Protein 3GWA (pdb70)

Foldseek 3Di:
DAKAWQDKFKFAADDKDFQCNLCVVPVVRHSVNLCVQFVAGIAGADDPPQWQLNQLLVQVVVGCVVPRDALAQAQEEEEEEDTAPDPDDFSQVVSNVSRVHDPNHHYHYDYDWQAPQLVLLVVLRVCCVVVVGFKYKYKYWYRLVNFADPQQSVPVSFEHTIMMIIIIGHDDDDDHFKDDKDKDFDQVCQVQWDLQEPDDNHDDDPQQQDWDADPVRGIHGSNHIHHPPVVQLVVCLVPVLVRVVVRCVVVVHDPVLAQAEEEQQRGPVSQVSNCVSNVHDPLRRDRPCRHHGRNIHCRRSVSQVVCVVVVSDDQQGWYKYWGADHSRIIMIGIGRD/DAKAWQDKFKFFADDKDFLCNVCVVPVVQHSVNLCVVFVAGIAGAADPPQWQLNQLLVQVVVGCVVPSDALAQAQEEEEEEPTAPDPDDFSQVVSNVSRVHDPNHHYHYDYDWQAPQLVLLVVLRVCCVVVVGFKYKYKYWYRLVVFADSQASVPVSFEHTIMMIIIIGHDDDDDHQKDDKDKDFDQVCQVQWDLQEPDDVHDDDPQQQDWDADPVRGIHGSNHIHHNVVVQLVVCLVPQLVRVVVRCVVVVHDPVLAQAEQEQQRGDVSQVSNCVSNVHDPLRRDNPCRHHGRNIHCRRSVSVVVCVVVVSDDQQGKYKYWGADHRRIIMITIGRD

B-factor: mean 18.72, std 8.19, range [7.78, 58.0]

CATH classification: 3.40.47.10 (+1 more: 3.40.47.10)

Structure (mmCIF, N/CA/C/O backbone):
data_3GWA
#
_entry.id   3GWA
#
_cell.length_a   80.260
_cell.length_b   80.260
_cell.length_c   193.250
_cell.angle_alpha   90.00
_cell.angle_beta   90.00
_cell.angle_gamma   120.00
#
_symmetry.space_group_name_H-M   'P 32 2 1'
#
loop_
_entity.id
_entity.type
_entity.pdbx_description
1 polymer '3-oxoacyl-(Acyl-carrier-protein) synthase III'
2 water water
#
loop_
_atom_site.group_PDB
_atom_site.id
_atom_site.type_symbol
_atom_site.label_atom_id
_atom_site.label_alt_id
_atom_site.label_comp_id
_atom_site.label_asym_id
_atom_site.label_entity_id
_atom_site.label_seq_id
_atom_site.pdbx_PDB_ins_code
_atom_site.Cartn_x
_atom_site.Cartn_y
_atom_site.Cartn_z
_atom_site.occupancy
_atom_site.B_iso_or_equiv
_atom_site.auth_seq_id
_atom_site.auth_comp_id
_atom_site.auth_asym_id
_atom_site.auth_atom_id
_atom_site.pdbx_PDB_model_num
ATOM 1 N N . PRO A 1 29 ? -23.498 43.104 22.787 1.00 24.83 8 PRO A N 1
ATOM 2 C CA . PRO A 1 29 ? -22.259 42.888 23.529 1.00 24.60 8 PRO A CA 1
ATOM 3 C C . PRO A 1 29 ? -21.034 42.863 22.619 1.00 24.34 8 PRO A C 1
ATOM 4 O O . PRO A 1 29 ? -21.129 42.445 21.459 1.00 24.55 8 PRO A O 1
ATOM 8 N N . ARG A 1 30 ? -19.901 43.318 23.148 1.00 23.75 9 ARG A N 1
ATOM 9 C CA . ARG A 1 30 ? -18.631 43.283 22.431 1.00 23.11 9 ARG A CA 1
ATOM 10 C C . ARG A 1 30 ? -17.661 42.311 23.093 1.00 22.00 9 ARG A C 1
ATOM 11 O O . ARG A 1 30 ? -17.582 42.240 24.320 1.00 22.14 9 ARG A O 1
ATOM 19 N N . ALA A 1 31 ? -16.925 41.567 22.272 1.00 20.44 10 ALA A N 1
ATOM 20 C CA . ALA A 1 31 ? -15.981 40.576 22.777 1.00 19.10 10 ALA A CA 1
ATOM 21 C C . ALA A 1 31 ? 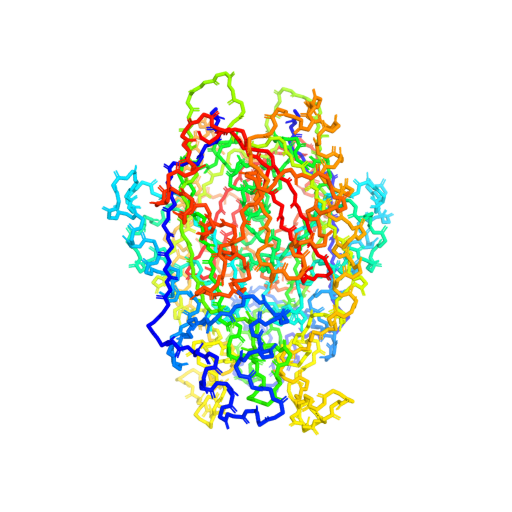-14.628 41.209 23.072 1.00 18.19 10 ALA A C 1
ATOM 22 O O . ALA A 1 31 ? -14.084 41.942 22.246 1.00 17.85 10 ALA A O 1
ATOM 24 N N . ALA A 1 32 ? -14.092 40.916 24.252 1.00 17.30 11 ALA A N 1
ATOM 25 C CA . ALA A 1 32 ? -12.802 41.452 24.670 1.00 16.73 11 ALA A CA 1
ATOM 26 C C . ALA A 1 32 ? -11.973 40.399 25.398 1.00 16.48 11 ALA A C 1
ATOM 27 O O . ALA A 1 32 ? -12.522 39.497 26.035 1.00 16.26 11 ALA A O 1
ATOM 29 N N . ILE A 1 33 ? -10.651 40.518 25.297 1.00 16.03 12 ILE A N 1
ATOM 30 C CA . ILE A 1 33 ? -9.739 39.661 26.052 1.00 15.99 12 ILE A CA 1
ATOM 31 C C . ILE A 1 33 ? -9.659 40.143 27.501 1.00 15.98 12 ILE A C 1
ATOM 32 O O . ILE A 1 33 ? -9.101 41.210 27.783 1.00 16.49 12 ILE A O 1
ATOM 37 N N . ALA A 1 34 ? -10.229 39.355 28.411 1.00 15.64 13 ALA A N 1
ATOM 38 C CA . ALA A 1 34 ? -10.258 39.692 29.835 1.00 15.60 13 ALA A CA 1
ATOM 39 C C . ALA A 1 34 ? -8.924 39.399 30.518 1.00 15.48 13 ALA A C 1
ATOM 40 O O . ALA A 1 34 ? -8.408 40.224 31.278 1.00 15.94 13 ALA A O 1
ATOM 42 N N . ASP A 1 35 ? -8.368 38.220 30.251 1.00 14.92 14 ASP A N 1
ATOM 43 C CA . ASP A 1 35 ? -7.098 37.813 30.851 1.00 14.50 14 ASP A CA 1
ATOM 44 C C . ASP A 1 35 ? -6.498 36.639 30.086 1.00 14.14 14 ASP A C 1
ATOM 45 O O . ASP A 1 35 ? -7.201 35.954 29.336 1.00 13.98 14 ASP A O 1
ATOM 50 N N . ILE A 1 36 ? -5.193 36.440 30.260 1.00 13.44 15 ILE A N 1
ATOM 51 C CA . ILE A 1 36 ? -4.451 35.341 29.639 1.00 13.33 15 ILE A CA 1
ATOM 52 C C . ILE A 1 36 ? -3.529 34.704 30.682 1.00 13.34 15 ILE A C 1
ATOM 53 O O . ILE A 1 36 ? -2.958 35.402 31.523 1.00 13.06 15 ILE A O 1
ATOM 58 N N . ALA A 1 37 ? -3.400 33.380 30.638 1.00 13.05 16 ALA A N 1
ATOM 59 C CA . ALA A 1 37 ? -2.417 32.673 31.457 1.00 13.31 16 ALA A CA 1
ATOM 60 C C . ALA A 1 37 ? -1.766 31.546 30.668 1.00 13.57 16 ALA A C 1
ATOM 61 O O . ALA A 1 37 ? -2.445 30.780 29.983 1.00 13.71 16 ALA A O 1
ATOM 63 N N . GLY A 1 38 ? -0.445 31.448 30.766 1.00 13.68 17 GLY A N 1
ATOM 64 C CA . GLY A 1 38 ? 0.289 30.388 30.089 1.00 13.90 17 GLY A CA 1
ATOM 65 C C . GLY A 1 38 ? 0.738 29.295 31.037 1.00 14.22 17 GLY A C 1
ATOM 66 O O . GLY A 1 38 ? 0.794 29.492 32.251 1.00 14.68 17 GLY A O 1
ATOM 67 N N . HIS A 1 39 ? 1.047 28.131 30.480 1.00 14.32 18 HIS A N 1
ATOM 68 C CA . HIS A 1 39 ? 1.644 27.045 31.251 1.00 14.43 18 HIS A CA 1
ATOM 69 C C . HIS A 1 39 ? 2.644 26.281 30.404 1.00 14.76 18 HIS A C 1
ATOM 70 O O . HIS A 1 39 ? 2.328 25.843 29.293 1.00 14.52 18 HIS A O 1
ATOM 77 N N . LEU A 1 40 ? 3.851 26.129 30.944 1.00 14.91 19 LEU A N 1
ATOM 78 C CA . LEU A 1 40 ? 4.872 25.289 30.336 1.00 15.29 19 LEU A CA 1
ATOM 79 C C . LEU A 1 40 ? 5.198 24.123 31.263 1.00 15.56 19 LEU A C 1
ATOM 80 O O . LEU A 1 40 ? 5.251 24.298 32.487 1.00 15.66 19 LEU A O 1
ATOM 85 N N . PRO A 1 41 ? 5.410 22.926 30.686 1.00 15.86 20 PRO A N 1
ATOM 86 C CA . PRO A 1 41 ? 5.786 21.748 31.472 1.00 16.37 20 PRO A CA 1
ATOM 87 C C . PRO A 1 41 ? 7.188 21.879 32.082 1.00 17.01 20 PRO A C 1
ATOM 88 O O . PRO A 1 41 ? 7.943 22.782 31.715 1.00 16.97 20 PRO A O 1
ATOM 92 N N . GLU A 1 42 ? 7.515 20.970 32.996 1.00 18.16 21 GLU A N 1
ATOM 93 C CA . GLU A 1 42 ? 8.701 21.095 33.845 1.00 19.35 21 GLU A CA 1
ATOM 94 C C . GLU A 1 42 ? 10.026 20.803 33.136 1.00 19.52 21 GLU A C 1
ATOM 95 O O . GLU A 1 42 ? 10.995 21.549 33.308 1.00 19.79 21 GLU A O 1
ATOM 101 N N . GLN A 1 43 ? 10.065 19.731 32.348 1.00 19.73 22 GLN A N 1
ATOM 102 C CA . GLN A 1 43 ? 11.305 19.285 31.709 1.00 20.13 22 GLN A CA 1
ATOM 103 C C . GLN A 1 43 ? 11.862 20.315 30.729 1.00 19.95 22 GLN A C 1
ATOM 104 O O . GLN A 1 43 ? 11.129 20.874 29.911 1.00 19.80 22 GLN A O 1
ATOM 110 N N . VAL A 1 44 ? 13.166 20.561 30.826 1.00 19.79 23 VAL A N 1
ATOM 111 C CA . VAL A 1 44 ? 13.834 21.531 29.967 1.00 19.98 23 VAL A CA 1
ATOM 112 C C . VAL A 1 44 ? 14.728 20.810 28.963 1.00 20.10 23 VAL A C 1
ATOM 113 O O . VAL A 1 44 ? 15.515 19.937 29.337 1.00 20.20 23 VAL A O 1
ATOM 117 N N . LEU A 1 45 ? 14.580 21.172 27.690 1.00 20.10 24 LEU A N 1
ATOM 118 C CA . LEU A 1 45 ? 15.474 20.714 26.634 1.00 20.35 24 LEU A CA 1
ATOM 119 C C . LEU A 1 45 ? 16.374 21.874 26.222 1.00 20.68 24 LEU A C 1
ATOM 120 O O . LEU A 1 45 ? 15.945 22.793 25.521 1.00 20.43 24 LEU A O 1
ATOM 125 N N . THR A 1 46 ? 17.622 21.829 26.683 1.00 21.21 25 THR A N 1
ATOM 126 C CA . THR A 1 46 ? 18.576 22.910 26.461 1.00 21.88 25 THR A CA 1
ATOM 127 C C . THR A 1 46 ? 19.372 22.695 25.180 1.00 22.05 25 THR A C 1
ATOM 128 O O . THR A 1 46 ? 19.476 21.569 24.690 1.00 21.86 25 THR A O 1
ATOM 132 N N . ASN A 1 47 ? 19.938 23.781 24.657 1.00 22.76 26 ASN A N 1
ATOM 133 C CA . ASN A 1 47 ? 20.858 23.720 23.523 1.00 23.50 26 ASN A CA 1
ATOM 134 C C . ASN A 1 47 ? 22.086 22.862 23.802 1.00 24.29 26 ASN A C 1
ATOM 135 O O . ASN A 1 47 ? 22.616 22.227 22.893 1.00 24.53 26 ASN A O 1
ATOM 140 N N . ASP A 1 48 ? 22.528 22.843 25.060 1.00 25.24 27 ASP A N 1
ATOM 141 C CA . ASP A 1 48 ? 23.698 22.055 25.458 1.00 26.14 27 ASP A CA 1
ATOM 142 C C . ASP A 1 48 ? 23.450 20.552 25.336 1.00 26.34 27 ASP A C 1
ATOM 143 O O . ASP A 1 48 ? 24.335 19.808 24.907 1.00 26.53 27 ASP A O 1
ATOM 148 N N . VAL A 1 49 ? 22.245 20.116 25.703 1.00 26.61 28 VAL A N 1
ATOM 149 C CA . VAL A 1 49 ? 21.840 18.715 25.559 1.00 27.03 28 VAL A CA 1
ATOM 150 C C . VAL A 1 49 ? 21.670 18.337 24.080 1.00 27.29 28 VAL A C 1
ATOM 151 O O . VAL A 1 49 ? 22.124 17.274 23.651 1.00 27.46 28 VAL A O 1
ATOM 155 N N . LEU A 1 50 ? 21.033 19.213 23.305 1.00 27.65 29 LEU A N 1
ATOM 156 C CA . LEU A 1 50 ? 20.895 18.997 21.864 1.00 27.92 29 LEU A CA 1
ATOM 157 C C . LEU A 1 50 ? 22.254 18.951 21.157 1.00 28.35 29 LEU A C 1
ATOM 158 O O . LEU A 1 50 ? 22.455 18.140 20.249 1.00 28.38 29 LEU A O 1
ATOM 163 N N . ALA A 1 51 ? 23.175 19.818 21.582 1.00 28.82 30 ALA A N 1
ATOM 164 C CA . ALA A 1 51 ? 24.527 19.871 21.018 1.00 29.36 30 ALA A CA 1
ATOM 165 C C . ALA A 1 51 ? 25.337 18.611 21.320 1.00 29.73 30 ALA A C 1
ATOM 166 O O . ALA A 1 51 ? 26.169 18.198 20.511 1.00 29.88 30 ALA A O 1
ATOM 168 N N . GLN A 1 52 ? 25.087 18.009 22.482 1.00 30.29 31 GLN A N 1
ATOM 169 C CA . GLN A 1 52 ? 25.721 16.745 22.860 1.00 30.77 31 GLN A CA 1
ATOM 170 C C . GLN A 1 52 ? 25.165 15.586 22.036 1.00 31.13 31 GLN A C 1
ATOM 171 O O . GLN A 1 52 ? 25.884 14.633 21.723 1.00 31.38 31 GLN A O 1
ATOM 173 N N . LEU A 1 53 ? 23.884 15.682 21.687 1.00 31.35 32 LEU A N 1
ATOM 174 C CA . LEU A 1 53 ? 23.210 14.676 20.872 1.00 31.60 32 LEU A CA 1
ATOM 175 C C . LEU A 1 53 ? 23.536 14.832 19.385 1.00 31.66 32 LEU A C 1
ATOM 176 O O . LEU A 1 53 ? 23.650 13.838 18.663 1.00 31.75 32 LEU A O 1
ATOM 181 N N . TYR A 1 54 ? 23.674 16.079 18.935 1.00 31.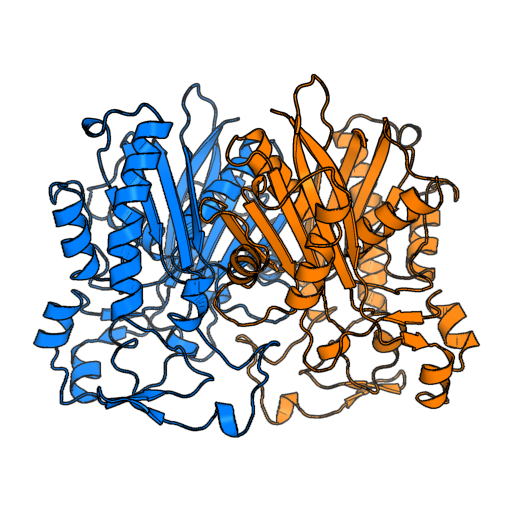93 33 TYR A N 1
ATOM 182 C CA . TYR A 1 54 ? 23.989 16.375 17.538 1.00 32.18 33 TYR A CA 1
ATOM 183 C C . TYR A 1 54 ? 25.347 17.067 17.410 1.00 32.73 33 TYR A C 1
ATOM 184 O O . TYR A 1 54 ? 25.449 18.275 17.647 1.00 32.73 33 TYR A O 1
ATOM 193 N N . PRO A 1 55 ? 26.394 16.304 17.035 1.00 33.37 34 PRO A N 1
ATOM 194 C CA . PRO A 1 55 ? 27.742 16.847 16.825 1.00 33.84 34 PRO A CA 1
ATOM 195 C C . PRO A 1 55 ? 27.801 18.027 15.845 1.00 34.32 34 PRO A C 1
ATOM 196 O O . PRO A 1 55 ? 28.588 18.956 16.053 1.00 34.52 34 PRO A O 1
ATOM 200 N N . ASP A 1 56 ? 26.969 17.996 14.804 1.00 34.82 35 ASP A N 1
ATOM 201 C CA . ASP A 1 56 ? 26.961 19.048 13.781 1.00 35.28 35 ASP A CA 1
ATOM 202 C C . ASP A 1 56 ? 26.122 20.286 14.145 1.00 35.42 35 ASP A C 1
ATOM 203 O O . ASP A 1 56 ? 26.052 21.246 13.369 1.00 35.45 35 ASP A O 1
ATOM 208 N N . TRP A 1 57 ? 25.499 20.266 15.323 1.00 35.47 36 TRP A N 1
ATOM 209 C CA . TRP A 1 57 ? 24.707 21.404 15.797 1.00 35.50 36 TRP A CA 1
ATOM 210 C C . TRP A 1 57 ? 25.134 21.883 17.191 1.00 35.19 36 TRP A C 1
ATOM 211 O O . TRP A 1 57 ? 24.468 21.572 18.183 1.00 35.17 36 TRP A O 1
ATOM 222 N N . PRO A 1 58 ? 26.246 22.644 17.273 1.00 34.92 37 PRO A N 1
ATOM 223 C CA . PRO A 1 58 ? 26.653 23.197 18.567 1.00 34.61 37 PRO A CA 1
ATOM 224 C C . PRO A 1 58 ? 25.671 24.261 19.055 1.00 34.26 37 PRO A C 1
ATOM 225 O O . PRO A 1 58 ? 24.962 24.865 18.242 1.00 34.18 37 PRO A O 1
ATOM 229 N N . ALA A 1 59 ? 25.640 24.478 20.368 1.00 33.80 38 ALA A N 1
ATOM 230 C CA . ALA A 1 59 ? 24.717 25.430 20.997 1.00 33.41 38 ALA A CA 1
ATOM 231 C C . ALA A 1 59 ? 24.723 26.810 20.336 1.00 33.15 38 ALA A C 1
ATOM 232 O O . ALA A 1 59 ? 23.663 27.410 20.136 1.00 33.04 38 ALA A O 1
ATOM 234 N N . GLU A 1 60 ? 25.916 27.299 19.992 1.00 32.71 39 GLU A N 1
ATOM 235 C CA . GLU A 1 60 ? 26.076 28.600 19.339 1.00 32.38 39 GLU A CA 1
ATOM 236 C C . GLU A 1 60 ? 25.395 28.656 17.970 1.00 32.12 39 GLU A C 1
ATOM 237 O O . GLU A 1 60 ? 24.835 29.690 17.594 1.00 32.04 39 GLU A O 1
ATOM 239 N N . LYS A 1 61 ? 25.446 27.544 17.236 1.00 31.68 40 LYS A N 1
ATOM 240 C CA . LYS A 1 61 ? 24.808 27.440 15.925 1.00 31.41 40 LYS A CA 1
ATOM 241 C C . LYS A 1 61 ? 23.282 27.410 16.051 1.00 30.96 40 LYS A C 1
ATOM 242 O O . LYS A 1 61 ? 22.579 28.095 15.302 1.00 30.90 40 LYS A O 1
ATOM 248 N N . ILE A 1 62 ? 22.784 26.617 17.001 1.00 30.46 41 ILE A N 1
ATOM 249 C CA . ILE A 1 62 ? 21.343 26.506 17.260 1.00 29.85 41 ILE A CA 1
ATOM 250 C C . ILE A 1 62 ? 20.747 27.874 17.596 1.00 29.70 41 ILE A C 1
ATOM 251 O O . ILE A 1 62 ? 19.705 28.250 17.059 1.00 29.54 41 ILE A O 1
ATOM 256 N N . LEU A 1 63 ? 21.430 28.620 18.464 1.00 29.39 42 LEU A N 1
ATOM 257 C CA . LEU A 1 63 ? 20.978 29.945 18.886 1.00 29.28 42 LEU A CA 1
ATOM 258 C C . LEU A 1 63 ? 20.995 30.968 17.745 1.00 29.14 42 LEU A C 1
ATOM 259 O O . LEU A 1 63 ? 20.077 31.780 17.624 1.00 29.10 42 LEU A O 1
ATOM 264 N N . ALA A 1 64 ? 22.034 30.925 16.914 1.00 28.88 43 ALA A N 1
ATOM 265 C CA . ALA A 1 64 ? 22.146 31.829 15.767 1.00 28.65 43 ALA A CA 1
ATOM 266 C C . ALA A 1 64 ? 21.089 31.550 14.695 1.00 28.38 43 ALA A C 1
ATOM 267 O O . ALA A 1 64 ? 20.586 32.478 14.053 1.00 28.57 43 ALA A O 1
ATOM 269 N N . LYS A 1 65 ? 20.755 30.274 14.512 1.00 27.96 44 LYS A N 1
ATOM 270 C CA . LYS A 1 65 ? 19.800 29.855 13.487 1.00 27.35 44 LYS A CA 1
ATOM 271 C C . LYS A 1 65 ? 18.338 29.971 13.929 1.00 26.86 44 LYS A C 1
ATOM 272 O O . LYS A 1 65 ? 17.455 30.184 13.095 1.00 27.05 44 LYS A O 1
ATOM 274 N N . THR A 1 66 ? 18.088 29.835 15.231 1.00 25.99 45 THR A N 1
ATOM 275 C CA . THR A 1 66 ? 16.712 29.775 15.750 1.00 25.02 45 THR A CA 1
ATOM 276 C C . THR A 1 66 ? 16.357 30.869 16.760 1.00 24.51 45 THR A C 1
ATOM 277 O O . THR A 1 66 ? 15.188 31.243 16.888 1.00 24.08 45 THR A O 1
ATOM 281 N N . GLY A 1 67 ? 17.356 31.358 17.493 1.00 23.66 46 GLY A N 1
ATOM 282 C CA . GLY A 1 67 ? 17.124 32.307 18.584 1.00 22.98 46 GLY A CA 1
ATOM 283 C C . GLY A 1 67 ? 16.543 31.646 19.822 1.00 22.33 46 GLY A C 1
ATOM 284 O O . GLY A 1 67 ? 16.149 32.327 20.768 1.00 22.45 46 GLY A O 1
ATOM 285 N N . ILE A 1 68 ? 16.495 30.315 19.805 1.00 21.83 47 ILE A N 1
ATOM 286 C CA . ILE A 1 68 ? 15.944 29.525 20.900 1.00 21.46 47 ILE A CA 1
ATOM 287 C C . ILE A 1 68 ? 17.071 28.918 21.736 1.00 21.33 47 ILE A C 1
ATOM 288 O O . ILE A 1 68 ? 17.969 28.258 21.206 1.00 21.34 47 ILE A O 1
ATOM 293 N N . ARG A 1 69 ? 17.006 29.159 23.042 1.00 21.06 48 ARG A N 1
ATOM 294 C CA . ARG A 1 69 ? 17.971 28.628 24.000 1.00 20.99 48 ARG A CA 1
ATOM 295 C C . ARG A 1 69 ? 17.426 27.379 24.700 1.00 20.47 48 ARG A C 1
ATOM 296 O O . ARG A 1 69 ? 18.161 26.413 24.922 1.00 20.28 48 ARG A O 1
ATOM 304 N N . GLU A 1 70 ? 16.140 27.413 25.052 1.00 19.77 49 GLU A N 1
ATOM 305 C CA . GLU A 1 70 ? 15.487 26.306 25.754 1.00 19.20 49 GLU A CA 1
ATOM 306 C C . GLU A 1 70 ? 14.078 26.045 25.223 1.00 18.50 49 GLU A C 1
ATOM 307 O O . GLU A 1 70 ? 13.431 26.945 24.697 1.00 18.01 49 GLU A O 1
ATOM 313 N N . ARG A 1 71 ? 13.629 24.799 25.351 1.00 17.85 50 ARG A N 1
ATOM 314 C CA . ARG A 1 71 ? 12.222 24.443 25.155 1.00 17.60 50 ARG A CA 1
ATOM 315 C C . ARG A 1 71 ? 11.756 23.614 26.341 1.00 17.40 50 ARG A C 1
ATOM 316 O O . ARG A 1 71 ? 12.563 22.959 27.008 1.00 17.25 50 ARG A O 1
ATOM 324 N N . ARG A 1 72 ? 10.452 23.633 26.604 1.00 16.91 51 ARG A N 1
ATOM 325 C CA . ARG A 1 72 ? 9.887 22.775 27.636 1.00 16.92 51 ARG A CA 1
ATOM 326 C C . ARG A 1 72 ? 9.186 21.581 27.007 1.00 16.68 51 ARG A C 1
ATOM 327 O O . ARG A 1 72 ? 8.599 21.693 25.928 1.00 16.88 51 ARG A O 1
ATOM 335 N N . ILE A 1 73 ? 9.268 20.439 27.684 1.00 16.39 52 ILE A N 1
ATOM 336 C CA . ILE A 1 73 ? 8.787 19.166 27.150 1.00 16.18 52 ILE A CA 1
ATOM 337 C C . ILE A 1 73 ? 7.836 18.506 28.144 1.00 16.28 52 ILE A C 1
ATOM 338 O O . ILE A 1 73 ? 8.158 18.364 29.325 1.00 16.08 52 ILE A O 1
ATOM 343 N N . ALA A 1 74 ? 6.655 18.118 27.665 1.00 16.08 53 ALA A N 1
ATOM 344 C CA . ALA A 1 74 ? 5.684 17.413 28.492 1.00 16.34 53 ALA A CA 1
ATOM 345 C C . ALA A 1 74 ? 6.236 16.079 29.002 1.00 16.56 53 ALA A C 1
ATOM 346 O O . ALA A 1 74 ? 6.989 15.399 28.299 1.00 16.58 53 ALA A O 1
ATOM 348 N N . ALA A 1 75 ? 5.854 15.713 30.224 1.00 17.19 54 ALA A N 1
ATOM 349 C CA . ALA A 1 75 ? 6.195 14.405 30.787 1.00 17.87 54 ALA A CA 1
ATOM 350 C C . ALA A 1 75 ? 5.649 13.291 29.882 1.00 18.48 54 ALA A C 1
ATOM 351 O O . ALA A 1 75 ? 4.679 13.515 29.152 1.00 17.90 54 ALA A O 1
ATOM 353 N N . PRO A 1 76 ? 6.272 12.094 29.911 1.00 19.13 55 PRO A N 1
ATOM 354 C CA . PRO A 1 76 ? 5.907 11.004 28.997 1.00 19.58 55 PRO A CA 1
ATOM 355 C C . PRO A 1 76 ? 4.401 10.746 28.854 1.00 19.64 55 PRO A C 1
ATOM 356 O O . PRO A 1 76 ? 3.914 10.554 27.735 1.00 20.35 55 PRO A O 1
ATOM 360 N N . ARG A 1 77 ? 3.678 10.758 29.970 1.00 19.29 56 ARG A N 1
ATOM 361 C CA . ARG A 1 77 ? 2.249 10.442 29.972 1.00 18.61 56 ARG A CA 1
ATOM 362 C C . ARG A 1 77 ? 1.367 11.677 30.161 1.00 17.67 56 ARG A C 1
ATOM 363 O O . ARG A 1 77 ? 0.152 11.560 30.350 1.00 18.04 56 ARG A O 1
ATOM 371 N N . GLU A 1 78 ? 1.988 12.851 30.098 1.00 16.31 57 GLU A N 1
ATOM 372 C CA . GLU A 1 78 ? 1.288 14.125 30.232 1.00 15.03 57 GLU A CA 1
ATOM 373 C C . GLU A 1 78 ? 0.852 14.626 28.853 1.00 14.10 57 GLU A C 1
ATOM 374 O O . GLU A 1 78 ? 1.675 14.778 27.953 1.00 13.89 57 GLU A O 1
ATOM 380 N N . THR A 1 79 ? -0.446 14.883 28.698 1.00 12.94 58 THR A N 1
ATOM 381 C CA . THR A 1 79 ? -1.007 15.243 27.394 1.00 12.01 58 THR A CA 1
ATOM 382 C C . THR A 1 79 ? -1.206 16.745 27.247 1.00 11.40 58 THR A C 1
ATOM 383 O O . THR A 1 79 ? -1.098 17.498 28.220 1.00 10.86 58 THR A O 1
ATOM 387 N N . ALA A 1 80 ? -1.508 17.172 26.023 1.00 10.93 59 ALA A N 1
ATOM 388 C CA . ALA A 1 80 ? -1.835 18.569 25.750 1.00 10.23 59 ALA A CA 1
ATOM 389 C C . ALA A 1 80 ? -2.999 19.038 26.626 1.00 10.06 59 ALA A C 1
ATOM 390 O O . ALA A 1 80 ? -2.949 20.129 27.192 1.00 9.75 59 ALA A O 1
ATOM 392 N N . ALA A 1 81 ? -4.032 18.203 26.749 1.00 9.93 60 ALA A N 1
ATOM 393 C CA . ALA A 1 81 ? -5.170 18.509 27.617 1.00 10.03 60 ALA A CA 1
ATOM 394 C C . ALA A 1 81 ? -4.744 18.742 29.070 1.00 10.25 60 ALA A C 1
ATOM 395 O O . ALA A 1 81 ? -5.270 19.634 29.735 1.00 10.32 60 ALA A O 1
ATOM 397 N N . ASP A 1 82 ? -3.784 17.952 29.551 1.00 10.13 61 ASP A N 1
ATOM 398 C CA . ASP A 1 82 ? -3.229 18.146 30.895 1.00 10.47 61 ASP A CA 1
ATOM 399 C C . ASP A 1 82 ? -2.570 19.515 31.042 1.00 10.24 61 ASP A C 1
ATOM 400 O O . ASP A 1 82 ? -2.687 20.155 32.092 1.00 10.44 61 ASP A O 1
ATOM 405 N N . LEU A 1 83 ? -1.879 19.962 29.992 1.00 10.02 62 LEU A N 1
ATOM 406 C CA . LEU A 1 83 ? -1.229 21.273 30.006 1.00 10.24 62 LEU A CA 1
ATOM 407 C C . LEU A 1 83 ? -2.263 22.391 29.986 1.00 10.26 62 LEU A C 1
ATOM 408 O O . LEU A 1 83 ? -2.108 23.389 30.683 1.00 10.58 62 LEU A O 1
ATOM 413 N N . ALA A 1 84 ? -3.312 22.214 29.181 1.00 9.96 63 ALA A N 1
ATOM 414 C CA . ALA A 1 84 ? -4.420 23.164 29.119 1.00 10.02 63 ALA A CA 1
ATOM 415 C C . ALA A 1 84 ? -5.134 23.283 30.465 1.00 10.06 63 ALA A C 1
ATOM 416 O O . ALA A 1 84 ? -5.522 24.380 30.868 1.00 10.12 63 ALA A O 1
ATOM 418 N N . TYR A 1 85 ? -5.297 22.152 31.152 1.00 10.26 64 TYR A N 1
ATOM 419 C CA . TYR A 1 85 ? -5.870 22.123 32.496 1.00 10.58 64 TYR A CA 1
ATOM 420 C C . TYR A 1 85 ? -5.093 23.051 33.431 1.00 10.81 64 TYR A C 1
ATOM 421 O O . TYR A 1 85 ? -5.686 23.882 34.125 1.00 10.43 64 TYR A O 1
ATOM 430 N N . GLU A 1 86 ? -3.769 22.908 33.435 1.00 11.03 65 GLU A N 1
AT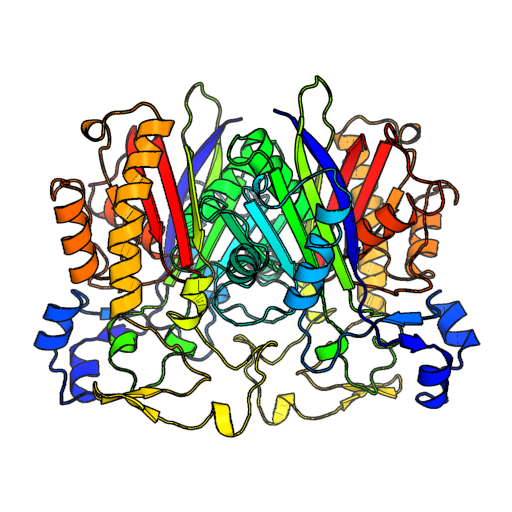OM 431 C CA . GLU A 1 86 ? -2.914 23.741 34.286 1.00 11.51 65 GLU A CA 1
ATOM 432 C C . GLU A 1 86 ? -2.967 25.221 33.911 1.00 11.34 65 GLU A C 1
ATOM 433 O O . GLU A 1 86 ? -2.977 26.089 34.788 1.00 11.08 65 GLU A O 1
ATOM 439 N N . ALA A 1 87 ? -3.008 25.507 32.611 1.00 10.89 66 ALA A N 1
ATOM 440 C CA . ALA A 1 87 ? -3.122 26.882 32.137 1.00 10.86 66 ALA A CA 1
ATOM 441 C C . ALA A 1 87 ? -4.421 27.522 32.631 1.00 10.79 66 ALA A C 1
ATOM 442 O O . ALA A 1 87 ? -4.420 28.656 33.108 1.00 10.85 66 ALA A O 1
ATOM 444 N N . ALA A 1 88 ? -5.521 26.780 32.529 1.00 10.89 67 ALA A N 1
ATOM 445 C CA . ALA A 1 88 ? -6.822 27.271 32.984 1.00 10.96 67 ALA A CA 1
ATOM 446 C C . ALA A 1 88 ? -6.858 27.516 34.495 1.00 11.36 67 ALA A C 1
ATOM 447 O O . ALA A 1 88 ? -7.379 28.541 34.940 1.00 11.20 67 ALA A O 1
ATOM 449 N N . ARG A 1 89 ? -6.301 26.587 35.273 1.00 11.72 68 ARG A N 1
ATOM 450 C CA . ARG A 1 89 ? -6.196 26.766 36.727 1.00 12.69 68 ARG A CA 1
ATOM 451 C C . ARG A 1 89 ? -5.443 28.048 37.069 1.00 12.70 68 ARG A C 1
ATOM 452 O O . ARG A 1 89 ? -5.870 28.814 37.945 1.00 12.81 68 ARG A O 1
ATOM 460 N N . LYS A 1 90 ? -4.337 28.279 36.361 1.00 12.87 69 LYS A N 1
ATOM 461 C CA A LYS A 1 90 ? -3.526 29.481 36.544 0.40 12.91 69 LYS A CA 1
ATOM 462 C CA B LYS A 1 90 ? -3.536 29.481 36.561 0.60 13.03 69 LYS A CA 1
ATOM 463 C C . LYS A 1 90 ? -4.337 30.734 36.218 1.00 13.15 69 LYS A C 1
ATOM 464 O O . LYS A 1 90 ? -4.277 31.732 36.945 1.00 13.43 69 LYS A O 1
ATOM 475 N N . LEU A 1 91 ? -5.107 30.670 35.130 1.00 13.00 70 LEU A N 1
ATOM 476 C CA . LEU A 1 91 ? -5.977 31.777 34.740 1.00 13.39 70 LEU A CA 1
ATOM 477 C C . LEU A 1 91 ? -6.971 32.125 35.846 1.00 13.56 70 LEU A C 1
ATOM 478 O O . LEU A 1 91 ? -7.123 33.295 36.201 1.00 13.87 70 LEU A O 1
ATOM 483 N N . PHE A 1 92 ? -7.633 31.111 36.396 1.00 13.86 71 PHE A N 1
ATOM 484 C CA . PHE A 1 92 ? -8.636 31.342 37.433 1.00 14.39 71 PHE A CA 1
ATOM 485 C C . PHE A 1 92 ? -8.000 31.944 38.688 1.00 14.80 71 PHE A C 1
ATOM 486 O O . PHE A 1 92 ? -8.594 32.807 39.340 1.00 15.26 71 PHE A O 1
ATOM 494 N N . ALA A 1 93 ? -6.782 31.504 38.995 1.00 15.05 72 ALA A N 1
ATOM 495 C CA . ALA A 1 93 ? -6.043 31.997 40.162 1.00 15.34 72 ALA A CA 1
ATOM 496 C C . ALA A 1 93 ? -5.618 33.462 40.027 1.00 15.66 72 ALA A C 1
ATOM 497 O O . ALA A 1 93 ? -5.391 34.139 41.034 1.00 15.92 72 ALA A O 1
ATOM 499 N N . GLN A 1 94 ? -5.524 33.950 38.790 1.00 15.66 73 GLN A N 1
ATOM 500 C CA . GLN A 1 94 ? -5.195 35.359 38.527 1.00 16.12 73 GLN A CA 1
ATOM 501 C C . GLN A 1 94 ? -6.339 36.325 38.861 1.00 16.77 73 GLN A C 1
ATOM 502 O O . GLN A 1 94 ? -6.122 37.535 38.984 1.00 16.97 73 GLN A O 1
ATOM 508 N N . GLY A 1 95 ? -7.550 35.784 38.987 1.00 17.36 74 GLY A N 1
ATOM 509 C CA . GLY A 1 95 ? -8.668 36.497 39.607 1.00 18.26 74 GLY A CA 1
ATOM 510 C C . GLY A 1 95 ? -9.543 37.391 38.747 1.00 18.50 74 GLY A C 1
ATOM 511 O O . GLY A 1 95 ? -10.391 38.108 39.280 1.00 19.44 74 GLY A O 1
ATOM 512 N N . ALA A 1 96 ? -9.348 37.374 37.431 1.00 18.49 75 ALA A N 1
ATOM 513 C CA . ALA A 1 96 ? -10.198 38.165 36.539 1.00 18.25 75 ALA A CA 1
ATOM 514 C C . ALA A 1 96 ? -11.464 37.392 36.179 1.00 18.09 75 ALA A C 1
ATOM 515 O O . ALA A 1 96 ? -12.529 37.987 35.994 1.00 18.49 75 ALA A O 1
ATOM 517 N N . VAL A 1 97 ? -11.321 36.069 36.090 1.00 17.71 76 VAL A N 1
ATOM 518 C CA A VAL A 1 97 ? -12.419 35.161 35.756 0.50 17.45 76 VAL A CA 1
ATOM 519 C CA B VAL A 1 97 ? -12.431 35.165 35.783 0.50 17.41 76 VAL A CA 1
ATOM 520 C C . VAL A 1 97 ? -12.328 33.901 36.629 1.00 17.09 76 VAL A C 1
ATOM 521 O O . VAL A 1 97 ? -11.239 33.516 37.055 1.00 17.18 76 VAL A O 1
ATOM 528 N N . GLY A 1 98 ? -13.471 33.268 36.888 1.00 16.59 77 GLY A N 1
ATOM 529 C CA . GLY A 1 98 ? -13.519 31.999 37.614 1.00 16.04 77 GLY A CA 1
ATOM 530 C C . GLY A 1 98 ? -14.242 30.923 36.820 1.00 15.59 77 GLY A C 1
ATOM 531 O O . GLY A 1 98 ? -14.986 31.233 35.887 1.00 15.55 77 GLY A O 1
ATOM 532 N N . ALA A 1 99 ? -14.030 29.663 37.202 1.00 15.16 78 ALA A N 1
ATOM 533 C CA . ALA A 1 99 ? -14.656 28.510 36.537 1.00 15.11 78 ALA A CA 1
ATOM 534 C C . ALA A 1 99 ? -16.175 28.620 36.445 1.00 15.20 78 ALA A C 1
ATOM 535 O O . ALA A 1 99 ? -16.770 28.227 35.441 1.00 15.05 78 ALA A O 1
ATOM 537 N N . ASP A 1 100 ? -16.791 29.163 37.496 1.00 15.48 79 ASP A N 1
ATOM 538 C CA . ASP A 1 100 ? -18.247 29.325 37.568 1.00 15.84 79 ASP A CA 1
ATOM 539 C C . ASP A 1 100 ? -18.820 30.240 36.483 1.00 15.44 79 ASP A C 1
ATOM 540 O O . ASP A 1 100 ? -20.001 30.129 36.127 1.00 15.54 79 ASP A O 1
ATOM 545 N N . GLN A 1 101 ? -17.983 31.140 35.970 1.00 14.70 80 GLN A N 1
ATOM 546 C CA . GLN A 1 101 ? -18.387 32.113 34.959 1.00 14.46 80 GLN A CA 1
ATOM 547 C C . GLN A 1 101 ? -18.311 31.570 33.537 1.00 13.54 80 GLN A C 1
ATOM 548 O O . GLN A 1 101 ? -18.980 32.085 32.640 1.00 13.98 80 GLN A O 1
ATOM 554 N N . VAL A 1 102 ? -17.485 30.544 33.335 1.00 12.71 81 VAL A N 1
ATOM 555 C CA . VAL A 1 102 ? -17.232 30.016 31.994 1.00 11.93 81 VAL A CA 1
ATOM 556 C C . VAL A 1 102 ? -18.485 29.345 31.439 1.00 11.54 81 VAL A C 1
ATOM 557 O O . VAL A 1 102 ? -19.073 28.488 32.098 1.00 11.57 81 VAL A O 1
ATOM 561 N N . ASP A 1 103 ? -18.895 29.754 30.240 1.00 11.19 82 ASP A N 1
ATOM 562 C CA . ASP A 1 103 ? -20.057 29.137 29.595 1.00 11.16 82 ASP A CA 1
ATOM 563 C C . ASP A 1 103 ? -19.772 28.572 28.199 1.00 10.74 82 ASP A C 1
ATOM 564 O O . ASP A 1 103 ? -20.691 28.158 27.487 1.00 10.71 82 ASP A O 1
ATOM 569 N N . PHE A 1 104 ? -18.496 28.559 27.817 1.00 10.43 83 PHE A N 1
ATOM 570 C CA . PHE A 1 104 ? -18.061 27.885 26.593 1.00 10.13 83 PHE A CA 1
ATOM 571 C C . PHE A 1 104 ? -16.573 27.587 26.683 1.00 10.04 83 PHE A C 1
ATOM 572 O O . PHE A 1 104 ? -15.806 28.410 27.174 1.00 10.39 83 PHE A O 1
ATOM 580 N N . VAL A 1 105 ? -16.179 26.396 26.235 1.00 9.71 84 VAL A N 1
ATOM 581 C CA . VAL A 1 105 ? -14.772 25.997 26.203 1.00 9.36 84 VAL A CA 1
ATOM 582 C C . VAL A 1 105 ? -14.385 25.615 24.776 1.00 9.14 84 VAL A C 1
ATOM 583 O O . VAL A 1 105 ? -15.030 24.770 24.148 1.00 9.01 84 VAL A O 1
ATOM 587 N N . ILE A 1 106 ? -13.341 26.256 24.262 1.00 8.90 85 ILE A N 1
ATOM 588 C CA . ILE A 1 106 ? -12.766 25.877 22.977 1.00 9.06 85 ILE A CA 1
ATOM 589 C C . ILE A 1 106 ? -11.329 25.453 23.233 1.00 9.24 85 ILE A C 1
ATOM 590 O O . ILE A 1 106 ? -10.532 26.239 23.740 1.00 9.71 85 ILE A O 1
ATOM 595 N N . LEU A 1 107 ? -11.009 24.207 22.892 1.00 8.92 86 LEU A N 1
ATOM 596 C CA . LEU A 1 107 ? -9.633 23.715 22.998 1.00 8.92 86 LEU A CA 1
ATOM 597 C C . LEU A 1 107 ? -9.023 23.560 21.615 1.00 8.81 86 LEU A C 1
ATOM 598 O O . LEU A 1 107 ? -9.466 22.732 20.824 1.00 8.78 86 LEU A O 1
ATOM 603 N N . CYS A 1 108 ? -8.015 24.372 21.320 1.00 8.95 87 CYS A N 1
ATOM 604 C CA . CYS A 1 108 ? -7.257 24.213 20.086 1.00 9.16 87 CYS A CA 1
ATOM 605 C C . CYS A 1 108 ? -6.023 23.371 20.379 1.00 9.40 87 CYS A C 1
ATOM 606 O O . CYS A 1 108 ? -5.153 23.792 21.148 1.00 9.50 87 CYS A O 1
ATOM 609 N N . THR A 1 109 ? -5.966 22.185 19.776 1.00 9.52 88 THR A N 1
ATOM 610 C CA . THR A 1 109 ? -4.852 21.254 19.979 1.00 9.93 88 THR A CA 1
ATOM 611 C C . THR A 1 109 ? -4.642 20.331 18.785 1.00 10.04 88 THR A C 1
ATOM 612 O O . THR A 1 109 ? -5.589 20.026 18.052 1.00 10.15 88 THR A O 1
ATOM 616 N N . GLN A 1 110 ? -3.402 19.880 18.602 1.00 9.79 89 GLN A N 1
ATOM 617 C CA . GLN A 1 110 ? -3.120 18.845 17.610 1.00 10.12 89 GLN A CA 1
ATOM 618 C C . GLN A 1 110 ? -2.584 17.566 18.260 1.00 10.26 89 GLN A C 1
ATOM 619 O O . GLN A 1 110 ? -1.963 16.740 17.600 1.00 10.62 89 GLN A O 1
ATOM 625 N N . ALA A 1 111 ? -2.838 17.404 19.557 1.00 10.25 90 ALA A N 1
ATOM 626 C CA . ALA A 1 111 ? -2.509 16.155 20.244 1.00 10.17 90 ALA A CA 1
ATOM 627 C C . ALA A 1 111 ? -3.558 15.799 21.301 1.00 10.32 90 ALA A C 1
ATOM 628 O O . ALA A 1 111 ? -3.259 15.790 22.495 1.00 10.25 90 ALA A O 1
ATOM 630 N N . PRO A 1 112 ? -4.792 15.486 20.864 1.00 10.54 91 PRO A N 1
ATOM 631 C CA . PRO A 1 112 ? -5.892 15.246 21.802 1.00 10.72 91 PRO A CA 1
ATOM 632 C C . PRO A 1 112 ? -5.746 13.936 22.569 1.00 10.78 91 PRO A C 1
ATOM 633 O O . PRO A 1 112 ? -4.969 13.067 22.164 1.00 10.52 91 PRO A O 1
ATOM 637 N N . ASP A 1 113 ? -6.496 13.800 23.662 1.00 10.67 92 ASP A N 1
ATOM 638 C CA . ASP A 1 113 ? -6.462 12.583 24.481 1.00 10.76 92 ASP A CA 1
ATOM 639 C C . ASP A 1 113 ? -6.910 11.348 23.704 1.00 10.89 92 ASP A C 1
ATOM 640 O O . ASP A 1 113 ? -6.235 10.312 23.732 1.00 10.99 92 ASP A O 1
ATOM 645 N N . TYR A 1 114 ? -8.045 11.469 23.017 1.00 10.74 93 TYR A N 1
ATOM 646 C CA . TYR A 1 114 ? -8.657 10.360 22.287 1.00 11.01 93 TYR A CA 1
ATOM 647 C C . TYR A 1 114 ? -9.127 10.785 20.908 1.00 11.02 93 TYR A C 1
ATOM 648 O O . TYR A 1 114 ? -9.338 11.971 20.644 1.00 10.77 93 TYR A O 1
ATOM 657 N N . VAL A 1 115 ? -9.307 9.793 20.038 1.00 11.33 94 VAL A N 1
ATOM 658 C CA . VAL A 1 115 ? -10.062 9.950 18.799 1.00 11.85 94 VAL A CA 1
ATOM 659 C C . VAL A 1 115 ? -11.449 10.522 19.143 1.00 11.45 94 VAL A C 1
ATOM 660 O O . VAL A 1 115 ? -11.922 11.477 18.517 1.00 11.62 94 VAL A O 1
ATOM 664 N N . LEU A 1 116 ? -12.071 9.932 20.159 1.00 11.10 95 LEU A N 1
ATOM 665 C CA . LEU A 1 116 ? -13.322 10.407 20.748 1.00 10.75 95 LEU A CA 1
ATOM 666 C C . LEU A 1 116 ? -13.409 9.790 22.149 1.00 10.84 95 LEU A C 1
ATOM 667 O O . LEU A 1 116 ? -12.937 8.669 22.352 1.00 10.80 95 LEU A O 1
ATOM 672 N N . PRO A 1 117 ? -13.996 10.506 23.129 1.00 10.86 96 PRO A N 1
ATOM 673 C CA . PRO A 1 117 ? -14.641 11.813 23.086 1.00 10.82 96 PRO A CA 1
ATOM 674 C C . PRO A 1 117 ? -13.685 12.996 22.991 1.00 10.75 96 PRO A C 1
ATOM 675 O O . PRO A 1 117 ? -12.481 12.860 23.202 1.00 10.46 96 PRO A O 1
ATOM 679 N N . THR A 1 118 ? -14.279 14.140 22.664 1.00 10.58 97 THR A N 1
ATOM 680 C CA . THR A 1 118 ? -13.668 15.463 22.644 1.00 10.75 97 THR A CA 1
ATOM 681 C C . THR A 1 118 ? -12.948 15.787 23.957 1.00 10.24 97 THR A C 1
ATOM 682 O O . THR A 1 118 ? -13.516 15.622 25.038 1.00 10.03 97 THR A O 1
ATOM 686 N N . SER A 1 119 ? -11.708 16.264 23.857 1.00 10.15 98 SER A N 1
ATOM 687 C CA . SER A 1 119 ? -10.908 16.577 25.046 1.00 9.86 98 SER A CA 1
ATOM 688 C C . SER A 1 119 ? -11.456 17.758 25.857 1.00 9.78 98 SER A C 1
ATOM 689 O O . SER A 1 119 ? -11.375 17.762 27.085 1.00 9.66 98 SER A O 1
ATOM 692 N N . ALA A 1 120 ? -12.027 18.749 25.176 1.00 9.27 99 ALA A N 1
ATOM 693 C CA . ALA A 1 120 ? -12.640 19.885 25.872 1.00 9.13 99 ALA A CA 1
ATOM 694 C C . ALA A 1 120 ? -13.761 19.458 26.822 1.00 9.14 99 ALA A C 1
ATOM 695 O O . ALA A 1 120 ? -13.980 20.104 27.850 1.00 9.13 99 ALA A O 1
ATOM 697 N N . CYS A 1 121 ? -14.464 18.378 26.480 1.00 9.37 100 CYS A N 1
ATOM 698 C CA . CYS A 1 121 ? -15.552 17.877 27.320 1.00 9.61 100 CYS A CA 1
ATOM 699 C C . CYS A 1 121 ? -15.014 17.414 28.668 1.00 9.43 100 CYS A C 1
ATOM 700 O O . CYS A 1 121 ? -15.593 17.708 29.711 1.00 9.46 100 CYS A O 1
ATOM 703 N N . MET A 1 122 ? -13.887 16.710 28.647 1.00 9.69 101 MET A N 1
ATOM 704 C CA . MET A 1 122 ? -13.268 16.269 29.891 1.00 10.01 101 MET A CA 1
ATOM 705 C C . MET A 1 122 ? -12.721 17.438 30.695 1.00 9.80 101 MET A C 1
ATOM 706 O O . MET A 1 122 ? -12.808 17.438 31.924 1.00 10.18 101 MET A O 1
ATOM 711 N N . LEU A 1 123 ? -12.190 18.442 29.998 1.00 9.48 102 LEU A N 1
ATOM 712 C CA . LEU A 1 123 ? -11.685 19.645 30.660 1.00 9.06 102 LEU A CA 1
ATOM 713 C C . LEU A 1 123 ? -12.787 20.424 31.385 1.00 8.93 102 LEU A C 1
ATOM 714 O O . LEU A 1 123 ? -12.556 20.937 32.484 1.00 8.83 102 LEU A O 1
ATOM 719 N N . GLN A 1 124 ? -13.981 20.488 30.792 1.00 8.61 103 GLN A N 1
ATOM 720 C CA . GLN A 1 124 ? -15.132 21.090 31.472 1.00 8.63 103 GLN A CA 1
ATOM 721 C C . GLN A 1 124 ? -15.306 20.467 32.861 1.00 9.01 103 GLN A C 1
ATOM 722 O O . GLN A 1 124 ? -15.431 21.175 33.867 1.00 8.66 103 GLN A O 1
ATOM 728 N N . HIS A 1 125 ? -15.289 19.138 32.916 1.00 9.60 104 HIS A N 1
ATOM 729 C CA . HIS A 1 125 ? -15.471 18.432 34.172 1.00 10.30 104 HIS A CA 1
ATOM 730 C C . HIS A 1 125 ? -14.279 18.609 35.119 1.00 10.52 104 HIS A C 1
ATOM 731 O O . HIS A 1 125 ? -14.464 18.921 36.297 1.00 10.97 104 HIS A O 1
ATOM 738 N N . ARG A 1 126 ? -13.068 18.425 34.597 1.00 10.50 105 ARG A N 1
ATOM 739 C CA . ARG A 1 126 ? -11.847 18.546 35.398 1.00 10.84 105 ARG A CA 1
ATOM 740 C C . ARG A 1 126 ? -11.730 19.918 36.058 1.00 10.81 105 ARG A C 1
ATOM 741 O O . ARG A 1 126 ? -11.282 20.026 37.202 1.00 11.17 105 ARG A O 1
ATOM 749 N N . LEU A 1 127 ? -12.156 20.957 35.341 1.00 10.65 106 LEU A N 1
ATOM 750 C CA . LEU A 1 127 ? -12.033 22.331 35.826 1.00 10.72 106 LEU A CA 1
ATOM 751 C C . LEU A 1 127 ? -13.215 22.788 36.680 1.00 10.90 106 LEU A C 1
ATOM 752 O O . LEU A 1 127 ? -13.185 23.885 37.239 1.00 11.55 106 LEU A O 1
ATOM 757 N N . GLY A 1 128 ? -14.242 21.945 36.787 1.00 10.71 107 GLY A N 1
ATOM 758 C CA . GLY A 1 128 ? -15.425 22.268 37.588 1.00 10.77 107 GLY A CA 1
ATOM 759 C C . GLY A 1 128 ? -16.286 23.340 36.949 1.00 10.92 107 GLY A C 1
ATOM 760 O O . GLY A 1 128 ? -16.981 24.097 37.642 1.00 11.30 107 GLY A O 1
ATOM 761 N N . ILE A 1 129 ? -16.219 23.409 35.622 1.00 10.45 108 ILE A N 1
ATOM 762 C CA . ILE A 1 129 ? -17.034 24.321 34.820 1.00 10.38 108 ILE A CA 1
ATOM 763 C C . ILE A 1 129 ? -18.466 23.762 34.769 1.00 10.49 108 ILE A C 1
ATOM 764 O O . ILE A 1 129 ? -18.646 22.547 34.721 1.00 10.56 108 ILE A O 1
ATOM 769 N N . PRO A 1 130 ? -19.489 24.641 34.822 1.00 10.28 109 PRO A N 1
ATOM 770 C CA . PRO A 1 130 ? -20.876 24.146 34.825 1.00 10.22 109 PRO A CA 1
ATOM 771 C C . PRO A 1 130 ? -21.254 23.362 33.566 1.00 10.04 109 PRO A C 1
ATOM 772 O O . PRO A 1 130 ? -20.695 23.590 32.489 1.00 9.98 109 PRO A O 1
ATOM 776 N N . THR A 1 131 ? -22.203 22.443 33.717 1.00 9.96 110 THR A N 1
ATOM 777 C CA . THR A 1 131 ? -22.598 21.574 32.611 1.00 10.17 110 THR A CA 1
ATOM 778 C C . THR A 1 131 ? -23.432 22.285 31.544 1.00 10.20 110 THR A C 1
ATOM 779 O O . THR A 1 131 ? -23.702 21.711 30.490 1.00 10.17 110 THR A O 1
ATOM 783 N N . HIS A 1 132 ? -23.823 23.534 31.806 1.00 10.59 111 HIS A N 1
ATOM 784 C CA . HIS A 1 132 ? -24.487 24.349 30.791 1.00 11.11 111 HIS A CA 1
ATOM 785 C C . HIS A 1 132 ? -23.500 25.024 29.834 1.00 10.77 111 HIS A C 1
ATOM 786 O O . HIS A 1 132 ? -23.910 25.697 28.885 1.00 11.14 111 HIS A O 1
ATOM 793 N N . ALA A 1 133 ? -22.203 24.851 30.089 1.00 10.52 112 ALA A N 1
ATOM 794 C CA . ALA A 1 133 ? -21.176 25.368 29.192 1.00 10.41 112 ALA A CA 1
ATOM 795 C C . ALA A 1 133 ? -21.103 24.544 27.909 1.00 10.04 112 ALA A C 1
ATOM 796 O O . ALA A 1 133 ? -21.250 23.324 27.939 1.00 10.31 112 ALA A O 1
ATOM 798 N N . GLY A 1 134 ? -20.878 25.218 26.786 1.00 9.57 113 GLY A N 1
ATOM 799 C CA . GLY A 1 134 ? -20.531 24.530 25.543 1.00 9.20 113 GLY A CA 1
ATOM 800 C C . GLY A 1 134 ? -19.078 24.099 25.603 1.00 9.14 113 GLY A C 1
ATOM 801 O O . GLY A 1 134 ? -18.297 24.645 26.387 1.00 9.12 113 GLY A O 1
ATOM 802 N N . ALA A 1 135 ? -18.709 23.109 24.796 1.00 8.70 114 ALA A N 1
ATOM 803 C CA . ALA A 1 135 ? -17.312 22.672 24.731 1.00 8.63 114 ALA A CA 1
ATOM 804 C C . ALA A 1 135 ? -17.032 21.917 23.440 1.00 8.55 114 ALA A C 1
ATOM 805 O O . ALA A 1 135 ? -17.830 21.079 23.017 1.00 8.59 114 ALA A O 1
ATOM 807 N N . LEU A 1 136 ? -15.900 22.234 22.820 1.00 8.36 115 LEU A N 1
ATOM 808 C CA . LEU A 1 136 ? -15.456 21.550 21.606 1.00 8.39 115 LEU A CA 1
ATOM 809 C C . LEU A 1 136 ? -13.950 21.692 21.403 1.00 8.47 115 LEU A C 1
ATOM 810 O O . LEU A 1 136 ? -13.319 22.588 21.978 1.00 8.56 115 LEU A O 1
ATOM 815 N N . ASP A 1 137 ? -13.389 20.786 20.604 1.00 8.61 116 ASP A N 1
ATOM 816 C CA . ASP A 1 137 ? -11.988 20.827 20.194 1.00 9.03 116 ASP A CA 1
ATOM 817 C C . ASP A 1 137 ? -11.886 21.357 18.775 1.00 8.91 116 ASP A C 1
ATOM 818 O O . ASP A 1 137 ? -12.711 21.024 17.921 1.00 8.80 116 ASP A O 1
ATOM 823 N N . VAL A 1 138 ? -10.856 22.159 18.526 1.00 8.81 117 VAL A N 1
ATOM 824 C CA . VAL A 1 138 ? -10.522 22.617 17.185 1.00 9.03 117 VAL A CA 1
ATOM 825 C C . VAL A 1 138 ? -9.135 22.088 16.830 1.00 9.30 117 VAL A C 1
ATOM 826 O O . VAL A 1 138 ? -8.216 22.164 17.646 1.00 9.06 117 VAL A O 1
ATOM 830 N N . ASN A 1 139 ? -8.996 21.531 15.629 1.00 8.98 118 ASN A N 1
ATOM 831 C CA . ASN A 1 139 ? -7.689 21.110 15.128 1.00 9.81 118 ASN A CA 1
ATOM 832 C C . ASN A 1 139 ? -7.128 22.172 14.202 1.00 9.87 118 ASN A C 1
ATOM 833 O O . ASN A 1 139 ? -7.568 22.318 13.058 1.00 10.32 118 ASN A O 1
ATOM 838 N N . LEU A 1 140 ? -6.174 22.928 14.735 1.00 9.86 119 LEU A N 1
ATOM 839 C CA . LEU A 1 140 ? -5.334 23.839 13.976 1.00 9.79 119 LEU A CA 1
ATOM 840 C C . LEU A 1 140 ? -4.022 23.930 14.721 1.00 9.79 119 LEU A C 1
ATOM 841 O O . LEU A 1 140 ? -3.953 23.590 15.900 1.00 10.25 119 LEU A O 1
ATOM 846 N N . GLY A 1 141 ? -2.991 24.394 14.029 1.00 10.12 120 GLY A N 1
ATOM 847 C CA . GLY A 1 141 ? -1.684 24.555 14.634 1.00 10.51 120 GLY A CA 1
ATOM 848 C C . GLY A 1 141 ? -1.343 26.007 14.878 1.00 10.69 120 GLY A C 1
ATOM 849 O O . GLY A 1 141 ? -2.019 26.698 15.648 1.00 10.78 120 GLY A O 1
ATOM 850 N N . CYS A 1 142 ? -0.314 26.458 14.169 1.00 11.19 121 CYS A N 1
ATOM 851 C CA A CYS A 1 142 ? 0.262 27.778 14.413 0.50 11.41 121 CYS A CA 1
ATOM 852 C CA B CYS A 1 142 ? 0.297 27.778 14.315 0.50 11.20 121 CYS A CA 1
ATOM 853 C C . CYS A 1 142 ? -0.664 28.955 14.071 1.00 11.14 121 CYS A C 1
ATOM 854 O O . CYS A 1 142 ? -0.407 30.084 14.496 1.00 11.57 121 CYS A O 1
ATOM 859 N N . SER A 1 143 ? -1.763 28.694 13.357 1.00 10.56 122 SER A N 1
ATOM 860 C CA . SER A 1 143 ? -2.777 29.725 13.080 1.00 9.90 122 SER A CA 1
ATOM 861 C C . SER A 1 143 ? -3.924 29.699 14.089 1.00 9.64 122 SER A C 1
ATOM 862 O O . SER A 1 143 ? -4.827 30.541 14.039 1.00 9.18 122 SER A O 1
ATOM 865 N N . GLY A 1 144 ? -3.885 28.725 14.996 1.00 9.00 123 GLY A N 1
ATOM 866 C CA . GLY A 1 144 ? -5.022 28.391 15.851 1.00 9.14 123 GLY A CA 1
ATOM 867 C C . GLY A 1 144 ? -5.546 29.463 16.784 1.00 8.88 123 GLY A C 1
ATOM 868 O O . GLY A 1 144 ? -6.749 29.527 17.048 1.00 9.31 123 GLY A O 1
ATOM 869 N N . TYR A 1 145 ? -4.659 30.313 17.297 1.00 8.61 124 TYR A N 1
ATOM 870 C CA . TYR A 1 145 ? -5.102 31.303 18.275 1.00 8.37 124 TYR A CA 1
ATOM 871 C C . TYR A 1 145 ? -5.990 32.362 17.635 1.00 8.49 124 TYR A C 1
ATOM 872 O O . TYR A 1 145 ? -7.014 32.727 18.206 1.00 8.21 124 TYR A O 1
ATOM 881 N N . VAL A 1 146 ? -5.599 32.847 16.459 1.00 8.64 125 VAL A N 1
ATOM 882 C CA . VAL A 1 146 ? -6.373 33.877 15.780 1.00 8.94 125 VAL A CA 1
ATOM 883 C C . VAL A 1 146 ? -7.724 33.317 15.321 1.00 8.86 125 VAL A C 1
ATOM 884 O O . VAL A 1 146 ? -8.756 33.948 15.530 1.00 8.79 125 VAL A O 1
ATOM 888 N N . TYR A 1 147 ? -7.719 32.125 14.726 1.00 8.84 126 TYR A N 1
ATOM 889 C CA . TYR A 1 147 ? -8.977 31.456 14.389 1.00 8.67 126 TYR A CA 1
ATOM 890 C C . TYR A 1 147 ? -9.847 31.239 15.630 1.00 8.90 126 TYR A C 1
ATOM 891 O O . TYR A 1 147 ? -11.060 31.454 15.594 1.00 8.75 126 TYR A O 1
ATOM 900 N N . GLY A 1 148 ? -9.217 30.825 16.731 1.00 8.70 127 GLY A N 1
ATOM 901 C CA . GLY A 1 148 ? -9.907 30.672 18.005 1.00 8.96 127 GLY A CA 1
ATOM 902 C C . GLY A 1 148 ? -10.574 31.956 18.459 1.00 9.11 127 GLY A C 1
ATOM 903 O O . GLY A 1 148 ? -11.705 31.929 18.938 1.00 9.05 127 GLY A O 1
ATOM 904 N N . LEU A 1 149 ? -9.876 33.082 18.305 1.00 9.45 128 LEU A N 1
ATOM 905 C CA . LEU A 1 149 ? -10.444 34.375 18.681 1.00 9.81 128 LEU A CA 1
ATOM 906 C C . LEU A 1 149 ? -11.664 34.731 17.834 1.00 9.99 128 LEU A C 1
ATOM 907 O O . LEU A 1 149 ? -12.636 35.278 18.357 1.00 10.13 128 LEU A O 1
ATOM 912 N N . SER A 1 150 ? -11.619 34.392 16.544 1.00 9.90 129 SER A N 1
ATOM 913 C CA . SER A 1 150 ? -12.747 34.635 15.636 1.00 10.31 129 SER A CA 1
ATOM 914 C C . SER A 1 150 ? -13.984 33.858 16.074 1.00 10.31 129 SER A C 1
ATOM 915 O O . SER A 1 150 ? -15.098 34.389 16.051 1.00 10.58 129 SER A O 1
ATOM 918 N N . LEU A 1 151 ? -13.783 32.610 16.497 1.00 10.05 130 LEU A N 1
ATOM 919 C CA . LEU A 1 151 ? -14.890 31.785 16.977 1.00 10.23 130 LEU A CA 1
ATOM 920 C C . LEU A 1 151 ? -15.461 32.314 18.285 1.00 10.28 130 LEU A C 1
ATOM 921 O O . LEU A 1 151 ? -16.677 32.377 18.452 1.00 10.55 130 LEU A O 1
ATOM 926 N N . ALA A 1 152 ? -14.571 32.685 19.206 1.00 10.57 131 ALA A N 1
ATOM 927 C CA . ALA A 1 152 ? -14.954 33.204 20.514 1.00 10.77 131 ALA A CA 1
ATOM 928 C C . ALA A 1 152 ? -15.730 34.511 20.378 1.00 11.03 131 ALA A C 1
ATOM 929 O O . ALA A 1 152 ? -16.769 34.681 21.015 1.00 10.98 131 ALA A O 1
ATOM 931 N N . LYS A 1 153 ? -15.224 35.414 19.539 1.00 11.73 132 LYS A N 1
ATOM 932 C CA . LYS A 1 153 ? -15.910 36.676 19.241 1.00 12.00 132 LYS A CA 1
ATOM 933 C C . LYS A 1 153 ? -17.304 36.414 18.683 1.00 12.26 132 LYS A C 1
ATOM 934 O O . LYS A 1 153 ? -18.277 37.046 19.105 1.00 12.39 132 LYS A O 1
ATOM 940 N N . GLY A 1 154 ? -17.398 35.474 17.744 1.00 11.93 133 GLY A N 1
ATOM 941 C CA . GLY A 1 154 ? -18.683 35.096 17.162 1.00 12.28 133 GLY A CA 1
ATOM 942 C C . GLY A 1 154 ? -19.691 34.651 18.208 1.00 12.40 133 GLY A C 1
ATOM 943 O O . GLY A 1 154 ? -20.842 35.088 18.203 1.00 12.74 133 GLY A O 1
ATOM 944 N N . LEU A 1 155 ? -19.256 33.788 19.120 1.00 12.56 134 LEU A N 1
ATOM 945 C CA . LEU A 1 155 ? -20.132 33.282 20.168 1.00 12.63 134 LEU A CA 1
ATOM 946 C C . LEU A 1 155 ? -20.601 34.382 21.121 1.00 13.14 134 LEU A C 1
ATOM 947 O O . LEU A 1 155 ? -21.782 34.441 21.478 1.00 13.51 134 LEU A O 1
ATOM 952 N N . VAL A 1 156 ? -19.675 35.252 21.519 1.00 13.40 135 VAL A N 1
ATOM 953 C CA . VAL A 1 156 ? -19.984 36.345 22.441 1.00 13.70 135 VAL A CA 1
ATOM 954 C C . VAL A 1 156 ? -20.914 37.388 21.817 1.00 14.29 135 VAL A C 1
ATOM 955 O O . VAL A 1 156 ? -21.899 37.801 22.436 1.00 14.53 135 VAL A O 1
ATOM 959 N N . GLU A 1 157 ? -20.611 37.798 20.592 1.00 14.71 136 GLU A N 1
ATOM 960 C CA . GLU A 1 157 ? -21.344 38.901 19.971 1.00 15.30 136 GLU A CA 1
ATOM 961 C C . GLU A 1 157 ? -22.694 38.490 19.365 1.00 15.67 136 GLU A C 1
ATOM 962 O O . GLU A 1 157 ? -23.499 39.349 18.988 1.00 16.20 136 GLU A O 1
ATOM 968 N N . THR A 1 158 ? -22.951 37.183 19.307 1.00 15.80 137 THR A N 1
ATOM 969 C CA . THR A 1 158 ? -24.280 36.672 18.951 1.00 16.03 137 THR A CA 1
ATOM 970 C C . THR A 1 158 ? -25.077 36.239 20.184 1.00 16.05 137 THR A C 1
ATOM 971 O O . THR A 1 158 ? -26.189 35.712 20.059 1.00 16.40 137 THR A O 1
ATOM 975 N N . GLY A 1 159 ? -24.503 36.452 21.366 1.00 16.16 138 GLY A N 1
ATOM 976 C CA . GLY A 1 159 ? -25.172 36.155 22.634 1.00 15.90 138 GLY A CA 1
ATOM 977 C C . GLY A 1 159 ? -25.223 34.687 23.023 1.00 15.86 138 GLY A C 1
ATOM 978 O O . GLY A 1 159 ? -25.947 34.314 23.949 1.00 16.03 138 GLY A O 1
ATOM 979 N N . ALA A 1 160 ? -24.452 33.856 22.321 1.00 15.47 139 ALA A N 1
ATOM 980 C CA . ALA A 1 160 ? -24.386 32.419 22.597 1.00 15.20 139 ALA A CA 1
ATOM 981 C C . ALA A 1 160 ? -23.571 32.088 23.853 1.00 14.97 139 ALA A C 1
ATOM 982 O O . ALA A 1 160 ? -23.725 31.013 24.434 1.00 14.87 139 ALA A O 1
ATOM 984 N N . ALA A 1 161 ? -22.704 33.015 24.256 1.00 14.52 140 ALA A N 1
ATOM 985 C CA . ALA A 1 161 ? -21.852 32.848 25.429 1.00 14.32 140 ALA A CA 1
ATOM 986 C C . ALA A 1 161 ? -21.448 34.225 25.955 1.00 14.37 140 ALA A C 1
ATOM 987 O O . ALA A 1 161 ? -21.352 35.182 25.185 1.00 14.59 140 ALA A O 1
ATOM 989 N N . ARG A 1 162 ? -21.224 34.320 27.262 1.00 14.36 141 ARG A N 1
ATOM 990 C CA . ARG A 1 162 ? -20.743 35.566 27.861 1.00 14.68 141 ARG A CA 1
ATOM 991 C C . ARG A 1 162 ? -19.300 35.461 28.346 1.00 14.13 141 ARG A C 1
ATOM 992 O O . ARG A 1 162 ? -18.659 36.475 28.633 1.00 14.02 141 ARG A O 1
ATOM 1000 N N . CYS A 1 163 ? -18.790 34.235 28.428 1.00 13.10 142 CYS A N 1
ATOM 1001 C CA . CYS A 1 163 ? -17.425 34.004 28.884 1.00 12.64 142 CYS A CA 1
ATOM 1002 C C . CYS A 1 163 ? -16.846 32.742 28.251 1.00 11.99 142 CYS A C 1
ATOM 1003 O O . CYS A 1 163 ? -17.052 31.630 28.743 1.00 12.31 142 CYS A O 1
ATOM 1006 N N . VAL A 1 164 ? -16.121 32.936 27.156 1.00 11.43 143 VAL A N 1
ATOM 1007 C CA . VAL A 1 164 ? -15.515 31.833 26.424 1.00 10.82 143 VAL A CA 1
ATOM 1008 C C . VAL A 1 164 ? -14.099 31.598 26.926 1.00 10.54 143 VAL A C 1
ATOM 1009 O O . VAL A 1 164 ? -13.267 32.508 26.923 1.00 10.76 143 VAL A O 1
ATOM 1013 N N . LEU A 1 165 ? -13.839 30.371 27.356 1.00 9.90 144 LEU A N 1
ATOM 1014 C CA . LEU A 1 165 ? -12.498 29.956 27.732 1.00 9.53 144 LEU A CA 1
ATOM 1015 C C . LEU A 1 165 ? -11.824 29.360 26.501 1.00 9.48 144 LEU A C 1
ATOM 1016 O O . LEU A 1 165 ? -12.148 28.247 26.085 1.00 9.57 144 LEU A O 1
ATOM 1021 N N . LEU A 1 166 ? -10.918 30.128 25.901 1.00 9.26 145 LEU A N 1
ATOM 1022 C CA . LEU A 1 166 ? -10.150 29.664 24.751 1.00 9.03 145 LEU A CA 1
ATOM 1023 C C . LEU A 1 166 ? -8.829 29.086 25.235 1.00 9.28 145 LEU A C 1
ATOM 1024 O O . LEU A 1 166 ? -7.984 29.809 25.769 1.00 8.86 145 LEU A O 1
ATOM 1029 N N . LEU A 1 167 ? -8.673 27.777 25.053 1.00 8.94 146 LEU A N 1
ATOM 1030 C CA . LEU A 1 167 ? -7.478 27.057 25.469 1.00 9.14 146 LEU A CA 1
ATOM 1031 C C . LEU A 1 167 ? -6.676 26.649 24.248 1.00 9.29 146 LEU A C 1
ATOM 1032 O O . LEU A 1 167 ? -7.243 26.209 23.251 1.00 9.53 146 LEU A O 1
ATOM 1037 N N . THR A 1 168 ? -5.360 26.815 24.330 1.00 9.32 147 THR A N 1
ATOM 1038 C CA . THR A 1 168 ? -4.444 26.269 23.327 1.00 9.51 147 THR A CA 1
ATOM 1039 C C . THR A 1 168 ? -3.505 25.311 24.043 1.00 9.65 147 THR A C 1
ATOM 1040 O O . THR A 1 168 ? -3.140 25.550 25.189 1.00 9.83 147 THR A O 1
ATOM 1044 N N . ALA A 1 169 ? -3.119 24.225 23.380 1.00 9.61 148 ALA A N 1
ATOM 1045 C CA . ALA A 1 169 ? -2.198 23.262 23.981 1.00 9.89 148 ALA A CA 1
ATOM 1046 C C . ALA A 1 169 ? -1.635 22.345 22.922 1.00 10.15 148 ALA A C 1
ATOM 1047 O O . ALA A 1 169 ? -2.376 21.811 22.105 1.00 10.19 148 ALA A O 1
ATOM 1049 N N . ASP A 1 170 ? -0.320 22.161 22.941 1.00 10.64 149 ASP A N 1
ATOM 1050 C CA . ASP A 1 170 ? 0.319 21.222 22.034 1.00 10.93 149 ASP A CA 1
ATOM 1051 C C . ASP A 1 170 ? 1.453 20.470 22.708 1.00 11.13 149 ASP A C 1
ATOM 1052 O O . ASP A 1 170 ? 2.105 20.985 23.622 1.00 10.87 149 ASP A O 1
ATOM 1057 N N . THR A 1 171 ? 1.653 19.235 22.261 1.00 11.03 150 THR A N 1
ATOM 1058 C CA . THR A 1 171 ? 2.813 18.449 22.643 1.00 11.22 150 THR A CA 1
ATOM 1059 C C . THR A 1 171 ? 3.434 17.845 21.385 1.00 11.27 150 THR A C 1
ATOM 1060 O O . THR A 1 171 ? 3.403 16.629 21.185 1.00 11.58 150 THR A O 1
ATOM 1064 N N . TYR A 1 172 ? 3.989 18.707 20.533 1.00 11.86 151 TYR A N 1
ATOM 1065 C CA . TYR A 1 172 ? 4.672 18.255 19.319 1.00 12.27 151 TYR A CA 1
ATOM 1066 C C . TYR A 1 172 ? 5.803 17.279 19.639 1.00 12.77 151 TYR A C 1
ATOM 1067 O O . TYR A 1 172 ? 6.144 16.436 18.815 1.00 12.84 151 TYR A O 1
ATOM 1076 N N . SER A 1 173 ? 6.355 17.382 20.850 1.00 13.38 152 SER A N 1
ATOM 1077 C CA . SER A 1 173 ? 7.435 16.494 21.301 1.00 13.90 152 SER A CA 1
ATOM 1078 C C . SER A 1 173 ? 7.099 15.017 21.131 1.00 14.17 152 SER A C 1
ATOM 1079 O O . SER A 1 173 ? 7.991 14.192 20.888 1.00 14.57 152 SER A O 1
ATOM 1082 N N . LYS A 1 174 ? 5.812 14.690 21.244 1.00 14.22 153 LYS A N 1
ATOM 1083 C CA . LYS A 1 174 ? 5.342 13.307 21.193 1.00 14.65 153 LYS A CA 1
ATOM 1084 C C . LYS A 1 174 ? 5.442 12.670 19.808 1.00 14.68 153 LYS A C 1
ATOM 1085 O O . LYS A 1 174 ? 5.374 11.445 19.678 1.00 15.15 153 LYS A O 1
ATOM 1091 N N . TYR A 1 175 ? 5.595 13.490 18.773 1.00 14.68 154 TYR A N 1
ATOM 1092 C CA . TYR A 1 175 ? 5.801 12.932 17.440 1.00 14.75 154 TYR A CA 1
ATOM 1093 C C . TYR A 1 175 ? 7.023 13.464 16.692 1.00 14.84 154 TYR A C 1
ATOM 1094 O O . TYR A 1 175 ? 7.095 13.375 15.470 1.00 14.90 154 TYR A O 1
ATOM 1103 N N . LEU A 1 176 ? 7.983 14.007 17.437 1.00 14.98 155 LEU A N 1
ATOM 1104 C CA . LEU A 1 176 ? 9.284 14.355 16.871 1.00 15.06 155 LEU A CA 1
ATOM 1105 C C . LEU A 1 176 ? 10.225 13.169 17.017 1.00 15.47 155 LEU A C 1
ATOM 1106 O O . LEU A 1 176 ? 10.382 12.629 18.116 1.00 15.48 155 LEU A O 1
ATOM 1111 N N . HIS A 1 177 ? 10.847 12.756 15.917 1.00 15.78 156 HIS A N 1
ATOM 1112 C CA . HIS A 1 177 ? 11.866 11.713 15.995 1.00 16.35 156 HIS A CA 1
ATOM 1113 C C . HIS A 1 177 ? 13.084 12.246 16.749 1.00 16.48 156 HIS A C 1
ATOM 1114 O O . HIS A 1 177 ? 13.511 13.371 16.506 1.00 16.36 156 HIS A O 1
ATOM 1121 N N . PRO A 1 178 ? 13.639 11.442 17.680 1.00 17.21 157 PRO A N 1
ATOM 1122 C CA . PRO A 1 178 ? 14.778 11.901 18.484 1.00 17.60 157 PRO A CA 1
ATOM 1123 C C . PRO A 1 178 ? 15.963 12.414 17.661 1.00 17.71 157 PRO A C 1
ATOM 1124 O O . PRO A 1 178 ? 16.709 13.275 18.138 1.00 17.89 157 PRO A O 1
ATOM 1128 N N . LEU A 1 179 ? 16.109 11.915 16.434 1.00 18.11 158 LEU A N 1
ATOM 1129 C CA . LEU A 1 179 ? 17.223 12.302 15.566 1.00 18.29 158 LEU A CA 1
ATOM 1130 C C . LEU A 1 179 ? 16.815 13.218 14.402 1.00 18.29 158 LEU A C 1
ATOM 1131 O O . LEU A 1 179 ? 17.563 13.379 13.435 1.00 18.38 158 LEU A O 1
ATOM 1136 N N . ASP A 1 180 ? 15.633 13.820 14.506 1.00 18.22 159 ASP A N 1
ATOM 1137 C CA . ASP A 1 180 ? 15.212 14.832 13.547 1.00 18.36 159 ASP A CA 1
ATOM 1138 C C . ASP A 1 180 ? 15.574 16.200 14.120 1.00 18.74 159 ASP A C 1
ATOM 1139 O O . ASP A 1 180 ? 14.783 16.830 14.825 1.00 18.76 159 ASP A O 1
ATOM 1144 N N . LYS A 1 181 ? 16.795 16.639 13.824 1.00 19.11 160 LYS A N 1
ATOM 1145 C CA . LYS A 1 181 ? 17.368 17.844 14.418 1.00 19.85 160 LYS A CA 1
ATOM 1146 C C . LYS A 1 181 ? 16.602 19.097 14.013 1.00 19.90 160 LYS A C 1
ATOM 1147 O O . LYS A 1 181 ? 16.464 20.028 14.808 1.00 20.17 160 LYS A O 1
ATOM 1153 N N . SER A 1 182 ? 16.101 19.084 12.777 1.00 20.16 161 SER A N 1
ATOM 1154 C CA . SER A 1 182 ? 15.412 20.211 12.143 1.00 20.13 161 SER A CA 1
ATOM 1155 C C . SER A 1 182 ? 14.159 20.677 12.886 1.00 19.83 161 SER A C 1
ATOM 1156 O O . SER A 1 182 ? 13.726 21.820 12.722 1.00 20.35 161 SER A O 1
ATOM 1159 N N . VAL A 1 183 ? 13.573 19.782 13.673 1.00 19.18 162 VAL A N 1
ATOM 1160 C CA . VAL A 1 183 ? 12.349 20.088 14.417 1.00 18.53 162 VAL A CA 1
ATOM 1161 C C . VAL A 1 183 ? 12.543 20.108 15.936 1.00 18.29 162 VAL A C 1
ATOM 1162 O O . VAL A 1 183 ? 11.846 20.838 16.639 1.00 17.86 162 VAL A O 1
ATOM 1166 N N . ARG A 1 184 ? 13.486 19.315 16.441 1.00 18.04 163 ARG A N 1
ATOM 1167 C CA . ARG A 1 184 ? 13.738 19.264 17.885 1.00 17.88 163 ARG A CA 1
ATOM 1168 C C . ARG A 1 184 ? 14.399 20.525 18.430 1.00 17.82 163 ARG A C 1
ATOM 1169 O O . ARG A 1 184 ? 14.225 20.863 19.598 1.00 17.66 163 ARG A O 1
ATOM 1177 N N . THR A 1 185 ? 15.142 21.227 17.579 1.00 17.55 164 THR A N 1
ATOM 1178 C CA . THR A 1 185 ? 15.689 22.536 17.937 1.00 17.63 164 THR A CA 1
ATOM 1179 C C . THR A 1 185 ? 14.619 23.631 17.966 1.00 16.96 164 THR A C 1
ATOM 1180 O O . THR A 1 185 ? 14.812 24.673 18.600 1.00 17.41 164 THR A O 1
ATOM 1184 N N . LEU A 1 186 ? 13.493 23.382 17.290 1.00 16.45 165 LEU A N 1
ATOM 1185 C CA A LEU A 1 186 ? 12.460 24.405 17.109 0.50 15.88 165 LEU A CA 1
ATOM 1186 C CA B LEU A 1 186 ? 12.450 24.388 17.089 0.50 16.12 165 LEU A CA 1
ATOM 1187 C C . LEU A 1 186 ? 11.306 24.298 18.103 1.00 15.62 165 LEU A C 1
ATOM 1188 O O . LEU A 1 186 ? 10.960 25.284 18.761 1.00 15.73 165 LEU A O 1
ATOM 1197 N N . PHE A 1 187 ? 10.719 23.111 18.217 1.00 15.08 166 PHE A N 1
ATOM 1198 C CA . PHE A 1 187 ? 9.463 22.956 18.952 1.00 14.70 166 PHE A CA 1
ATOM 1199 C C . PHE A 1 187 ? 9.557 22.778 20.462 1.00 14.47 166 PHE A C 1
ATOM 1200 O O . PHE A 1 187 ? 10.421 22.065 20.979 1.00 14.78 166 PHE A O 1
ATOM 1208 N N . GLY A 1 188 ? 8.649 23.459 21.152 1.00 14.09 167 GLY A N 1
ATOM 1209 C CA . GLY A 1 188 ? 8.447 23.288 22.583 1.00 13.61 167 GLY A CA 1
ATOM 1210 C C . GLY A 1 188 ? 6.996 22.936 22.837 1.00 13.38 167 GLY A C 1
ATOM 1211 O O . GLY A 1 188 ? 6.130 23.171 21.980 1.00 13.38 167 GLY A O 1
ATOM 1212 N N . ASP A 1 189 ? 6.736 22.349 24.001 1.00 12.78 168 ASP A N 1
ATOM 1213 C CA . ASP A 1 189 ? 5.376 22.045 24.436 1.00 12.77 168 ASP A CA 1
ATOM 1214 C C . ASP A 1 189 ? 4.873 23.160 25.334 1.00 12.60 168 ASP A C 1
ATOM 1215 O O . ASP A 1 189 ? 5.661 23.855 25.979 1.00 12.96 168 ASP A O 1
ATOM 1220 N N . GLY A 1 190 ? 3.558 23.332 25.391 1.00 12.21 169 GLY A N 1
ATOM 1221 C CA . GLY A 1 190 ? 2.996 24.379 26.221 1.00 12.03 169 GLY A CA 1
ATOM 1222 C C . GLY A 1 190 ? 1.517 24.553 26.005 1.00 11.65 169 GLY A C 1
ATOM 1223 O O . GLY A 1 190 ? 0.926 23.922 25.128 1.00 11.75 169 GLY A O 1
ATOM 1224 N N . ALA A 1 191 ? 0.925 25.422 26.815 1.00 11.46 170 ALA A N 1
ATOM 1225 C CA . ALA A 1 191 ? -0.504 25.668 26.768 1.00 10.93 170 ALA A CA 1
ATOM 1226 C C . ALA A 1 191 ? -0.819 27.090 27.200 1.00 10.91 170 ALA A C 1
ATOM 1227 O O . ALA A 1 191 ? 0.017 27.770 27.801 1.00 10.58 170 ALA A O 1
ATOM 1229 N N . SER A 1 192 ? -2.028 27.538 26.881 1.00 10.50 171 SER A N 1
ATOM 1230 C CA . SER A 1 192 ? -2.513 28.815 27.387 1.00 10.62 171 SER A CA 1
ATOM 1231 C C . SER A 1 192 ? -4.011 28.782 27.609 1.00 10.69 171 SER A C 1
ATOM 1232 O O . SER A 1 192 ? -4.716 27.930 27.064 1.00 10.64 171 SER A O 1
ATOM 1235 N N . ALA A 1 193 ? -4.482 29.741 28.397 1.00 10.56 172 ALA A N 1
ATOM 1236 C CA . ALA A 1 193 ? -5.901 29.949 28.635 1.00 10.69 172 ALA A CA 1
ATOM 1237 C C . ALA A 1 193 ? -6.205 31.439 28.500 1.00 10.89 172 ALA A C 1
ATOM 1238 O O . ALA A 1 193 ? -5.550 32.274 29.134 1.00 11.65 172 ALA A O 1
ATOM 1240 N N . THR A 1 194 ? -7.186 31.759 27.662 1.00 10.84 173 THR A N 1
ATOM 1241 C CA . THR A 1 194 ? -7.644 33.131 27.451 1.00 10.98 173 THR A CA 1
ATOM 1242 C C . THR A 1 194 ? -9.135 33.196 27.754 1.00 11.26 173 THR A C 1
ATOM 1243 O O . THR A 1 194 ? -9.892 32.319 27.333 1.00 11.72 173 THR A O 1
ATOM 1247 N N . ALA A 1 195 ? -9.554 34.221 28.492 1.00 11.40 174 ALA A N 1
ATOM 1248 C CA . ALA A 1 195 ? -10.979 34.461 28.714 1.00 11.88 174 ALA A CA 1
ATOM 1249 C C . ALA A 1 195 ? -11.459 35.567 27.783 1.00 12.37 174 ALA A C 1
ATOM 1250 O O . ALA A 1 195 ? -10.962 36.696 27.838 1.00 12.44 174 ALA A O 1
ATOM 1252 N N . VAL A 1 196 ? -12.398 35.225 26.907 1.00 12.97 175 VAL A N 1
ATOM 1253 C CA . VAL A 1 196 ? -13.010 36.195 26.004 1.00 14.03 175 VAL A CA 1
ATOM 1254 C C . VAL A 1 196 ? -14.414 36.469 26.526 1.00 15.16 175 VAL A C 1
ATOM 1255 O O . VAL A 1 196 ? -15.255 35.568 26.574 1.00 15.14 175 VAL A O 1
ATOM 1259 N N . ILE A 1 197 ? -14.659 37.713 26.928 1.00 16.38 176 ILE A N 1
ATOM 1260 C CA . ILE A 1 197 ? -15.879 38.053 27.662 1.00 18.21 176 ILE A CA 1
ATOM 1261 C C . ILE A 1 197 ? -16.727 39.107 26.964 1.00 19.40 176 ILE A C 1
ATOM 1262 O O . ILE A 1 197 ? -16.243 39.829 26.088 1.00 19.42 176 ILE A O 1
ATOM 1267 N N . ALA A 1 198 ? -17.996 39.177 27.359 1.00 21.22 177 ALA A N 1
ATOM 1268 C CA . ALA A 1 198 ? -18.897 40.220 26.898 1.00 22.98 177 ALA A CA 1
ATOM 1269 C C . ALA A 1 198 ? -18.574 41.525 27.622 1.00 24.37 177 ALA A C 1
ATOM 1270 O O . ALA A 1 198 ? -18.487 41.564 28.854 1.00 24.63 177 ALA A O 1
ATOM 1272 N N . GLU A 1 199 ? -18.383 42.580 26.840 1.00 25.97 178 GLU A N 1
ATOM 1273 C CA . GLU A 1 199 ? -17.994 43.884 27.357 1.00 27.84 178 GLU A CA 1
ATOM 1274 C C . GLU A 1 199 ? -18.953 44.946 26.834 1.00 28.62 178 GLU A C 1
ATOM 1275 O O . GLU A 1 199 ? -19.437 44.853 25.702 1.00 29.09 178 GLU A O 1
ATOM 1281 N N . HIS A 1 200 ? -19.229 45.947 27.667 1.00 29.56 179 HIS A N 1
ATOM 1282 C CA . HIS A 1 200 ? -20.018 47.100 27.252 1.00 30.25 179 HIS A CA 1
ATOM 1283 C C . HIS A 1 200 ? -19.096 48.176 26.686 1.00 30.59 179 HIS A C 1
ATOM 1284 O O . HIS A 1 200 ? -18.057 48.491 27.277 1.00 30.90 179 HIS A O 1
ATOM 1286 N N . GLY A 1 201 ? -19.472 48.726 25.535 1.00 30.92 180 GLY A N 1
ATOM 1287 C CA . GLY A 1 201 ? -18.683 49.776 24.894 1.00 31.11 180 GLY A CA 1
ATOM 1288 C C . GLY A 1 201 ? -19.012 50.000 23.431 1.00 31.18 180 GLY A C 1
ATOM 1289 O O . GLY A 1 201 ? -19.659 49.168 22.789 1.00 31.47 180 GLY A O 1
ATOM 1290 N N . GLU A 1 202 ? -18.564 51.140 22.912 1.00 31.14 181 GLU A N 1
ATOM 1291 C CA . GLU A 1 202 ? -18.744 51.489 21.506 1.00 30.82 181 GLU A CA 1
ATOM 1292 C C . GLU A 1 202 ? -17.400 51.401 20.786 1.00 30.50 181 GLU A C 1
ATOM 1293 O O . GLU A 1 202 ? -16.981 52.329 20.084 1.00 30.87 181 GLU A O 1
ATOM 1295 N N . LEU A 1 203 ? -16.726 50.270 20.978 1.00 29.72 182 LEU A N 1
ATOM 1296 C CA . LEU A 1 203 ? -15.424 50.020 20.377 1.00 28.70 182 LEU A CA 1
ATOM 1297 C C . LEU A 1 203 ? -15.238 48.526 20.129 1.00 27.73 182 LEU A C 1
ATOM 1298 O O . LEU A 1 203 ? -15.495 47.704 21.013 1.00 27.80 182 LEU A O 1
ATOM 1303 N N . GLU A 1 204 ? -14.802 48.187 18.918 1.00 26.38 183 GLU A N 1
ATOM 1304 C CA . GLU A 1 204 ? -14.474 46.810 18.570 1.00 25.06 183 GLU A CA 1
ATOM 1305 C C . GLU A 1 204 ? -13.132 46.441 19.201 1.00 23.75 183 GLU A C 1
ATOM 1306 O O . GLU A 1 204 ? -12.089 46.978 18.821 1.00 23.84 183 GLU A O 1
ATOM 1312 N N . ARG A 1 205 ? -13.167 45.528 20.171 1.00 21.95 184 ARG A N 1
ATOM 1313 C CA . ARG A 1 205 ? -11.971 45.158 20.934 1.00 20.41 184 ARG A CA 1
ATOM 1314 C C . ARG A 1 205 ? -11.200 44.003 20.296 1.00 19.36 184 ARG A C 1
ATOM 1315 O O . ARG A 1 205 ? -9.997 43.861 20.508 1.00 18.65 184 ARG A O 1
ATOM 1323 N N . ILE A 1 206 ? -11.915 43.173 19.539 1.00 18.06 185 ILE A N 1
ATOM 1324 C CA . ILE A 1 206 ? -11.322 42.073 18.779 1.00 17.17 185 ILE A CA 1
ATOM 1325 C C . ILE A 1 206 ? -11.876 42.137 17.361 1.00 16.74 185 ILE A C 1
ATOM 1326 O O . ILE A 1 206 ? -13.091 42.120 17.165 1.00 16.56 185 ILE A O 1
ATOM 1331 N N . GLY A 1 207 ? -10.986 42.218 16.376 1.00 16.20 186 GLY A N 1
ATOM 1332 C CA . GLY A 1 207 ? -11.394 42.306 14.977 1.00 15.77 186 GLY A CA 1
ATOM 1333 C C . GLY A 1 207 ? -11.085 43.654 14.347 1.00 15.54 186 GLY A C 1
ATOM 1334 O O . GLY A 1 207 ? -10.775 44.611 15.061 1.00 15.72 186 GLY A O 1
ATOM 1335 N N . PRO A 1 208 ? -11.172 43.748 13.006 1.00 15.14 187 PRO A N 1
ATOM 1336 C CA . PRO A 1 208 ? -11.582 42.693 12.072 1.00 14.85 187 PRO A CA 1
ATOM 1337 C C . PRO A 1 208 ? -10.518 41.617 11.829 1.00 14.26 187 PRO A C 1
ATOM 1338 O O . PRO A 1 208 ? -9.417 41.682 12.385 1.00 14.29 187 PRO A O 1
ATOM 1342 N N . PHE A 1 209 ? -10.872 40.642 10.995 1.00 13.85 188 PHE A N 1
ATOM 1343 C CA . PHE A 1 209 ? -10.029 39.482 10.711 1.00 13.18 188 PHE A CA 1
ATOM 1344 C C . PHE A 1 209 ? -9.701 39.359 9.229 1.00 12.86 188 PHE A C 1
ATOM 1345 O O . PHE A 1 209 ? -10.467 39.807 8.374 1.00 13.66 188 PHE A O 1
ATOM 1353 N N . VAL A 1 210 ? -8.552 38.755 8.934 1.00 12.04 189 VAL A N 1
ATOM 1354 C CA . VAL A 1 210 ? -8.299 38.171 7.614 1.00 11.31 189 VAL A CA 1
ATOM 1355 C C . VAL A 1 210 ? -7.971 36.694 7.810 1.00 10.89 189 VAL A C 1
ATOM 1356 O O . VAL A 1 210 ? -7.378 36.316 8.823 1.00 10.69 189 VAL A O 1
ATOM 1360 N N . PHE A 1 211 ? -8.368 35.869 6.846 1.00 10.32 190 PHE A N 1
ATOM 1361 C CA . PHE A 1 211 ? -8.147 34.426 6.932 1.00 9.86 190 PHE A CA 1
ATOM 1362 C C . PHE A 1 211 ? -7.432 33.916 5.697 1.00 9.52 190 PHE A C 1
ATOM 1363 O O . PHE A 1 211 ? -7.507 34.515 4.624 1.00 9.97 190 PHE A O 1
ATOM 1371 N N . GLY A 1 212 ? -6.751 32.788 5.854 1.00 9.26 191 GLY A N 1
ATOM 1372 C CA . GLY A 1 212 ? -6.124 32.111 4.732 1.00 8.55 191 GLY A CA 1
ATOM 1373 C C . GLY A 1 212 ? -6.035 30.616 4.945 1.00 8.37 191 GLY A C 1
ATOM 1374 O O . GLY A 1 212 ? -5.829 30.150 6.064 1.00 8.12 191 GLY A O 1
ATOM 1375 N N . THR A 1 213 ? -6.205 29.874 3.853 1.00 7.78 192 THR A N 1
ATOM 1376 C CA . THR A 1 213 ? -6.068 28.420 3.846 1.00 8.15 192 THR A CA 1
ATOM 1377 C C . THR A 1 213 ? -5.492 28.013 2.495 1.00 8.18 192 THR A C 1
ATOM 1378 O O . THR A 1 213 ? -5.983 28.444 1.451 1.00 8.47 192 THR A O 1
ATOM 1382 N N . ASP A 1 214 ? -4.456 27.180 2.503 1.00 8.37 193 ASP A N 1
ATOM 1383 C CA . ASP A 1 214 ? -3.944 26.625 1.254 1.00 8.70 193 ASP A CA 1
ATOM 1384 C C . ASP A 1 214 ? -3.510 25.187 1.479 1.00 8.75 193 ASP A C 1
ATOM 1385 O O . ASP A 1 214 ? -2.368 24.922 1.866 1.00 8.71 193 ASP A O 1
ATOM 1390 N N . GLY A 1 215 ? -4.437 24.270 1.223 1.00 9.08 194 GLY A N 1
ATOM 1391 C CA . GLY A 1 215 ? -4.225 22.847 1.442 1.00 9.15 194 GLY A CA 1
ATOM 1392 C C . GLY A 1 215 ? -3.132 22.212 0.605 1.00 9.27 194 GLY A C 1
ATOM 1393 O O . GLY A 1 215 ? -2.731 21.079 0.873 1.00 9.53 194 GLY A O 1
ATOM 1394 N N . ARG A 1 216 ? -2.643 22.934 -0.402 1.00 9.44 195 ARG A N 1
ATOM 1395 C CA . ARG A 1 216 ? -1.499 22.460 -1.188 1.00 9.76 195 ARG A CA 1
ATOM 1396 C C . ARG A 1 216 ? -0.252 22.338 -0.311 1.00 10.05 195 ARG A C 1
ATOM 1397 O O . ARG A 1 216 ? 0.683 21.607 -0.646 1.00 10.65 195 ARG A O 1
ATOM 1405 N N . GLY A 1 217 ? -0.247 23.063 0.807 1.00 10.22 196 GLY A N 1
ATOM 1406 C CA . GLY A 1 217 ? 0.865 23.042 1.753 1.00 10.36 196 GLY A CA 1
ATOM 1407 C C . GLY A 1 217 ? 0.857 21.883 2.735 1.00 10.69 196 GLY A C 1
ATOM 1408 O O . GLY A 1 217 ? 1.792 21.741 3.523 1.00 10.75 196 GLY A O 1
ATOM 1409 N N . ALA A 1 218 ? -0.185 21.052 2.684 1.00 10.83 197 ALA A N 1
ATOM 1410 C CA . ALA A 1 218 ? -0.334 19.909 3.596 1.00 11.29 197 ALA A CA 1
ATOM 1411 C C . ALA A 1 218 ? 0.918 19.015 3.701 1.00 11.71 197 ALA A C 1
ATOM 1412 O O . ALA A 1 218 ? 1.362 18.727 4.818 1.00 11.35 197 ALA A O 1
ATOM 1414 N N . PRO A 1 219 ? 1.506 18.600 2.553 1.00 12.01 198 PRO A N 1
ATOM 1415 C CA . PRO A 1 219 ? 2.693 17.728 2.616 1.00 12.40 198 PRO A CA 1
ATOM 1416 C C . PRO A 1 219 ? 3.945 18.362 3.243 1.00 12.55 198 PRO A C 1
ATOM 1417 O O . PRO A 1 219 ? 4.896 17.646 3.557 1.00 12.93 198 PRO A O 1
ATOM 1421 N N . ASN A 1 220 ? 3.946 19.681 3.431 1.00 12.32 199 ASN A N 1
ATOM 1422 C CA . ASN A 1 220 ? 5.134 20.385 3.921 1.00 12.59 199 ASN A CA 1
ATOM 1423 C C . ASN A 1 220 ? 5.233 20.498 5.446 1.00 12.35 199 ASN A C 1
ATOM 1424 O O . ASN A 1 220 ? 6.262 20.921 5.981 1.00 12.24 199 ASN A O 1
ATOM 1429 N N . LEU A 1 221 ? 4.149 20.141 6.131 1.00 11.93 200 LEU A N 1
ATOM 1430 C CA . LEU A 1 221 ? 4.121 20.069 7.588 1.00 12.29 200 LEU A CA 1
ATOM 1431 C C . LEU A 1 221 ? 3.036 19.059 7.937 1.00 11.80 200 LEU A C 1
ATOM 1432 O O . LEU A 1 221 ? 1.848 19.361 7.857 1.00 11.75 200 LEU A O 1
ATOM 1437 N N . ILE A 1 222 ? 3.451 17.846 8.297 1.00 11.23 201 ILE A N 1
ATOM 1438 C CA . ILE A 1 222 ? 2.529 16.715 8.342 1.00 11.23 201 ILE A CA 1
ATOM 1439 C C . ILE A 1 222 ? 3.026 15.572 9.225 1.00 11.38 201 ILE A C 1
ATOM 1440 O O . ILE A 1 222 ? 4.229 15.298 9.286 1.00 11.52 201 ILE A O 1
ATOM 1445 N N . VAL A 1 223 ? 2.086 14.933 9.918 1.00 11.30 202 VAL A N 1
ATOM 1446 C CA . VAL A 1 223 ? 2.298 13.605 10.492 1.00 11.47 202 VAL A CA 1
ATOM 1447 C C . VAL A 1 223 ? 1.455 12.668 9.630 1.00 12.05 202 VAL A C 1
ATOM 1448 O O . VAL A 1 223 ? 0.230 12.618 9.760 1.00 11.93 202 VAL A O 1
ATOM 1452 N N . LYS A 1 224 ? 2.113 11.958 8.717 1.00 12.67 203 LYS A N 1
ATOM 1453 C CA . LYS A 1 224 ? 1.406 11.238 7.655 1.00 13.56 203 LYS A CA 1
ATOM 1454 C C . LYS A 1 224 ? 0.631 10.021 8.147 1.00 13.62 203 LYS A C 1
ATOM 1455 O O . LYS A 1 224 ? -0.512 9.789 7.738 1.00 13.72 203 LYS A O 1
ATOM 1461 N N . ALA A 1 225 ? 1.262 9.232 9.008 1.00 13.90 204 ALA A N 1
ATOM 1462 C CA . ALA A 1 225 ? 0.677 7.971 9.436 1.00 14.53 204 ALA A CA 1
ATOM 1463 C C . ALA A 1 225 ? 0.160 8.030 10.863 1.00 14.92 204 ALA A C 1
ATOM 1464 O O . ALA A 1 225 ? 0.692 8.765 11.698 1.00 15.53 204 ALA A O 1
ATOM 1466 N N . GLY A 1 226 ? -0.883 7.254 11.142 1.00 15.45 205 GLY A N 1
ATOM 1467 C CA . GLY A 1 226 ? -1.397 7.154 12.503 1.00 16.11 205 GLY A CA 1
ATOM 1468 C C . GLY A 1 226 ? -2.878 7.406 12.665 1.00 16.49 205 GLY A C 1
ATOM 1469 O O . GLY A 1 226 ? -3.467 7.016 13.672 1.00 16.93 205 GLY A O 1
ATOM 1470 N N . LEU A 1 227 ? -3.486 8.078 11.692 1.00 16.40 206 LEU A N 1
ATOM 1471 C CA . LEU A 1 227 ? -4.934 8.225 11.701 1.00 16.57 206 LEU A CA 1
ATOM 1472 C C . LEU A 1 227 ? -5.557 7.503 10.519 1.00 16.47 206 LEU A C 1
ATOM 1473 O O . LEU A 1 227 ? -5.154 6.389 10.204 1.00 16.48 206 LEU A O 1
ATOM 1478 N N . PHE A 1 228 ? -6.528 8.121 9.856 1.00 16.10 207 PHE A N 1
ATOM 1479 C CA . PHE A 1 228 ? -7.386 7.349 8.965 1.00 16.09 207 PHE A CA 1
ATOM 1480 C C . PHE A 1 228 ? -7.027 7.369 7.476 1.00 16.13 207 PHE A C 1
ATOM 1481 O O . PHE A 1 228 ? -7.422 6.470 6.730 1.00 16.41 207 PHE A O 1
ATOM 1489 N N . ARG A 1 229 ? -6.251 8.369 7.061 1.00 16.06 208 ARG A N 1
ATOM 1490 C CA . ARG A 1 229 ? -5.696 8.391 5.706 1.00 16.13 208 ARG A CA 1
ATOM 1491 C C . ARG A 1 229 ? -4.632 7.304 5.520 1.00 16.50 208 ARG A C 1
ATOM 1492 O O . ARG A 1 229 ? -4.613 6.617 4.497 1.00 16.67 208 ARG A O 1
ATOM 1500 N N . GLU A 1 230 ? -3.749 7.165 6.507 1.00 16.81 209 GLU A N 1
ATOM 1501 C CA . GLU A 1 230 ? -2.717 6.129 6.478 1.00 17.32 209 GLU A CA 1
ATOM 1502 C C . GLU A 1 230 ? -2.513 5.504 7.866 1.00 17.23 209 GLU A C 1
ATOM 1503 O O . GLU A 1 230 ? -1.708 5.991 8.658 1.00 16.71 209 GLU A O 1
ATOM 1509 N N . PRO A 1 231 ? -3.256 4.424 8.167 1.00 17.49 210 PRO A N 1
ATOM 1510 C CA . PRO A 1 231 ? -3.024 3.708 9.420 1.00 17.86 210 PRO A CA 1
ATOM 1511 C C . PRO A 1 231 ? -1.594 3.185 9.499 1.00 18.37 210 PRO A C 1
ATOM 1512 O O . PRO A 1 231 ? -0.966 2.939 8.463 1.00 18.33 210 PRO A O 1
ATOM 1516 N N . LYS A 1 232 ? -1.088 3.033 10.719 1.00 19.01 211 LYS A N 1
ATOM 1517 C CA . LYS A 1 232 ? 0.285 2.576 10.926 1.00 19.59 211 LYS A CA 1
ATOM 1518 C C . LYS A 1 232 ? 0.513 1.200 10.304 1.00 19.93 211 LYS A C 1
ATOM 1519 O O . LYS A 1 232 ? -0.368 0.336 10.333 1.00 20.10 211 LYS A O 1
ATOM 1525 N N . SER A 1 233 ? 1.696 1.026 9.720 1.00 20.32 212 SER A N 1
ATOM 1526 C CA . SER A 1 233 ? 2.076 -0.203 9.029 1.00 20.85 212 SER A CA 1
ATOM 1527 C C . SER A 1 233 ? 3.569 -0.445 9.216 1.00 21.11 212 SER A C 1
ATOM 1528 O O . SER A 1 233 ? 4.258 0.359 9.849 1.00 21.10 212 SER A O 1
ATOM 1531 N N . ALA A 1 234 ? 4.067 -1.547 8.655 1.00 21.56 213 ALA A N 1
ATOM 1532 C CA . ALA A 1 234 ? 5.502 -1.813 8.622 1.00 21.84 213 ALA A CA 1
ATOM 1533 C C . ALA A 1 234 ? 6.247 -0.677 7.923 1.00 21.86 213 ALA A C 1
ATOM 1534 O O . ALA A 1 234 ? 7.274 -0.210 8.420 1.00 22.28 213 ALA A O 1
ATOM 1536 N N . ASP A 1 235 ? 5.709 -0.231 6.784 1.00 21.81 214 ASP A N 1
ATOM 1537 C CA . ASP A 1 235 ? 6.272 0.878 6.009 1.00 21.79 214 ASP A CA 1
ATOM 1538 C C . ASP A 1 235 ? 6.375 2.176 6.811 1.00 21.04 214 ASP A C 1
ATOM 1539 O O . ASP A 1 235 ? 7.398 2.859 6.760 1.00 20.99 214 ASP A O 1
ATOM 1544 N N . SER A 1 236 ? 5.319 2.513 7.550 1.00 20.30 215 SER A N 1
ATOM 1545 C CA . SER A 1 236 ? 5.268 3.793 8.261 1.00 19.56 215 SER A CA 1
ATOM 1546 C C . SER A 1 236 ? 6.190 3.871 9.481 1.00 19.35 215 SER A C 1
ATOM 1547 O O . SER A 1 236 ? 6.470 4.961 9.976 1.00 19.11 215 SER A O 1
ATOM 1550 N N . ALA A 1 237 ? 6.659 2.716 9.952 1.00 19.22 216 ALA A N 1
ATOM 1551 C CA . ALA A 1 237 ? 7.572 2.644 11.093 1.00 19.33 216 ALA A CA 1
ATOM 1552 C C . ALA A 1 237 ? 9.044 2.626 10.667 1.00 19.43 216 ALA A C 1
ATOM 1553 O O . ALA A 1 237 ? 9.942 2.726 11.509 1.00 19.58 216 ALA A O 1
ATOM 1555 N N . ARG A 1 238 ? 9.283 2.500 9.363 1.00 19.63 217 ARG A N 1
ATOM 1556 C CA . ARG A 1 238 ? 10.643 2.442 8.824 1.00 19.81 217 ARG A CA 1
ATOM 1557 C C . ARG A 1 238 ? 11.338 3.797 8.929 1.00 19.51 217 ARG A C 1
ATOM 1558 O O . ARG A 1 238 ? 10.774 4.828 8.556 1.00 19.25 217 ARG A O 1
ATOM 1566 N N . GLU A 1 239 ? 12.559 3.788 9.455 1.00 19.05 218 GLU A N 1
ATOM 1567 C CA . GLU A 1 239 ? 13.349 5.009 9.571 1.00 18.90 218 GLU A CA 1
ATOM 1568 C C . GLU A 1 239 ? 14.050 5.326 8.256 1.00 18.45 218 GLU A C 1
ATOM 1569 O O . GLU A 1 239 ? 14.506 4.422 7.548 1.00 18.53 218 GLU A O 1
ATOM 1575 N N . HIS A 1 240 ? 14.108 6.614 7.930 1.00 17.73 219 HIS A N 1
ATOM 1576 C CA . HIS A 1 240 ? 14.826 7.094 6.755 1.00 17.33 219 HIS A CA 1
ATOM 1577 C C . HIS A 1 240 ? 15.641 8.326 7.129 1.00 16.72 219 HIS A C 1
ATOM 1578 O O . HIS A 1 240 ? 15.142 9.226 7.810 1.00 16.30 219 HIS A O 1
ATOM 1585 N N . GLU A 1 241 ? 16.896 8.353 6.690 1.00 15.98 220 GLU A N 1
ATOM 1586 C CA . GLU A 1 241 ? 17.771 9.497 6.919 1.00 15.66 220 GLU A CA 1
ATOM 1587 C C . GLU A 1 241 ? 17.817 10.365 5.667 1.00 15.48 220 GLU A C 1
ATOM 1588 O O . GLU A 1 241 ? 18.112 9.875 4.569 1.00 15.36 220 GLU A O 1
ATOM 1594 N N . ASP A 1 242 ? 17.513 11.650 5.830 1.00 15.26 221 ASP A N 1
ATOM 1595 C CA . ASP A 1 242 ? 17.532 12.570 4.699 1.00 15.37 221 ASP A CA 1
ATOM 1596 C C . ASP A 1 242 ? 18.933 13.127 4.434 1.00 15.27 221 ASP A C 1
ATOM 1597 O O . ASP A 1 242 ? 19.885 12.818 5.158 1.00 14.80 221 ASP A O 1
ATOM 1602 N N . ALA A 1 243 ? 19.041 13.945 3.388 1.00 15.21 222 ALA A N 1
ATOM 1603 C CA . ALA A 1 243 ? 20.313 14.502 2.934 1.00 15.29 222 ALA A CA 1
ATOM 1604 C C . ALA A 1 243 ? 20.976 15.438 3.949 1.00 15.31 222 ALA A C 1
ATOM 1605 O O . ALA A 1 243 ? 22.160 15.755 3.819 1.00 15.30 222 ALA A O 1
ATOM 1607 N N . SER A 1 244 ? 20.205 15.885 4.941 1.00 15.35 223 SER A N 1
ATOM 1608 C CA . SER A 1 244 ? 20.706 16.770 5.997 1.00 15.72 223 SER A CA 1
ATOM 1609 C C . SER A 1 244 ? 21.077 16.012 7.273 1.00 15.72 223 SER A C 1
ATOM 1610 O O . SER A 1 244 ? 21.454 16.621 8.284 1.00 15.87 223 SER A O 1
ATOM 1613 N N . GLY A 1 245 ? 20.960 14.687 7.219 1.00 15.47 224 GLY A N 1
ATOM 1614 C CA . GLY A 1 245 ? 21.289 13.817 8.351 1.00 15.48 224 GLY A CA 1
ATOM 1615 C C . GLY A 1 245 ? 20.161 13.635 9.352 1.00 15.59 224 GLY A C 1
ATOM 1616 O O . GLY A 1 245 ? 20.349 13.022 10.403 1.00 15.65 224 GLY A O 1
ATOM 1617 N N . ASN A 1 246 ? 18.990 14.180 9.031 1.00 15.52 225 ASN A N 1
ATOM 1618 C CA . ASN A 1 246 ? 17.811 14.025 9.875 1.00 15.86 225 ASN A CA 1
ATOM 1619 C C . ASN A 1 246 ? 17.147 12.676 9.653 1.00 15.54 225 ASN A C 1
ATOM 1620 O O . ASN A 1 246 ? 16.951 12.253 8.514 1.00 16.05 225 ASN A O 1
ATOM 1625 N N . VAL A 1 247 ? 16.799 12.008 10.748 1.00 15.16 226 VAL A N 1
ATOM 1626 C CA . VAL A 1 247 ? 16.109 10.725 10.691 1.00 14.83 226 VAL A CA 1
ATOM 1627 C C . VAL A 1 247 ? 14.668 10.904 11.154 1.00 14.89 226 VAL A C 1
ATOM 1628 O O . VAL A 1 247 ? 14.409 11.630 12.118 1.00 14.79 226 VAL A O 1
ATOM 1632 N N . ARG A 1 248 ? 13.742 10.258 10.450 1.00 14.77 227 ARG A N 1
ATOM 1633 C CA . ARG A 1 248 ? 12.338 10.196 10.865 1.00 14.81 227 ARG A CA 1
ATOM 1634 C C . ARG A 1 248 ? 11.628 8.989 10.251 1.00 14.73 227 ARG A C 1
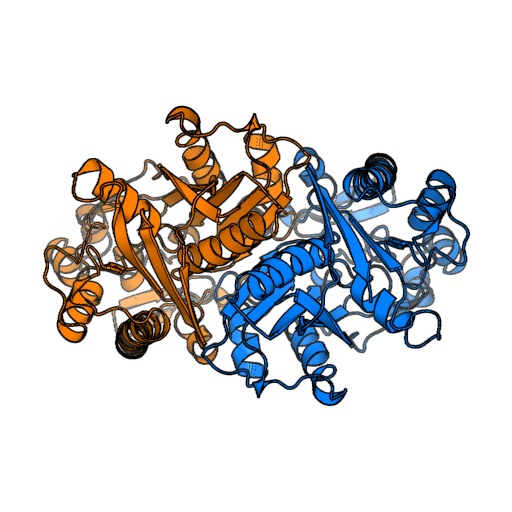ATOM 1635 O O . ARG A 1 248 ? 12.201 8.261 9.437 1.00 14.77 227 ARG A O 1
ATOM 1643 N N . THR A 1 249 ? 10.384 8.777 10.667 1.00 14.37 228 THR A N 1
ATOM 1644 C CA . THR A 1 249 ? 9.487 7.822 10.020 1.00 14.40 228 THR A CA 1
ATOM 1645 C C . THR A 1 249 ? 8.221 8.578 9.627 1.00 14.30 228 THR A C 1
ATOM 1646 O O . THR A 1 249 ? 8.035 9.724 10.038 1.00 14.33 228 THR A O 1
ATOM 1650 N N . ASP A 1 250 ? 7.347 7.937 8.854 1.00 14.35 229 ASP A N 1
ATOM 1651 C CA . ASP A 1 250 ? 6.069 8.546 8.472 1.00 14.42 229 ASP A CA 1
ATOM 1652 C C . ASP A 1 250 ? 5.118 8.730 9.660 1.00 14.21 229 ASP A C 1
ATOM 1653 O O . ASP A 1 250 ? 4.117 9.433 9.547 1.00 14.17 229 ASP A O 1
ATOM 1658 N N . GLU A 1 251 ? 5.435 8.100 10.790 1.00 13.61 230 GLU A N 1
ATOM 1659 C CA . GLU A 1 251 ? 4.643 8.250 12.016 1.00 13.51 230 GLU A CA 1
ATOM 1660 C C . GLU A 1 251 ? 5.099 9.456 12.838 1.00 13.27 230 GLU A C 1
ATOM 1661 O O . GLU A 1 251 ? 4.488 9.802 13.853 1.00 13.10 230 GLU A O 1
ATOM 1667 N N . HIS A 1 252 ? 6.186 10.082 12.397 1.00 13.07 231 HIS A N 1
ATOM 1668 C CA . HIS A 1 252 ? 6.713 11.274 13.039 1.00 13.26 231 HIS A CA 1
ATOM 1669 C C . HIS A 1 252 ? 6.424 12.505 12.191 1.00 13.19 231 HIS A C 1
ATOM 1670 O O . HIS A 1 252 ? 6.070 12.385 11.015 1.00 13.20 231 HIS A O 1
ATOM 1677 N N . LEU A 1 253 ? 6.579 13.678 12.800 1.00 13.09 232 LEU A N 1
ATOM 1678 C CA . LEU A 1 253 ? 6.435 14.950 12.104 1.00 13.38 232 LEU A CA 1
ATOM 1679 C C . LEU A 1 253 ? 7.461 15.095 10.982 1.00 13.51 232 LEU A C 1
ATOM 1680 O O . LEU A 1 253 ? 8.641 14.776 11.159 1.00 13.45 232 LEU A O 1
ATOM 1685 N N . TYR A 1 254 ? 6.987 15.557 9.825 1.00 13.49 233 TYR A N 1
ATOM 1686 C CA . TYR A 1 254 ? 7.856 16.026 8.752 1.00 13.75 233 TYR A CA 1
ATOM 1687 C C . TYR A 1 254 ? 7.609 17.507 8.5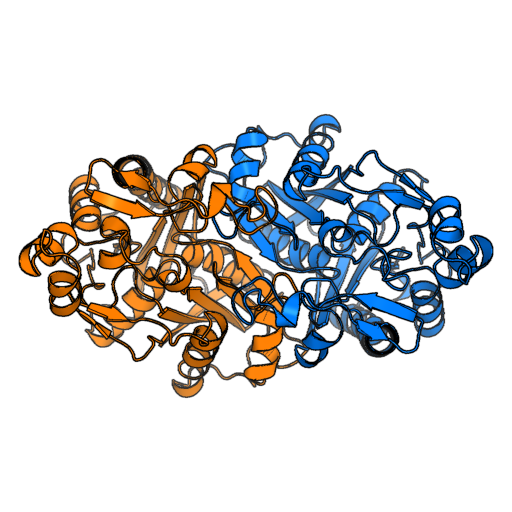10 1.00 13.97 233 TYR A C 1
ATOM 1688 O O . TYR A 1 254 ? 6.460 17.934 8.371 1.00 13.75 233 TYR A O 1
ATOM 1697 N N . MET A 1 255 ? 8.689 18.279 8.464 1.00 14.26 234 MET A N 1
ATOM 1698 C CA . MET A 1 255 ? 8.620 19.696 8.145 1.00 14.99 234 MET A CA 1
ATOM 1699 C C . MET A 1 255 ? 9.607 20.041 7.034 1.00 14.95 234 MET A C 1
ATOM 1700 O O . MET A 1 255 ? 10.811 19.810 7.169 1.00 14.89 234 MET A O 1
ATOM 1705 N N . ASN A 1 256 ? 9.087 20.574 5.932 1.00 14.83 235 ASN A N 1
ATOM 1706 C CA . ASN A 1 256 ? 9.927 21.146 4.889 1.00 14.92 235 ASN A CA 1
ATOM 1707 C C . ASN A 1 256 ? 10.153 22.618 5.216 1.00 14.89 235 ASN A C 1
ATOM 1708 O O . ASN A 1 256 ? 9.349 23.482 4.850 1.00 14.58 235 ASN A O 1
ATOM 1713 N N . GLY A 1 257 ? 11.246 22.894 5.924 1.00 14.86 236 GLY A N 1
ATOM 1714 C CA . GLY A 1 257 ? 11.539 24.236 6.422 1.00 15.08 236 GLY A CA 1
ATOM 1715 C C . GLY A 1 257 ? 11.616 25.295 5.339 1.00 15.07 236 GLY A C 1
ATOM 1716 O O . GLY A 1 257 ? 11.130 26.414 5.526 1.00 15.35 236 GLY A O 1
ATOM 1717 N N . ALA A 1 258 ? 12.231 24.944 4.211 1.00 15.33 237 ALA A N 1
ATOM 1718 C CA . ALA A 1 258 ? 12.375 25.874 3.088 1.00 15.43 237 ALA A CA 1
ATOM 1719 C C . ALA A 1 258 ? 11.011 26.297 2.544 1.00 15.45 237 ALA A C 1
ATOM 1720 O O . ALA A 1 258 ? 10.788 27.478 2.268 1.00 15.39 237 ALA A O 1
ATOM 1722 N N . GLU A 1 259 ? 10.110 25.326 2.400 1.00 15.34 238 GLU A N 1
ATOM 1723 C CA . GLU A 1 259 ? 8.753 25.588 1.912 1.00 15.48 238 GLU A CA 1
ATOM 1724 C C . GLU A 1 259 ? 7.937 26.434 2.884 1.00 15.18 238 GLU A C 1
ATOM 1725 O O . GLU A 1 259 ? 7.271 27.387 2.471 1.00 14.85 238 GLU A O 1
ATOM 1731 N N . VAL A 1 260 ? 8.001 26.089 4.171 1.00 14.81 239 VAL A N 1
ATOM 1732 C CA . VAL A 1 260 ? 7.278 26.833 5.211 1.00 15.12 239 VAL A CA 1
ATOM 1733 C C . VAL A 1 260 ? 7.763 28.283 5.285 1.00 15.25 239 VAL A C 1
ATOM 1734 O O . VAL A 1 260 ? 6.958 29.205 5.429 1.00 14.94 239 VAL A O 1
ATOM 1738 N N . MET A 1 261 ? 9.075 28.483 5.172 1.00 15.42 240 MET A N 1
ATOM 1739 C CA . MET A 1 261 ? 9.638 29.835 5.166 1.00 16.23 240 MET A CA 1
ATOM 1740 C C . MET A 1 261 ? 9.157 30.645 3.961 1.00 15.53 240 MET A C 1
ATOM 1741 O O . MET A 1 261 ? 8.775 31.810 4.110 1.00 15.59 240 MET A O 1
ATOM 1746 N N . ALA A 1 262 ? 9.181 30.026 2.780 1.00 15.30 241 ALA A N 1
ATOM 1747 C CA . ALA A 1 262 ? 8.729 30.677 1.543 1.00 14.85 241 ALA A CA 1
ATOM 1748 C C . ALA A 1 262 ? 7.256 31.064 1.636 1.00 14.78 241 ALA A C 1
ATOM 1749 O O . ALA A 1 262 ? 6.876 32.175 1.265 1.00 14.81 241 ALA A O 1
ATOM 1751 N N . PHE A 1 263 ? 6.440 30.143 2.142 1.00 14.53 242 PHE A N 1
ATOM 1752 C CA . PHE A 1 263 ? 5.021 30.403 2.385 1.00 14.25 242 PHE A CA 1
ATOM 1753 C C . PHE A 1 263 ? 4.820 31.599 3.316 1.00 14.26 242 PHE A C 1
ATOM 1754 O O . PHE A 1 263 ? 4.012 32.488 3.035 1.00 14.26 242 PHE A O 1
ATOM 1762 N N . SER A 1 264 ? 5.566 31.616 4.418 1.00 14.37 243 SER A N 1
ATOM 1763 C CA . SER A 1 264 ? 5.430 32.661 5.427 1.00 14.60 243 SER A CA 1
ATOM 1764 C C . SER A 1 264 ? 5.796 34.030 4.868 1.00 15.06 243 SER A C 1
ATOM 1765 O O . SER A 1 264 ? 5.082 35.005 5.093 1.00 14.98 243 SER A O 1
ATOM 1768 N N . LEU A 1 265 ? 6.905 34.093 4.134 1.00 15.67 244 LEU A N 1
ATOM 1769 C CA . LEU A 1 265 ? 7.349 35.340 3.509 1.00 16.43 244 LEU A CA 1
ATOM 1770 C C . LEU A 1 265 ? 6.379 35.829 2.437 1.00 16.68 244 LEU A C 1
ATOM 1771 O O . LEU A 1 265 ? 6.205 37.036 2.256 1.00 17.30 244 LEU A O 1
ATOM 1776 N N . ALA A 1 266 ? 5.739 34.887 1.750 1.00 16.99 245 ALA A N 1
ATOM 1777 C CA . ALA A 1 266 ? 4.776 35.209 0.695 1.00 17.23 245 ALA A CA 1
ATOM 1778 C C . ALA A 1 266 ? 3.425 35.689 1.232 1.00 17.26 245 ALA A C 1
ATOM 1779 O O . ALA A 1 266 ? 2.843 36.632 0.689 1.00 18.23 245 ALA A O 1
ATOM 1781 N N . GLU A 1 267 ? 2.935 35.055 2.296 1.00 16.73 246 GLU A N 1
ATOM 1782 C CA . GLU A 1 267 ? 1.560 35.292 2.747 1.00 16.27 246 GLU A CA 1
ATOM 1783 C C . GLU A 1 267 ? 1.388 36.236 3.935 1.00 15.73 246 GLU A C 1
ATOM 1784 O O . GLU A 1 267 ? 0.373 36.927 4.021 1.00 15.41 246 GLU A O 1
ATOM 1790 N N . VAL A 1 268 ? 2.354 36.267 4.853 1.00 15.22 247 VAL A N 1
ATOM 1791 C CA . VAL A 1 268 ? 2.188 37.049 6.087 1.00 14.92 247 VAL A CA 1
ATOM 1792 C C . VAL A 1 268 ? 2.176 38.571 5.862 1.00 14.72 247 VAL A C 1
ATOM 1793 O O . VAL A 1 268 ? 1.257 39.240 6.331 1.00 14.53 247 VAL A O 1
ATOM 1797 N N . PRO A 1 269 ? 3.172 39.123 5.133 1.00 14.68 248 PRO A N 1
ATOM 1798 C CA . PRO A 1 269 ? 3.110 40.570 4.883 1.00 14.78 248 PRO A CA 1
ATOM 1799 C C . PRO A 1 269 ? 1.865 40.965 4.088 1.00 15.02 248 PRO A C 1
ATOM 1800 O O . PRO A 1 269 ? 1.256 42.002 4.373 1.00 14.98 248 PRO A O 1
ATOM 1804 N N . ARG A 1 270 ? 1.494 40.128 3.119 1.00 15.16 249 ARG A N 1
ATOM 1805 C CA . ARG A 1 270 ? 0.290 40.326 2.310 1.00 15.57 249 ARG A CA 1
ATOM 1806 C C . ARG A 1 270 ? -0.958 40.363 3.198 1.00 15.26 249 ARG A C 1
ATOM 1807 O O . ARG A 1 270 ? -1.815 41.232 3.035 1.00 15.35 249 ARG A O 1
ATOM 1815 N N . ALA A 1 271 ? -1.040 39.427 4.142 1.00 15.19 250 ALA A N 1
ATOM 1816 C CA . ALA A 1 271 ? -2.165 39.349 5.070 1.00 15.03 250 ALA A CA 1
ATOM 1817 C C . ALA A 1 271 ? -2.254 40.600 5.945 1.00 14.91 250 ALA A C 1
ATOM 1818 O O . ALA A 1 271 ? -3.338 41.146 6.140 1.00 14.83 250 ALA A O 1
ATOM 1820 N N . ALA A 1 272 ? -1.112 41.044 6.466 1.00 15.03 251 ALA A N 1
ATOM 1821 C CA . ALA A 1 272 ? -1.058 42.245 7.300 1.00 15.32 251 ALA A CA 1
ATOM 1822 C C . ALA A 1 272 ? -1.555 43.476 6.540 1.00 15.75 251 ALA A C 1
ATOM 1823 O O . ALA A 1 272 ? -2.333 44.273 7.073 1.00 15.63 251 ALA A O 1
ATOM 1825 N N . ASP A 1 273 ? -1.106 43.614 5.295 1.00 16.51 252 ASP A N 1
ATOM 1826 C CA . ASP A 1 273 ? -1.516 44.730 4.441 1.00 17.29 252 ASP A CA 1
ATOM 1827 C C . ASP A 1 273 ? -3.008 44.684 4.106 1.00 17.48 252 ASP A C 1
ATOM 1828 O O . ASP A 1 273 ? -3.676 45.723 4.152 1.00 17.72 252 ASP A O 1
ATOM 1833 N N . ARG A 1 274 ? -3.518 43.486 3.794 1.00 17.67 253 ARG A N 1
ATOM 1834 C CA . ARG A 1 274 ? -4.958 43.255 3.552 1.00 18.14 253 ARG A CA 1
ATOM 1835 C C . ARG A 1 274 ? -5.788 43.716 4.730 1.00 17.95 253 ARG A C 1
ATOM 1836 O O . ARG A 1 274 ? -6.818 44.370 4.561 1.00 17.91 253 ARG A O 1
ATOM 1844 N N . LEU A 1 275 ? -5.338 43.335 5.921 1.00 17.77 254 LEU A N 1
ATOM 1845 C CA . LEU A 1 275 ? -6.056 43.596 7.154 1.00 17.96 254 LEU A CA 1
ATOM 1846 C C . LEU A 1 275 ? -6.162 45.093 7.431 1.00 18.24 254 LEU A C 1
ATOM 1847 O O . LEU A 1 275 ? -7.236 45.585 7.774 1.00 18.38 254 LEU A O 1
ATOM 1852 N N . LEU A 1 276 ? -5.050 45.804 7.268 1.00 18.74 255 LEU A N 1
ATOM 1853 C CA . LEU A 1 276 ? -5.036 47.256 7.437 1.00 19.35 255 LEU A CA 1
ATOM 1854 C C . LEU A 1 276 ? -5.921 47.958 6.409 1.00 19.90 255 LEU A C 1
ATOM 1855 O O . LEU A 1 276 ? -6.660 48.878 6.756 1.00 19.88 255 LEU A O 1
ATOM 1860 N N . ALA A 1 277 ? -5.848 47.511 5.156 1.00 20.66 256 ALA A N 1
ATOM 1861 C CA . ALA A 1 277 ? -6.684 48.050 4.082 1.00 21.59 256 ALA A CA 1
ATOM 1862 C C . ALA A 1 277 ? -8.169 47.810 4.358 1.00 22.28 256 ALA A C 1
ATOM 1863 O O . ALA A 1 277 ? -8.988 48.720 4.187 1.00 22.57 256 ALA A O 1
ATOM 1865 N N . LEU A 1 278 ? -8.500 46.593 4.796 1.00 23.08 257 LEU A N 1
ATOM 1866 C CA . LEU A 1 278 ? -9.871 46.212 5.157 1.00 23.88 257 LEU A CA 1
ATOM 1867 C C . LEU A 1 278 ? -10.427 47.095 6.269 1.00 24.10 257 LEU A C 1
ATOM 1868 O O . LEU A 1 278 ? -11.557 47.581 6.182 1.00 24.60 257 LEU A O 1
ATOM 1873 N N . ALA A 1 279 ? -9.618 47.295 7.306 1.00 24.23 258 ALA A N 1
ATOM 1874 C CA . ALA A 1 279 ? -10.030 48.033 8.492 1.00 24.20 258 ALA A CA 1
ATOM 1875 C C . ALA A 1 279 ? -10.090 49.539 8.254 1.00 24.20 258 ALA A C 1
ATOM 1876 O O . ALA A 1 279 ? -10.705 50.266 9.036 1.00 24.26 258 ALA A O 1
ATOM 1878 N N . GLY A 1 280 ? -9.458 49.996 7.173 1.00 24.06 259 GLY A N 1
ATOM 1879 C CA . GLY A 1 280 ? -9.288 51.427 6.913 1.00 23.93 259 GLY A CA 1
ATOM 1880 C C . GLY A 1 280 ? -8.370 52.037 7.953 1.00 23.95 259 GLY A C 1
ATOM 1881 O O . GLY A 1 280 ? -8.469 53.224 8.275 1.00 23.92 259 GLY A O 1
ATOM 1882 N N . GLU A 1 281 ? -7.472 51.203 8.471 1.00 23.83 260 GLU A N 1
ATOM 1883 C CA . GLU A 1 281 ? -6.615 51.544 9.593 1.00 23.88 260 GLU A CA 1
ATOM 1884 C C . GLU A 1 281 ? -5.278 52.078 9.103 1.00 23.48 260 GLU A C 1
ATOM 1885 O O . GLU A 1 281 ? -4.587 51.409 8.328 1.00 23.36 260 GLU A O 1
ATOM 1891 N N . PRO A 1 282 ? -4.906 53.292 9.550 1.00 23.33 261 PRO A N 1
ATOM 1892 C CA . PRO A 1 282 ? -3.552 53.776 9.293 1.00 23.07 261 PRO A CA 1
ATOM 1893 C C . PRO A 1 282 ? -2.535 52.820 9.919 1.00 22.88 261 PRO A C 1
ATOM 1894 O O . PRO A 1 282 ? -2.722 52.387 11.058 1.00 22.70 261 PRO A O 1
ATOM 1898 N N . ARG A 1 283 ? -1.488 52.482 9.169 1.00 22.70 262 ARG A N 1
ATOM 1899 C CA . ARG A 1 283 ? -0.450 51.555 9.633 1.00 22.54 262 ARG A CA 1
ATOM 1900 C C . ARG A 1 283 ? 0.235 52.060 10.904 1.00 22.76 262 ARG A C 1
ATOM 1901 O O . ARG A 1 283 ? 0.626 51.268 11.767 1.00 22.58 262 ARG A O 1
ATOM 1909 N N . GLU A 1 284 ? 0.363 53.381 11.012 1.00 22.69 263 GLU A N 1
ATOM 1910 C CA . GLU A 1 284 ? 0.979 54.027 12.172 1.00 22.85 263 GLU A CA 1
ATOM 1911 C C . GLU A 1 284 ? 0.214 53.794 13.479 1.00 22.42 263 GLU A C 1
ATOM 1912 O O . GLU A 1 284 ? 0.779 53.940 14.561 1.00 22.59 263 GLU A O 1
ATOM 1918 N N . ASN A 1 285 ? -1.064 53.434 13.372 1.00 22.03 264 ASN A N 1
ATOM 1919 C CA . ASN A 1 285 ? -1.902 53.205 14.548 1.00 21.60 264 ASN A CA 1
ATOM 1920 C C . ASN A 1 285 ? -1.562 51.922 15.311 1.00 21.12 264 ASN A C 1
ATOM 1921 O O . ASN A 1 285 ? -1.950 51.768 16.468 1.00 21.10 264 ASN A O 1
ATOM 1926 N N . ILE A 1 286 ? -0.839 51.010 14.663 1.00 20.34 265 ILE A N 1
ATOM 1927 C CA . ILE A 1 286 ? -0.488 49.729 15.284 1.00 19.65 265 ILE A CA 1
ATOM 1928 C C . ILE A 1 286 ? 0.699 49.882 16.236 1.00 19.38 265 ILE A C 1
ATOM 1929 O O . ILE A 1 286 ? 1.810 50.218 15.817 1.00 19.36 265 ILE A O 1
ATOM 1934 N N . ASP A 1 287 ? 0.448 49.633 17.520 1.00 19.03 266 ASP A N 1
ATOM 1935 C CA . ASP A 1 287 ? 1.483 49.737 18.551 1.00 18.94 266 ASP A CA 1
ATOM 1936 C C . ASP A 1 287 ? 2.402 48.524 18.566 1.00 18.65 266 ASP A C 1
ATOM 1937 O O . ASP A 1 287 ? 3.600 48.652 18.831 1.00 18.77 266 ASP A O 1
ATOM 1942 N N . CYS A 1 288 ? 1.832 47.345 18.307 1.00 18.36 267 CYS A N 1
ATOM 1943 C CA A CYS A 1 288 ? 2.585 46.083 18.330 0.50 18.12 267 CYS A CA 1
ATOM 1944 C CA B CYS A 1 288 ? 2.607 46.119 18.289 0.50 18.16 267 CYS A CA 1
ATOM 1945 C C . CYS A 1 288 ? 2.090 45.120 17.261 1.00 17.71 267 CYS A C 1
ATOM 1946 O O . CYS A 1 288 ? 0.886 44.876 17.156 1.00 17.37 267 CYS A O 1
ATOM 1951 N N . PHE A 1 289 ? 3.022 44.562 16.498 1.00 16.80 268 PHE A N 1
ATOM 1952 C CA . PHE A 1 289 ? 2.725 43.491 15.561 1.00 16.09 268 PHE A CA 1
ATOM 1953 C C . PHE A 1 289 ? 3.203 42.210 16.229 1.00 15.51 268 PHE A C 1
ATOM 1954 O O . PHE A 1 289 ? 4.408 41.956 16.306 1.00 15.58 268 PHE A O 1
ATOM 1962 N N . VAL A 1 290 ? 2.263 41.417 16.742 1.00 14.85 269 VAL A N 1
ATOM 1963 C CA . VAL A 1 290 ? 2.608 40.184 17.450 1.00 14.38 269 VAL A CA 1
ATOM 1964 C C . VAL A 1 290 ? 2.400 38.991 16.524 1.00 14.25 269 VAL A C 1
ATOM 1965 O O . VAL A 1 290 ? 1.266 38.652 16.175 1.00 13.89 269 VAL A O 1
ATOM 1969 N N . LEU A 1 291 ? 3.505 38.370 16.127 1.00 13.86 270 LEU A N 1
ATOM 1970 C CA . LEU A 1 291 ? 3.474 37.274 15.162 1.00 14.17 270 LEU A CA 1
ATOM 1971 C C . LEU A 1 291 ? 3.713 35.932 15.830 1.00 14.16 270 LEU A C 1
ATOM 1972 O O . LEU A 1 291 ? 4.392 35.852 16.850 1.00 14.35 270 LEU A O 1
ATOM 1977 N N . HIS A 1 292 ? 3.146 34.880 15.242 1.00 14.17 271 HIS A N 1
ATOM 1978 C CA . HIS A 1 292 ? 3.456 33.515 15.645 1.00 14.25 271 HIS A CA 1
ATOM 1979 C C . HIS A 1 292 ? 4.977 33.374 15.750 1.00 14.46 271 HIS A C 1
ATOM 1980 O O . HIS A 1 292 ? 5.708 33.734 14.826 1.00 14.40 271 HIS A O 1
ATOM 1987 N N . GLN A 1 293 ? 5.437 32.873 16.892 1.00 14.98 272 GLN A N 1
ATOM 1988 C CA . GLN A 1 293 ? 6.860 32.895 17.236 1.00 15.47 272 GLN A CA 1
ATOM 1989 C C . GLN A 1 293 ? 7.597 31.683 16.657 1.00 16.12 272 GLN A C 1
ATOM 1990 O O . GLN A 1 293 ? 8.040 30.790 17.388 1.00 15.95 272 GLN A O 1
ATOM 1996 N N . ALA A 1 294 ? 7.716 31.670 15.329 1.00 17.02 273 ALA A N 1
ATOM 1997 C CA . ALA A 1 294 ? 8.276 30.539 14.587 1.00 18.08 273 ALA A CA 1
ATOM 1998 C C . ALA A 1 294 ? 9.730 30.267 14.963 1.00 18.83 273 ALA A C 1
ATOM 1999 O O . ALA A 1 294 ? 10.100 29.126 15.251 1.00 19.28 273 ALA A O 1
ATOM 2001 N N . ASN A 1 295 ? 10.527 31.336 14.944 1.00 19.51 274 ASN A N 1
ATOM 2002 C CA . ASN A 1 295 ? 11.939 31.363 15.348 1.00 20.29 274 ASN A CA 1
ATOM 2003 C C . ASN A 1 295 ? 12.503 32.737 14.987 1.00 20.58 274 ASN A C 1
ATOM 2004 O O . ASN A 1 295 ? 11.877 33.475 14.223 1.00 20.56 274 ASN A O 1
ATOM 2009 N N . ARG A 1 296 ? 13.677 33.075 15.525 1.00 20.88 275 ARG A N 1
ATOM 2010 C CA A ARG A 1 296 ? 14.261 34.402 15.321 0.80 21.28 275 ARG A CA 1
ATOM 2011 C CA B ARG A 1 296 ? 14.270 34.400 15.322 0.20 21.02 275 ARG A CA 1
ATOM 2012 C C . ARG A 1 296 ? 14.575 34.685 13.851 1.00 21.11 275 ARG A C 1
ATOM 2013 O O . ARG A 1 296 ? 14.362 35.798 13.374 1.00 21.20 275 ARG A O 1
ATOM 2028 N N . PHE A 1 297 ? 15.074 33.675 13.141 1.00 21.20 276 PHE A N 1
ATOM 2029 C CA . PHE A 1 297 ? 15.434 33.821 11.730 1.00 21.45 276 PHE A CA 1
ATOM 2030 C C . PHE A 1 297 ? 14.226 34.188 10.867 1.00 21.16 276 PHE A C 1
ATOM 2031 O O . PHE A 1 297 ? 14.290 35.121 10.061 1.00 21.20 276 PHE A O 1
ATOM 2039 N N . MET A 1 298 ? 13.129 33.455 11.056 1.00 20.77 277 MET A N 1
ATOM 2040 C CA . MET A 1 298 ? 11.878 33.711 10.347 1.00 20.45 277 MET A CA 1
ATOM 2041 C C . MET A 1 298 ? 11.307 35.078 10.722 1.00 20.16 277 MET A C 1
ATOM 2042 O O . MET A 1 298 ? 10.889 35.843 9.851 1.00 19.93 277 MET A O 1
ATOM 2047 N N . LEU A 1 299 ? 11.308 35.384 12.018 1.00 19.71 278 LEU A N 1
ATOM 2048 C CA . LEU A 1 299 ? 10.758 36.644 12.511 1.00 19.75 278 LEU A CA 1
ATOM 2049 C C . LEU A 1 299 ? 11.550 37.862 12.032 1.00 19.91 278 LEU A C 1
ATOM 2050 O O . LEU A 1 299 ? 10.962 38.889 11.693 1.00 19.83 278 LEU A O 1
ATOM 2055 N N . ASP A 1 300 ? 12.877 37.741 11.998 1.00 20.36 279 ASP A N 1
ATOM 2056 C CA . ASP A 1 300 ? 13.731 38.814 11.487 1.00 20.76 279 ASP A CA 1
ATOM 2057 C C . ASP A 1 300 ? 13.477 39.075 10.001 1.00 20.63 279 ASP A C 1
ATOM 2058 O O . ASP A 1 300 ? 13.378 40.230 9.583 1.00 20.77 279 ASP A O 1
ATOM 2063 N N . ALA A 1 301 ? 13.356 38.000 9.221 1.00 20.55 280 ALA A N 1
ATOM 2064 C CA . ALA A 1 301 ? 13.074 38.097 7.783 1.00 20.46 280 ALA A CA 1
ATOM 2065 C C . ALA A 1 301 ? 11.723 38.758 7.507 1.00 20.45 280 ALA A C 1
ATOM 2066 O O . ALA A 1 301 ? 11.601 39.571 6.587 1.00 20.50 280 ALA A O 1
ATOM 2068 N N . LEU A 1 302 ? 10.718 38.408 8.309 1.00 20.50 281 LEU A N 1
ATOM 2069 C CA . LEU A 1 302 ? 9.399 39.027 8.201 1.00 20.56 281 LEU A CA 1
ATOM 2070 C C . LEU A 1 302 ? 9.426 40.498 8.603 1.00 20.98 281 LEU A C 1
ATOM 2071 O O . LEU A 1 302 ? 8.843 41.337 7.919 1.00 20.92 281 LEU A O 1
ATOM 2076 N N . ARG A 1 303 ? 10.115 40.804 9.702 1.00 21.50 282 ARG A N 1
ATOM 2077 C CA . ARG A 1 303 ? 10.235 42.180 10.188 1.00 22.33 282 ARG A CA 1
ATOM 2078 C C . ARG A 1 303 ? 10.855 43.103 9.135 1.00 22.59 282 ARG A C 1
ATOM 2079 O O . ARG A 1 303 ? 10.349 44.204 8.899 1.00 22.71 282 ARG A O 1
ATOM 2087 N N . LYS A 1 304 ? 11.937 42.641 8.507 1.00 23.00 283 LYS A N 1
ATOM 2088 C CA . LYS A 1 304 ? 12.641 43.411 7.476 1.00 23.54 283 LYS A CA 1
ATOM 2089 C C . LYS A 1 304 ? 11.749 43.676 6.262 1.00 23.51 283 LYS A C 1
ATOM 2090 O O . LYS A 1 304 ? 11.710 44.798 5.747 1.00 23.73 283 LYS A O 1
ATOM 2096 N N . LYS A 1 305 ? 11.034 42.643 5.817 1.00 23.40 284 LYS A N 1
ATOM 2097 C CA . LYS A 1 305 ? 10.129 42.751 4.672 1.00 23.30 284 LYS A CA 1
ATOM 2098 C C . LYS A 1 305 ? 8.938 43.666 4.967 1.00 23.18 284 LYS A C 1
ATOM 2099 O O . LYS A 1 305 ? 8.498 44.427 4.097 1.00 23.33 284 LYS A O 1
ATOM 2105 N N . MET A 1 306 ? 8.434 43.596 6.199 1.00 22.90 285 MET A N 1
ATOM 2106 C CA . MET A 1 306 ? 7.273 44.384 6.618 1.00 22.79 285 MET A CA 1
ATOM 2107 C C . MET A 1 306 ? 7.634 45.810 7.047 1.00 22.98 285 MET A C 1
ATOM 2108 O O . MET A 1 306 ? 6.745 46.631 7.301 1.00 23.01 285 MET A O 1
ATOM 2113 N N . LYS A 1 307 ? 8.936 46.094 7.116 1.00 23.16 286 LYS A N 1
ATOM 2114 C CA . LYS A 1 307 ? 9.460 47.425 7.462 1.00 23.48 286 LYS A CA 1
ATOM 2115 C C . LYS A 1 307 ? 8.923 47.950 8.799 1.00 23.12 286 LYS A C 1
ATOM 2116 O O . LYS A 1 307 ? 8.486 49.099 8.910 1.00 23.28 286 LYS A O 1
ATOM 2122 N N . ILE A 1 308 ? 8.971 47.086 9.810 1.00 22.93 287 ILE A N 1
ATOM 2123 C CA . ILE A 1 308 ? 8.488 47.406 11.149 1.00 22.59 287 ILE A CA 1
ATOM 2124 C C . ILE A 1 308 ? 9.671 47.549 12.108 1.00 22.55 287 ILE A C 1
ATOM 2125 O O . ILE A 1 308 ? 10.541 46.679 12.141 1.00 22.27 287 ILE A O 1
ATOM 2130 N N . PRO A 1 309 ? 9.711 48.649 12.885 1.00 22.50 288 PRO A N 1
ATOM 2131 C CA . PRO A 1 309 ? 10.778 48.803 13.877 1.00 22.61 288 PRO A CA 1
ATOM 2132 C C . PRO A 1 309 ? 10.723 47.727 14.963 1.00 22.71 288 PRO A C 1
ATOM 2133 O O . PRO A 1 309 ? 9.642 47.230 15.290 1.00 22.67 288 PRO A O 1
ATOM 2137 N N . GLU A 1 310 ? 11.887 47.379 15.506 1.00 22.85 289 GLU A N 1
ATOM 2138 C CA . GLU A 1 310 ? 12.013 46.307 16.501 1.00 23.04 289 GLU A CA 1
ATOM 2139 C C . GLU A 1 310 ? 11.117 46.474 17.725 1.00 22.88 289 GLU A C 1
ATOM 2140 O O . GLU A 1 310 ? 10.584 45.488 18.241 1.00 22.86 289 GLU A O 1
ATOM 2146 N N . HIS A 1 311 ? 10.946 47.716 18.179 1.00 22.57 290 HIS A N 1
ATOM 2147 C CA . HIS A 1 311 ? 10.140 47.998 19.370 1.00 22.40 290 HIS A CA 1
ATOM 2148 C C . HIS A 1 311 ? 8.639 47.734 19.166 1.00 22.22 290 HIS A C 1
ATOM 2149 O O . HIS A 1 311 ? 7.873 47.700 20.131 1.00 22.38 290 HIS A O 1
ATOM 2156 N N . LYS A 1 312 ? 8.235 47.537 17.912 1.00 21.77 291 LYS A N 1
ATOM 2157 C CA . LYS A 1 312 ? 6.851 47.193 17.575 1.00 21.37 291 LYS A CA 1
ATOM 2158 C C . LYS A 1 312 ? 6.720 45.721 17.172 1.00 21.15 291 LYS A C 1
ATOM 2159 O O . LYS A 1 312 ? 5.653 45.296 16.716 1.00 20.98 291 LYS A O 1
ATOM 2165 N N . PHE A 1 313 ? 7.793 44.948 17.343 1.00 20.66 292 PHE A N 1
ATOM 2166 C CA . PHE A 1 313 ? 7.876 43.591 16.790 1.00 20.51 292 PHE A CA 1
ATOM 2167 C C . PHE A 1 313 ? 8.533 42.616 17.781 1.00 20.32 292 PHE A C 1
ATOM 2168 O O . PHE A 1 313 ? 9.731 42.345 17.685 1.00 20.47 292 PHE A O 1
ATOM 2176 N N . PRO A 1 314 ? 7.748 42.077 18.734 1.00 20.02 293 PRO A N 1
ATOM 2177 C CA . PRO A 1 314 ? 8.320 41.240 19.790 1.00 19.85 293 PRO A CA 1
ATOM 2178 C C . PRO A 1 314 ? 8.847 39.890 19.308 1.00 19.84 293 PRO A C 1
ATOM 2179 O O . PRO A 1 314 ? 8.213 39.220 18.485 1.00 19.65 293 PRO A O 1
ATOM 2183 N N . VAL A 1 315 ? 10.016 39.518 19.820 1.00 19.74 294 VAL A N 1
ATOM 2184 C CA . VAL A 1 315 ? 10.602 38.201 19.609 1.00 19.60 294 VAL A CA 1
ATOM 2185 C C . VAL A 1 315 ? 10.884 37.645 21.002 1.00 19.76 294 VAL A C 1
ATOM 2186 O O . VAL A 1 315 ? 11.802 38.105 21.689 1.00 19.71 294 VAL A O 1
ATOM 2190 N N . LEU A 1 316 ? 10.082 36.669 21.422 1.00 19.54 295 LEU A N 1
ATOM 2191 C CA . LEU A 1 316 ? 10.019 36.290 22.833 1.00 19.68 295 LEU A CA 1
ATOM 2192 C C . LEU A 1 316 ? 9.999 34.789 23.104 1.00 19.47 295 LEU A C 1
ATOM 2193 O O . LEU A 1 316 ? 9.548 34.359 24.171 1.00 19.64 295 LEU A O 1
ATOM 2198 N N . MET A 1 317 ? 10.499 33.992 22.162 1.00 19.31 296 MET A N 1
ATOM 2199 C CA . MET A 1 317 ? 10.464 32.536 22.318 1.00 19.47 296 MET A CA 1
ATOM 2200 C C . MET A 1 317 ? 11.808 31.885 22.684 1.00 19.43 296 MET A C 1
ATOM 2201 O O . MET A 1 317 ? 11.973 30.672 22.542 1.00 19.22 296 MET A O 1
ATOM 2206 N N . GLU A 1 318 ? 12.749 32.690 23.180 1.00 19.61 297 GLU A N 1
ATOM 2207 C CA . GLU A 1 318 ? 14.091 32.204 23.530 1.00 19.82 297 GLU A CA 1
ATOM 2208 C C . GLU A 1 318 ? 14.088 31.035 24.520 1.00 19.49 297 GLU A C 1
ATOM 2209 O O . GLU A 1 318 ? 14.909 30.124 24.404 1.00 19.32 297 GLU A O 1
ATOM 2215 N N . HIS A 1 319 ? 13.162 31.059 25.476 1.00 19.28 298 HIS A N 1
ATOM 2216 C CA . HIS A 1 319 ? 13.124 30.047 26.535 1.00 19.17 298 HIS A CA 1
ATOM 2217 C C . HIS A 1 319 ? 11.941 29.073 26.476 1.00 18.53 298 HIS A C 1
ATOM 2218 O O . HIS A 1 319 ? 11.808 28.209 27.342 1.00 18.62 298 HIS A O 1
ATOM 2225 N N . CYS A 1 320 ? 11.106 29.191 25.446 1.00 17.83 299 CYS A N 1
ATOM 2226 C CA . CYS A 1 320 ? 9.998 28.251 25.257 1.00 17.00 299 CYS A CA 1
ATOM 2227 C C . CYS A 1 320 ? 9.985 27.607 23.872 1.00 16.32 299 CYS A C 1
ATOM 2228 O O . CYS A 1 320 ? 9.417 26.529 23.691 1.00 16.41 299 CYS A O 1
ATOM 2231 N N . GLY A 1 321 ? 10.615 28.264 22.900 1.00 15.75 300 GLY A N 1
ATOM 2232 C CA . GLY A 1 321 ? 10.630 27.764 21.526 1.00 14.88 300 GLY A CA 1
ATOM 2233 C C . GLY A 1 321 ? 9.284 27.941 20.849 1.00 14.38 300 GLY A C 1
ATOM 2234 O O . GLY A 1 321 ? 8.434 28.694 21.329 1.00 14.46 300 GLY A O 1
ATOM 2235 N N . ASN A 1 322 ? 9.097 27.239 19.735 1.00 13.78 301 ASN A N 1
ATOM 2236 C CA . ASN A 1 322 ? 7.845 27.278 18.982 1.00 13.37 301 ASN A CA 1
ATOM 2237 C C . ASN A 1 322 ? 6.827 26.344 19.632 1.00 12.73 301 ASN A C 1
ATOM 2238 O O . ASN A 1 322 ? 6.955 25.124 19.550 1.00 12.91 301 ASN A O 1
ATOM 2243 N N . THR A 1 323 ? 5.821 26.937 20.275 1.00 12.32 302 THR A N 1
ATOM 2244 C CA . THR A 1 323 ? 4.805 26.190 21.019 1.00 12.19 302 THR A CA 1
ATOM 2245 C C . THR A 1 323 ? 3.503 26.062 20.228 1.00 11.98 302 THR A C 1
ATOM 2246 O O . THR A 1 323 ? 2.436 25.826 20.808 1.00 12.41 302 THR A O 1
ATOM 2250 N N . VAL A 1 324 ? 3.603 26.224 18.908 1.00 11.44 303 VAL A N 1
ATOM 2251 C CA . VAL A 1 324 ? 2.491 25.970 17.977 1.00 10.96 303 VAL A CA 1
ATOM 2252 C C . VAL A 1 324 ? 1.319 26.944 18.238 1.00 10.60 303 VAL A C 1
ATOM 2253 O O . VAL A 1 324 ? 1.529 28.151 18.176 1.00 10.49 303 VAL A O 1
ATOM 2257 N N . SER A 1 325 ? 0.113 26.455 18.538 1.00 10.56 304 SER A N 1
ATOM 2258 C CA . SER A 1 325 ? -1.026 27.372 18.734 1.00 10.54 304 SER A CA 1
ATOM 2259 C C . SER A 1 325 ? -0.863 28.313 19.934 1.00 10.59 304 SER A C 1
ATOM 2260 O O . SER A 1 325 ? -1.515 29.355 20.005 1.00 10.70 304 SER A O 1
ATOM 2263 N N . SER A 1 326 ? 0.021 27.948 20.860 1.00 10.64 305 SER A N 1
ATOM 2264 C CA . SER A 1 326 ? 0.233 28.738 22.073 1.00 10.75 305 SER A CA 1
ATOM 2265 C C . SER A 1 326 ? 1.213 29.909 21.913 1.00 11.01 305 SER A C 1
ATOM 2266 O O . SER A 1 326 ? 1.378 30.689 22.848 1.00 11.07 305 SER A O 1
ATOM 2269 N N . THR A 1 327 ? 1.854 30.050 20.750 1.00 11.09 306 THR A N 1
ATOM 2270 C CA . THR A 1 327 ? 2.899 31.081 20.604 1.00 11.20 306 THR A CA 1
ATOM 2271 C C . THR A 1 327 ? 2.391 32.495 20.878 1.00 11.22 306 THR A C 1
ATOM 2272 O O . THR A 1 327 ? 3.039 33.255 21.598 1.00 11.27 306 THR A O 1
ATOM 2276 N N . LEU A 1 328 ? 1.240 32.847 20.308 1.00 10.85 307 LEU A N 1
ATOM 2277 C CA . LEU A 1 328 ? 0.690 34.194 20.467 1.00 11.15 307 LEU A CA 1
ATOM 2278 C C . LEU A 1 328 ? 0.279 34.534 21.912 1.00 11.08 307 LEU A C 1
ATOM 2279 O O . LEU A 1 328 ? 0.728 35.549 22.445 1.00 11.21 307 LEU A O 1
ATOM 2284 N N . PRO A 1 329 ? -0.550 33.687 22.558 1.00 11.07 308 PRO A N 1
ATOM 2285 C CA . PRO A 1 329 ? -0.916 34.017 23.940 1.00 11.27 308 PRO A CA 1
ATOM 2286 C C . PRO A 1 329 ? 0.274 33.995 24.906 1.00 11.74 308 PRO A C 1
ATOM 2287 O O . PRO A 1 329 ? 0.331 34.822 25.822 1.00 11.97 308 PRO A O 1
ATOM 2291 N N . LEU A 1 330 ? 1.221 33.083 24.693 1.00 12.06 309 LEU A N 1
ATOM 2292 C CA . LEU A 1 330 ? 2.434 33.074 25.512 1.00 12.75 309 LEU A CA 1
ATOM 2293 C C . LEU A 1 330 ? 3.254 34.342 25.302 1.00 13.27 309 LEU A C 1
ATOM 2294 O O . LEU A 1 330 ? 3.792 34.889 26.263 1.00 13.47 309 LEU A O 1
ATOM 2299 N N . ALA A 1 331 ? 3.329 34.819 24.059 1.00 13.80 310 ALA A N 1
ATOM 2300 C CA . ALA A 1 331 ? 4.020 36.078 23.766 1.00 14.10 310 ALA A CA 1
ATOM 2301 C C . ALA A 1 331 ? 3.345 37.262 24.457 1.00 14.51 310 ALA A C 1
ATOM 2302 O O . ALA A 1 331 ? 4.019 38.107 25.053 1.00 14.69 310 ALA A O 1
ATOM 2304 N N . LEU A 1 332 ? 2.015 37.313 24.389 1.00 14.57 311 LEU A N 1
ATOM 2305 C CA . LEU A 1 332 ? 1.254 38.365 25.057 1.00 14.96 311 LEU A CA 1
ATOM 2306 C C . LEU A 1 332 ? 1.474 38.340 26.573 1.00 15.32 311 LEU A C 1
ATOM 2307 O O . LEU A 1 332 ? 1.613 39.394 27.198 1.00 15.52 311 LEU A O 1
ATOM 2312 N N . GLU A 1 333 ? 1.525 37.141 27.152 1.00 15.49 312 GLU A N 1
ATOM 2313 C CA . GLU A 1 333 ? 1.801 36.984 28.582 1.00 15.98 312 GLU A CA 1
ATOM 2314 C C . GLU A 1 333 ? 3.207 37.473 28.920 1.00 16.44 312 GLU A C 1
ATOM 2315 O O . GLU A 1 333 ? 3.404 38.160 29.922 1.00 16.52 312 GLU A O 1
ATOM 2321 N N . THR A 1 334 ? 4.173 37.111 28.080 1.00 17.11 313 THR A N 1
ATOM 2322 C CA . THR A 1 334 ? 5.560 37.547 28.258 1.00 17.75 313 THR A CA 1
ATOM 2323 C C . THR A 1 334 ? 5.661 39.067 28.162 1.00 18.36 313 THR A C 1
ATOM 2324 O O . THR A 1 334 ? 6.384 39.695 28.939 1.00 18.41 313 THR A O 1
ATOM 2328 N N . MET A 1 335 ? 4.920 39.650 27.220 1.00 18.78 314 MET A N 1
ATOM 2329 C CA . MET A 1 335 ? 4.877 41.101 27.045 1.00 19.59 314 MET A CA 1
ATOM 2330 C C . MET A 1 335 ? 4.356 41.816 28.290 1.00 19.87 314 MET A C 1
ATOM 2331 O O . MET A 1 335 ? 4.869 42.880 28.655 1.00 19.98 314 MET A O 1
ATOM 2336 N N . ARG A 1 336 ? 3.340 41.235 28.932 1.00 20.15 315 ARG A N 1
ATOM 2337 C CA A ARG A 1 336 ? 2.782 41.797 30.163 0.50 20.38 315 ARG A CA 1
ATOM 2338 C CA B ARG A 1 336 ? 2.785 41.800 30.159 0.50 20.34 315 ARG A CA 1
ATOM 2339 C C . ARG A 1 336 ? 3.795 41.699 31.302 1.00 20.57 315 ARG A C 1
ATOM 2340 O O . ARG A 1 336 ? 3.907 42.615 32.123 1.00 20.60 315 ARG A O 1
ATOM 2355 N N . ALA A 1 337 ? 4.533 40.589 31.335 1.00 20.73 316 ALA A N 1
ATOM 2356 C CA . ALA A 1 337 ? 5.553 40.353 32.352 1.00 21.33 316 ALA A CA 1
ATOM 2357 C C . ALA A 1 337 ? 6.749 41.297 32.208 1.00 21.74 316 ALA A C 1
ATOM 2358 O O . ALA A 1 337 ? 7.282 41.779 33.209 1.00 21.74 316 ALA A O 1
ATOM 2360 N N . ASN A 1 338 ? 7.169 41.563 30.973 1.00 22.23 317 ASN A N 1
ATOM 2361 C CA A ASN A 1 338 ? 8.329 42.432 30.749 1.00 22.71 317 ASN A CA 1
ATOM 2362 C C . ASN A 1 338 ? 7.969 43.907 30.519 1.00 22.92 317 ASN A C 1
ATOM 2363 O O . ASN A 1 338 ? 8.835 44.730 30.212 1.00 22.92 317 ASN A O 1
ATOM 2368 N N . GLY A 1 339 ? 6.688 44.228 30.687 1.00 23.05 318 GLY A N 1
ATOM 2369 C CA . GLY A 1 339 ? 6.217 45.611 30.684 1.00 23.45 318 GLY A CA 1
ATOM 2370 C C . GLY A 1 339 ? 6.046 46.263 29.324 1.00 23.68 318 GLY A C 1
ATOM 2371 O O . GLY A 1 339 ? 6.028 47.495 29.224 1.00 23.98 318 GLY A O 1
ATOM 2372 N N . THR A 1 340 ? 5.906 45.448 28.281 1.00 23.88 319 THR A N 1
ATOM 2373 C CA . THR A 1 340 ? 5.733 45.965 26.918 1.00 24.16 319 THR A CA 1
ATOM 2374 C C . THR A 1 340 ? 4.284 45.914 26.416 1.00 24.26 319 THR A C 1
ATOM 2375 O O . THR A 1 340 ? 3.964 46.497 25.377 1.00 24.44 319 THR A O 1
ATOM 2379 N N . LEU A 1 341 ? 3.414 45.221 27.151 1.00 24.10 320 LEU A N 1
ATOM 2380 C CA . LEU A 1 341 ? 1.987 45.201 26.830 1.00 24.16 320 LEU A CA 1
ATOM 2381 C C . LEU A 1 341 ? 1.149 45.817 27.943 1.00 24.23 320 LEU A C 1
ATOM 2382 O O . LEU A 1 341 ? 1.280 45.444 29.112 1.00 24.33 320 LEU A O 1
ATOM 2387 N N . ALA A 1 342 ? 0.288 46.756 27.560 1.00 24.28 321 ALA A N 1
ATOM 2388 C CA . ALA A 1 342 ? -0.608 47.444 28.482 1.00 24.52 321 ALA A CA 1
ATOM 2389 C C . ALA A 1 342 ? -1.986 47.619 27.857 1.00 24.47 321 ALA A C 1
ATOM 2390 O O . ALA A 1 342 ? -2.129 47.583 26.633 1.00 24.58 321 ALA A O 1
ATOM 2392 N N . ARG A 1 343 ? -2.997 47.808 28.701 1.00 24.66 322 ARG A N 1
ATOM 2393 C CA . ARG A 1 343 ? -4.357 48.072 28.239 1.00 24.62 322 ARG A CA 1
ATOM 2394 C C . ARG A 1 343 ? -4.410 49.342 27.397 1.00 24.66 322 ARG A C 1
ATOM 2395 O O . ARG A 1 343 ? -3.747 50.333 27.716 1.00 24.95 322 ARG A O 1
ATOM 2403 N N . GLY A 1 344 ? -5.192 49.297 26.321 1.00 24.36 323 GLY A N 1
ATOM 2404 C CA . GLY A 1 344 ? -5.318 50.423 25.397 1.00 23.87 323 GLY A CA 1
ATOM 2405 C C . GLY A 1 344 ? -4.418 50.342 24.175 1.00 23.26 323 GLY A C 1
ATOM 2406 O O . GLY A 1 344 ? -4.574 51.128 23.236 1.00 23.62 323 GLY A O 1
ATOM 2407 N N . MET A 1 345 ? -3.472 49.404 24.181 1.00 22.41 324 MET A N 1
ATOM 2408 C CA . MET A 1 345 ? -2.576 49.228 23.040 1.00 21.40 324 MET A CA 1
ATOM 2409 C C . MET A 1 345 ? -3.311 48.618 21.849 1.00 20.66 324 MET A C 1
ATOM 2410 O O . MET A 1 345 ? -4.187 47.759 22.016 1.00 20.35 324 MET A O 1
ATOM 2415 N N . ARG A 1 346 ? -2.956 49.091 20.658 1.00 19.62 325 ARG A N 1
ATOM 2416 C CA . ARG A 1 346 ? -3.522 48.606 19.407 1.00 18.82 325 ARG A CA 1
ATOM 2417 C C . ARG A 1 346 ? -2.595 47.543 18.834 1.00 18.03 325 ARG A C 1
ATOM 2418 O O . ARG A 1 346 ? -1.448 47.823 18.485 1.00 17.98 325 ARG A O 1
ATOM 2426 N N . LEU A 1 347 ? -3.096 46.313 18.750 1.00 17.05 326 LEU A N 1
ATOM 2427 C CA . LEU A 1 347 ? -2.274 45.194 18.314 1.00 16.12 326 LEU A CA 1
ATOM 2428 C C . LEU A 1 347 ? -2.737 44.632 16.981 1.00 15.42 326 LEU A C 1
ATOM 2429 O O . LEU A 1 347 ? -3.917 44.709 16.641 1.00 15.34 326 LEU A O 1
ATOM 2434 N N . MET A 1 348 ? -1.792 44.074 16.232 1.00 14.51 327 MET A N 1
ATOM 2435 C CA . MET A 1 348 ? -2.129 43.136 15.166 1.00 14.02 327 MET A CA 1
ATOM 2436 C C . MET A 1 348 ? -1.551 41.775 15.536 1.00 13.54 327 MET A C 1
ATOM 2437 O O . MET A 1 348 ? -0.349 41.653 15.787 1.00 13.80 327 MET A O 1
ATOM 2442 N N . LEU A 1 349 ? -2.412 40.758 15.585 1.00 12.95 328 LEU A N 1
ATOM 2443 C CA . LEU A 1 349 ? -1.971 39.381 15.806 1.00 12.62 328 LEU A CA 1
ATOM 2444 C C . LEU A 1 349 ? -1.976 38.626 14.487 1.00 12.04 328 LEU A C 1
ATOM 2445 O O . LEU A 1 349 ? -2.930 38.730 13.715 1.00 11.78 328 LEU A O 1
ATOM 2450 N N . LEU A 1 350 ? -0.905 37.877 14.237 1.00 11.82 329 LEU A N 1
ATOM 2451 C CA . LEU A 1 350 ? -0.748 37.108 13.003 1.00 11.71 329 LEU A CA 1
ATOM 2452 C C . LEU A 1 350 ? -0.270 35.688 13.293 1.00 11.54 329 LEU A C 1
ATOM 2453 O O . LEU A 1 350 ? 0.821 35.486 13.845 1.00 11.98 329 LEU A O 1
ATOM 2458 N N . GLY A 1 351 ? -1.093 34.710 12.922 1.00 11.00 330 GLY A N 1
ATOM 2459 C CA . GLY A 1 351 ? -0.743 33.298 13.056 1.00 10.97 330 GLY A CA 1
ATOM 2460 C C . GLY A 1 351 ? -0.658 32.663 11.682 1.00 10.61 330 GLY A C 1
ATOM 2461 O O . GLY A 1 351 ? -1.415 33.022 10.781 1.00 10.98 330 GLY A O 1
ATOM 2462 N N . PHE A 1 352 ? 0.271 31.728 11.512 1.00 10.23 331 PHE A N 1
ATOM 2463 C CA . PHE A 1 352 ? 0.561 31.167 10.191 1.00 10.21 331 PHE A CA 1
ATOM 2464 C C . PHE A 1 352 ? 1.372 29.894 10.318 1.00 9.87 331 PHE A C 1
ATOM 2465 O O . PHE A 1 352 ? 2.326 29.837 11.095 1.00 10.58 331 PHE A O 1
ATOM 2473 N N . GLY A 1 353 ? 0.999 28.878 9.550 1.00 9.30 332 GLY A N 1
ATOM 2474 C CA . GLY A 1 353 ? 1.749 27.626 9.540 1.00 9.33 332 GLY A CA 1
ATOM 2475 C C . GLY A 1 353 ? 0.992 26.439 8.986 1.00 9.46 332 GLY A C 1
ATOM 2476 O O . GLY A 1 353 ? 0.359 26.536 7.937 1.00 9.39 332 GLY A O 1
ATOM 2477 N N . VAL A 1 354 ? 1.064 25.321 9.708 1.00 9.36 333 VAL A N 1
ATOM 2478 C CA . VAL A 1 354 ? 0.531 24.022 9.270 1.00 9.40 333 VAL A CA 1
ATOM 2479 C C . VAL A 1 354 ? -0.880 24.097 8.670 1.00 9.35 333 VAL A C 1
ATOM 2480 O O . VAL A 1 354 ? -1.791 24.685 9.261 1.00 9.29 333 VAL A O 1
ATOM 2484 N N . GLY A 1 355 ? -1.039 23.498 7.494 1.00 9.15 334 GLY A N 1
ATOM 2485 C CA . GLY A 1 355 ? -2.326 23.493 6.789 1.00 8.98 334 GLY A CA 1
ATOM 2486 C C . GLY A 1 355 ? -2.201 23.409 5.270 1.00 8.91 334 GLY A C 1
ATOM 2487 O O . GLY A 1 355 ? -2.619 22.415 4.683 1.00 9.08 334 GLY A O 1
ATOM 2488 N N . TYR A 1 356 ? -1.667 24.443 4.609 1.00 9.08 335 TYR A N 1
ATOM 2489 C CA . TYR A 1 356 ? -1.292 25.718 5.222 1.00 9.20 335 TYR A CA 1
ATOM 2490 C C . TYR A 1 356 ? -2.520 26.456 5.733 1.00 8.99 335 TYR A C 1
ATOM 2491 O O . TYR A 1 356 ? -3.607 26.356 5.156 1.00 9.09 335 TYR A O 1
ATOM 2500 N N . SER A 1 357 ? -2.325 27.216 6.802 1.00 8.72 336 SER A N 1
ATOM 2501 C CA . SER A 1 357 ? -3.394 27.985 7.415 1.00 8.54 336 SER A CA 1
ATOM 2502 C C . SER A 1 357 ? -2.800 29.253 8.002 1.00 8.96 336 SER A C 1
ATOM 2503 O O . SER A 1 357 ? -1.719 29.219 8.598 1.00 9.32 336 SER A O 1
ATOM 2506 N N . TRP A 1 358 ? -3.493 30.373 7.814 1.00 9.11 337 TRP A N 1
ATOM 2507 C CA . TRP A 1 358 ? -3.073 31.631 8.430 1.00 9.39 337 TRP A CA 1
ATOM 2508 C C . TRP A 1 358 ? -4.255 32.537 8.730 1.00 9.53 337 TRP A C 1
ATOM 2509 O O . TRP A 1 358 ? -5.334 32.379 8.156 1.00 9.50 337 TRP A O 1
ATOM 2520 N N . ALA A 1 359 ? -4.057 33.457 9.670 1.00 9.78 338 ALA A N 1
ATOM 2521 C CA . ALA A 1 359 ? -5.090 34.418 10.036 1.00 10.30 338 ALA A CA 1
ATOM 2522 C C . ALA A 1 359 ? -4.483 35.601 10.763 1.00 10.78 338 ALA A C 1
ATOM 2523 O O . ALA A 1 359 ? -3.466 35.467 11.446 1.00 11.03 338 ALA A O 1
ATOM 2525 N N . GLY A 1 360 ? -5.123 36.754 10.608 1.00 10.86 339 GLY A N 1
ATOM 2526 C CA . GLY A 1 360 ? -4.710 37.975 11.285 1.00 11.50 339 GLY A CA 1
ATOM 2527 C C . GLY A 1 360 ? -5.913 38.689 11.856 1.00 12.03 339 GLY A C 1
ATOM 2528 O O . GLY A 1 360 ? -7.015 38.574 11.328 1.00 11.77 339 GLY A O 1
ATOM 2529 N N . CYS A 1 361 ? -5.707 39.419 12.946 1.00 12.40 340 CYS A N 1
ATOM 2530 C CA . CYS A 1 361 ? -6.749 40.290 13.470 1.00 13.17 340 CYS A CA 1
ATOM 2531 C C . CYS A 1 361 ? -6.159 41.500 14.157 1.00 13.59 340 CYS A C 1
ATOM 2532 O O . CYS A 1 361 ? -4.994 41.497 14.549 1.00 13.66 340 CYS A O 1
ATOM 2535 N N . LEU A 1 362 ? -6.976 42.537 14.273 1.00 14.45 341 LEU A N 1
ATOM 2536 C CA . LEU A 1 362 ? -6.636 43.685 15.092 1.00 15.40 341 LEU A CA 1
ATOM 2537 C C . LEU A 1 362 ? -7.245 43.498 16.476 1.00 16.06 341 LEU A C 1
ATOM 2538 O O . LEU A 1 362 ? -8.273 42.836 16.629 1.00 16.13 341 LEU A O 1
ATOM 2543 N N . VAL A 1 363 ? -6.581 44.059 17.484 1.00 16.95 342 VAL A N 1
ATOM 2544 C CA . VAL A 1 363 ? -7.032 43.977 18.869 1.00 17.90 342 VAL A CA 1
ATOM 2545 C C . VAL A 1 363 ? -6.859 45.345 19.535 1.00 18.87 342 VAL A C 1
ATOM 2546 O O . VAL A 1 363 ? -5.809 45.978 19.397 1.00 19.26 342 VAL A O 1
ATOM 2550 N N . ASN A 1 364 ? -7.901 45.801 20.227 1.00 19.94 343 ASN A N 1
ATOM 2551 C CA . ASN A 1 364 ? -7.784 46.904 21.176 1.00 21.18 343 ASN A CA 1
ATOM 2552 C C . ASN A 1 364 ? -7.701 46.250 22.548 1.00 21.70 343 ASN A C 1
ATOM 2553 O O . ASN A 1 364 ? -8.727 45.881 23.128 1.00 21.66 343 ASN A O 1
ATOM 2558 N N . PHE A 1 365 ? -6.482 46.091 23.056 1.00 22.48 344 PHE A N 1
ATOM 2559 C CA . PHE A 1 365 ? -6.249 45.260 24.238 1.00 23.33 344 PHE A CA 1
ATOM 2560 C C . PHE A 1 365 ? -6.903 45.803 25.503 1.00 23.78 344 PHE A C 1
ATOM 2561 O O . PHE A 1 365 ? -7.759 45.140 26.089 1.00 24.25 344 PHE A O 1
ATOM 2570 N N . PRO B 1 29 ? -25.753 41.716 9.384 1.00 25.05 8 PRO B N 1
ATOM 2571 C CA . PRO B 1 29 ? -26.156 40.539 8.616 1.00 24.86 8 PRO B CA 1
ATOM 2572 C C . PRO B 1 29 ? -26.724 39.432 9.505 1.00 24.50 8 PRO B C 1
ATOM 2573 O O . PRO B 1 29 ? -26.323 39.302 10.665 1.00 24.75 8 PRO B O 1
ATOM 2577 N N . ARG B 1 30 ? -27.654 38.650 8.959 1.00 23.88 9 ARG B N 1
ATOM 2578 C CA . ARG B 1 30 ? -28.254 37.524 9.674 1.00 23.22 9 ARG B CA 1
ATOM 2579 C C . ARG B 1 30 ? -27.911 36.192 9.012 1.00 22.11 9 ARG B C 1
ATOM 2580 O O . ARG B 1 30 ? -27.918 36.083 7.786 1.00 22.18 9 ARG B O 1
ATOM 2588 N N . ALA B 1 31 ? -27.619 35.185 9.830 1.00 20.60 10 ALA B N 1
ATOM 2589 C CA . ALA B 1 31 ? -27.220 33.871 9.327 1.00 19.30 10 ALA B CA 1
ATOM 2590 C C . ALA B 1 31 ? -28.428 32.990 9.038 1.00 18.34 10 ALA B C 1
ATOM 2591 O O . ALA B 1 31 ? -29.332 32.875 9.866 1.00 17.97 10 ALA B O 1
ATOM 2593 N N . ALA B 1 32 ? -28.432 32.370 7.862 1.00 17.61 11 ALA B N 1
ATOM 2594 C CA . ALA B 1 32 ? -29.515 31.476 7.457 1.00 17.02 11 ALA B CA 1
ATOM 2595 C C . ALA B 1 32 ? -28.987 30.239 6.743 1.00 16.66 11 ALA B C 1
ATOM 2596 O O . ALA B 1 32 ? -27.921 30.279 6.122 1.00 16.42 11 ALA B O 1
ATOM 2598 N N . ILE B 1 33 ? -29.735 29.142 6.837 1.00 16.33 12 ILE B N 1
ATOM 2599 C CA . ILE B 1 33 ? -29.402 27.916 6.109 1.00 16.36 12 ILE B CA 1
ATOM 2600 C C . ILE B 1 33 ? -29.866 28.058 4.660 1.00 16.36 12 ILE B C 1
ATOM 2601 O O . ILE B 1 33 ? -31.073 28.077 4.380 1.00 16.80 12 ILE B O 1
ATOM 2606 N N . ALA B 1 34 ? -28.900 28.167 3.750 1.00 15.88 13 ALA B N 1
ATOM 2607 C CA . ALA B 1 34 ? -29.175 28.340 2.323 1.00 15.67 13 ALA B CA 1
ATOM 2608 C C . ALA B 1 34 ? -29.563 27.029 1.646 1.00 15.48 13 ALA B C 1
ATOM 2609 O O . ALA B 1 34 ? -30.510 26.987 0.855 1.00 15.58 13 ALA B O 1
ATOM 2611 N N . ASP B 1 35 ? -28.821 25.963 1.948 1.00 14.90 14 ASP B N 1
ATOM 2612 C CA . ASP B 1 35 ? -29.044 24.655 1.339 1.00 14.37 14 ASP B CA 1
ATOM 2613 C C . ASP B 1 35 ? -28.273 23.577 2.098 1.00 14.04 14 ASP B C 1
ATOM 2614 O O . ASP B 1 35 ? -27.338 23.885 2.847 1.00 13.83 14 ASP B O 1
ATOM 2619 N N . ILE B 1 36 ? -28.692 22.326 1.910 1.00 13.40 15 ILE B N 1
ATOM 2620 C CA . ILE B 1 36 ? -28.073 21.155 2.529 1.00 13.28 15 ILE B CA 1
ATOM 2621 C C . ILE B 1 36 ? -27.965 20.042 1.481 1.00 13.07 15 ILE B C 1
ATOM 2622 O O . ILE B 1 36 ? -28.867 19.870 0.659 1.00 12.94 15 ILE B O 1
ATOM 2627 N N . ALA B 1 37 ? -26.857 19.304 1.503 1.00 12.84 16 ALA B N 1
ATOM 2628 C CA . ALA B 1 37 ? -26.723 18.083 0.708 1.00 12.68 16 ALA B CA 1
ATOM 2629 C C . ALA B 1 37 ? -26.032 16.998 1.522 1.00 12.81 16 ALA B C 1
ATOM 2630 O O . ALA B 1 37 ? -25.071 17.271 2.245 1.00 12.62 16 ALA B O 1
ATOM 2632 N N . GLY B 1 38 ? -26.531 15.772 1.408 1.00 12.64 17 GLY B N 1
ATOM 2633 C CA . GLY B 1 38 ? -25.942 14.631 2.092 1.00 13.06 17 GLY B CA 1
ATOM 2634 C C . GLY B 1 38 ? -25.191 13.714 1.148 1.00 13.08 17 GLY B C 1
ATOM 2635 O O . GLY B 1 38 ? -25.397 13.748 -0.065 1.00 13.62 17 GLY B O 1
ATOM 2636 N N . HIS B 1 39 ? -24.297 12.903 1.701 1.00 13.26 18 HIS B N 1
ATOM 2637 C CA . HIS B 1 39 ? -23.638 11.863 0.922 1.00 13.10 18 HIS B CA 1
ATOM 2638 C C . HIS B 1 39 ? -23.435 10.612 1.761 1.00 13.44 18 HIS B C 1
ATOM 2639 O O . HIS B 1 39 ? -22.881 10.674 2.863 1.00 13.27 18 HIS B O 1
ATOM 2646 N N . LEU B 1 40 ? -23.892 9.481 1.228 1.00 13.50 19 LEU B N 1
ATOM 2647 C CA . LEU B 1 40 ? -23.646 8.181 1.837 1.00 14.05 19 LEU B CA 1
ATOM 2648 C C . LEU B 1 40 ? -22.761 7.342 0.919 1.00 14.21 19 LEU B C 1
ATOM 2649 O O . LEU B 1 40 ? -22.932 7.382 -0.307 1.00 14.61 19 LEU B O 1
ATOM 2654 N N . PRO B 1 41 ? -21.806 6.584 1.500 1.00 14.52 20 PRO B N 1
ATOM 2655 C CA . PRO B 1 41 ? -20.967 5.697 0.692 1.00 14.96 20 PRO B CA 1
ATOM 2656 C C . PRO B 1 41 ? -21.774 4.535 0.114 1.00 15.65 20 PRO B C 1
ATOM 2657 O O . PRO B 1 41 ? -22.912 4.303 0.529 1.00 15.41 20 PRO B O 1
ATOM 2661 N N . GLU B 1 42 ? -21.170 3.808 -0.821 1.00 16.63 21 GLU B N 1
ATOM 2662 C CA . GLU B 1 42 ? -21.894 2.824 -1.624 1.00 18.06 21 GLU B CA 1
ATOM 2663 C C . GLU B 1 42 ? -22.193 1.501 -0.916 1.00 17.96 21 GLU B C 1
ATOM 2664 O O . GLU B 1 42 ? -23.301 0.974 -1.050 1.00 18.12 21 GLU B O 1
ATOM 2670 N N . GLN B 1 43 ? -21.210 0.973 -0.183 1.00 18.08 22 GLN B N 1
ATOM 2671 C CA A GLN B 1 43 ? -21.341 -0.325 0.479 0.50 18.23 22 GLN B CA 1
ATOM 2672 C CA B GLN B 1 43 ? -21.348 -0.328 0.476 0.50 18.17 22 GLN B CA 1
ATOM 2673 C C . GLN B 1 43 ? -22.491 -0.328 1.485 1.00 18.24 22 GLN B C 1
ATOM 2674 O O . GLN B 1 43 ? -22.534 0.510 2.392 1.00 18.00 22 GLN B O 1
ATOM 2685 N N . VAL B 1 44 ? -23.415 -1.273 1.308 1.00 18.28 23 VAL B N 1
ATOM 2686 C CA . VAL B 1 44 ? -24.577 -1.419 2.177 1.00 18.33 23 VAL B CA 1
ATOM 2687 C C . VAL B 1 44 ? -24.358 -2.583 3.141 1.00 18.38 23 VAL B C 1
ATOM 2688 O O . VAL B 1 44 ? -23.985 -3.685 2.723 1.00 18.58 23 VAL B O 1
ATOM 2692 N N . LEU B 1 45 ? -24.572 -2.324 4.429 1.00 18.02 24 LEU B N 1
ATOM 2693 C CA . LEU B 1 45 ? -24.549 -3.369 5.447 1.00 18.08 24 LEU B CA 1
ATOM 2694 C C . LEU B 1 45 ? -25.981 -3.620 5.902 1.00 18.09 24 LEU B C 1
ATOM 2695 O O . LEU B 1 45 ? -26.571 -2.804 6.615 1.00 17.83 24 LEU B O 1
ATOM 2700 N N . THR B 1 46 ? -26.538 -4.749 5.470 1.00 18.18 25 THR B N 1
ATOM 2701 C CA . THR B 1 46 ? -27.940 -5.070 5.719 1.00 18.44 25 THR B CA 1
ATOM 2702 C C . THR B 1 46 ? -28.103 -5.883 6.997 1.00 18.45 25 THR B C 1
ATOM 2703 O O . THR B 1 46 ? -27.142 -6.469 7.496 1.00 18.50 25 THR B O 1
ATOM 2707 N N . ASN B 1 47 ? -29.328 -5.916 7.510 1.00 18.99 26 ASN B N 1
ATOM 2708 C CA . ASN B 1 47 ? -29.681 -6.789 8.626 1.00 19.61 26 ASN B CA 1
ATOM 2709 C C . ASN B 1 47 ? -29.493 -8.271 8.309 1.00 20.10 26 ASN B C 1
ATOM 2710 O O . ASN B 1 47 ? -29.111 -9.050 9.182 1.00 20.05 26 ASN B O 1
ATOM 2715 N N . ASP B 1 48 ? -29.752 -8.652 7.058 1.00 20.96 27 ASP B N 1
ATOM 2716 C CA . ASP B 1 48 ? -29.567 -10.038 6.624 1.00 21.74 27 ASP B CA 1
ATOM 2717 C C . ASP B 1 48 ? -28.105 -10.468 6.705 1.00 22.01 27 ASP B C 1
ATOM 2718 O O . ASP B 1 48 ? -27.802 -11.578 7.149 1.00 22.27 27 ASP B O 1
ATOM 2723 N N . VAL B 1 49 ? -27.201 -9.581 6.292 1.00 22.26 28 VAL B N 1
ATOM 2724 C CA . VAL B 1 49 ? -25.767 -9.853 6.381 1.00 22.77 28 VAL B CA 1
ATOM 2725 C C . VAL B 1 49 ? -25.303 -9.914 7.843 1.00 22.91 28 VAL B C 1
ATOM 2726 O O . VAL B 1 49 ? -24.499 -10.776 8.205 1.00 22.98 28 VAL B O 1
ATOM 2730 N N . LEU B 1 50 ? -25.831 -9.019 8.678 1.00 23.01 29 LEU B N 1
ATOM 2731 C CA . LEU B 1 50 ? -25.522 -9.029 10.110 1.00 23.36 29 LEU B CA 1
ATOM 2732 C C . LEU B 1 50 ? -26.035 -10.294 10.804 1.00 23.69 29 LEU B C 1
ATOM 2733 O O . LEU B 1 50 ? -25.388 -10.807 11.718 1.00 23.74 29 LEU B O 1
ATOM 2738 N N . ALA B 1 51 ? -27.187 -10.790 10.353 1.00 24.18 30 ALA B N 1
ATOM 2739 C CA . ALA B 1 51 ? -27.778 -12.031 10.873 1.00 24.70 30 ALA B CA 1
ATOM 2740 C C . ALA B 1 51 ? -26.938 -13.269 10.547 1.00 25.17 30 ALA B C 1
ATOM 2741 O O . ALA B 1 51 ? -26.939 -14.241 11.308 1.00 25.18 30 ALA B O 1
ATOM 2743 N N . GLN B 1 52 ? -26.237 -13.231 9.414 1.00 25.54 31 GLN B N 1
ATOM 2744 C CA . GLN B 1 52 ? -25.303 -14.293 9.036 1.00 26.02 31 GLN B CA 1
ATOM 2745 C C . GLN B 1 52 ? -24.052 -14.263 9.914 1.00 26.36 31 GLN B C 1
ATOM 2746 O O . GLN B 1 52 ? -23.511 -15.312 10.275 1.00 26.42 31 GLN B O 1
ATOM 2748 N N . LEU B 1 53 ? -23.604 -13.056 10.258 1.00 26.52 32 LEU B N 1
ATOM 2749 C CA . LEU B 1 53 ? -22.444 -12.874 11.130 1.00 27.00 32 LEU B CA 1
ATOM 2750 C C . LEU B 1 53 ? -22.781 -13.180 12.587 1.00 27.16 32 LEU B C 1
ATOM 2751 O O . LEU B 1 53 ? -21.964 -13.755 13.309 1.00 27.33 32 LEU B O 1
ATOM 2756 N N . TYR B 1 54 ? -23.983 -12.790 13.008 1.00 27.25 33 TYR B N 1
ATOM 2757 C CA . TYR B 1 54 ? -24.406 -12.940 14.397 1.00 27.61 33 TYR B CA 1
ATOM 2758 C C . TYR B 1 54 ? -25.623 -13.863 14.504 1.00 28.04 33 TYR B C 1
ATOM 2759 O O . TYR B 1 54 ? -26.762 -13.392 14.442 1.00 27.88 33 TYR B O 1
ATOM 2768 N N . PRO B 1 55 ? -25.387 -15.180 14.681 1.00 28.48 34 PRO B N 1
ATOM 2769 C CA . PRO B 1 55 ? -26.487 -16.144 14.765 1.00 28.85 34 PRO B CA 1
ATOM 2770 C C . PRO B 1 55 ? -27.493 -15.796 15.862 1.00 29.20 34 PRO B C 1
ATOM 2771 O O . PRO B 1 55 ? -28.694 -15.990 15.675 1.00 29.24 34 PRO B O 1
ATOM 2775 N N . ASP B 1 56 ? -26.998 -15.262 16.979 1.00 29.60 35 ASP B N 1
ATOM 2776 C CA . ASP B 1 56 ? -27.838 -14.858 18.109 1.00 30.00 35 ASP B CA 1
ATOM 2777 C C . ASP B 1 56 ? -28.687 -13.613 17.834 1.00 29.94 35 ASP B C 1
ATOM 2778 O O . ASP B 1 56 ? -29.605 -13.307 18.598 1.00 30.17 35 ASP B O 1
ATOM 2783 N N . TRP B 1 57 ? -28.382 -12.907 16.745 1.00 29.78 36 TRP B N 1
ATOM 2784 C CA . TRP B 1 57 ? -29.133 -11.714 16.346 1.00 29.62 36 TRP B CA 1
ATOM 2785 C C . TRP B 1 57 ? -29.754 -11.856 14.950 1.00 28.87 36 TRP B C 1
ATOM 2786 O O . TRP B 1 57 ? -29.207 -11.327 13.975 1.00 28.67 36 TRP B O 1
ATOM 2797 N N . PRO B 1 58 ? -30.899 -12.565 14.843 1.00 28.30 37 PRO B N 1
ATOM 2798 C CA . PRO B 1 58 ? -31.600 -12.611 13.554 1.00 27.88 37 PRO B CA 1
ATOM 2799 C C . PRO B 1 58 ? -32.040 -11.221 13.093 1.00 27.57 37 PRO B C 1
ATOM 2800 O O . PRO B 1 58 ? -32.160 -10.306 13.915 1.00 27.36 37 PRO B O 1
ATOM 2804 N N . ALA B 1 59 ? -32.278 -11.076 11.790 1.00 27.25 38 ALA B N 1
ATOM 2805 C CA . ALA B 1 59 ? -32.660 -9.792 11.191 1.00 27.20 38 ALA B CA 1
ATOM 2806 C C . ALA B 1 59 ? -33.843 -9.111 11.886 1.00 27.22 38 ALA B C 1
ATOM 2807 O O . ALA B 1 59 ? -33.861 -7.886 12.029 1.00 27.29 38 ALA B O 1
ATOM 2809 N N . GLU B 1 60 ? -34.821 -9.902 12.323 1.00 27.19 39 GLU B N 1
ATOM 2810 C CA . GLU B 1 60 ? -35.993 -9.358 13.015 1.00 27.21 39 GLU B CA 1
ATOM 2811 C C . GLU B 1 60 ? -35.651 -8.780 14.394 1.00 26.82 39 GLU B C 1
ATOM 2812 O O . GLU B 1 60 ? -36.259 -7.796 14.824 1.00 26.67 39 GLU B O 1
ATOM 2818 N N . LYS B 1 61 ? -34.679 -9.389 15.074 1.00 26.38 40 LYS B N 1
ATOM 2819 C CA . LYS B 1 61 ? -34.224 -8.913 16.382 1.00 26.05 40 LYS B CA 1
ATOM 2820 C C . LYS B 1 61 ? -33.486 -7.580 16.248 1.00 25.47 40 LYS B C 1
ATOM 2821 O O . LYS B 1 61 ? -33.662 -6.684 17.076 1.00 25.41 40 LYS B O 1
ATOM 2827 N N . ILE B 1 62 ? -32.667 -7.461 15.202 1.00 24.79 41 ILE B N 1
ATOM 2828 C CA . ILE B 1 62 ? -31.940 -6.220 14.916 1.00 24.13 41 ILE B CA 1
ATOM 2829 C C . ILE B 1 62 ? -32.915 -5.074 14.649 1.00 23.99 41 ILE B C 1
ATOM 2830 O O . ILE B 1 62 ? -32.790 -3.997 15.235 1.00 23.94 41 ILE B O 1
ATOM 2835 N N . LEU B 1 63 ? -33.891 -5.319 13.776 1.00 23.86 42 LEU B N 1
ATOM 2836 C CA . LEU B 1 63 ? -34.889 -4.312 13.418 1.00 23.87 42 LEU B CA 1
ATOM 2837 C C . LEU B 1 63 ? -35.743 -3.867 14.608 1.00 23.99 42 LEU B C 1
ATOM 2838 O O . LEU B 1 63 ? -36.021 -2.677 14.763 1.00 24.00 42 LEU B O 1
ATOM 2843 N N . ALA B 1 64 ? -36.152 -4.820 15.443 1.00 24.18 43 ALA B N 1
ATOM 2844 C CA . ALA B 1 64 ? -36.970 -4.513 16.619 1.00 24.18 43 ALA B CA 1
ATOM 2845 C C . ALA B 1 64 ? -36.229 -3.629 17.625 1.00 24.14 43 ALA B C 1
ATOM 2846 O O . ALA B 1 64 ? -36.801 -2.684 18.169 1.00 24.43 43 ALA B O 1
ATOM 2848 N N . LYS B 1 65 ? -34.953 -3.932 17.848 1.00 23.92 44 LYS B N 1
ATOM 2849 C CA . LYS B 1 65 ? -34.144 -3.228 18.842 1.00 23.58 44 LYS B CA 1
ATOM 2850 C C . LYS B 1 65 ? -33.644 -1.858 18.381 1.00 23.22 44 LYS B C 1
ATOM 2851 O O . LYS B 1 65 ? -33.470 -0.959 19.206 1.00 23.44 44 LYS B O 1
ATOM 2853 N N . THR B 1 66 ? -33.421 -1.700 17.075 1.00 22.48 45 THR B N 1
ATOM 2854 C CA . THR B 1 66 ? -32.769 -0.493 16.541 1.00 21.56 45 THR B CA 1
ATOM 2855 C C . THR B 1 66 ? -33.639 0.349 15.603 1.00 21.10 45 THR B C 1
ATOM 2856 O O . THR B 1 66 ? -33.471 1.568 15.528 1.00 20.99 45 THR B O 1
ATOM 2860 N N . GLY B 1 67 ? -34.541 -0.298 14.868 1.00 20.54 46 GLY B N 1
ATOM 2861 C CA . GLY B 1 67 ? -35.313 0.385 13.828 1.00 19.82 46 GLY B CA 1
ATOM 2862 C C . GLY B 1 67 ? -34.493 0.663 12.575 1.00 19.40 46 GLY B C 1
ATOM 2863 O O . GLY B 1 67 ? -34.927 1.402 11.686 1.00 19.51 46 GLY B O 1
ATOM 2864 N N . ILE B 1 68 ? -33.307 0.064 12.510 1.00 19.05 47 ILE B N 1
ATOM 2865 C CA . ILE B 1 68 ? -32.396 0.232 11.382 1.00 18.64 47 ILE B CA 1
ATOM 2866 C C . ILE B 1 68 ? -32.358 -1.052 10.557 1.00 18.53 47 ILE B C 1
ATOM 2867 O O . ILE B 1 68 ? -32.236 -2.151 11.103 1.00 18.46 47 ILE B O 1
ATOM 2872 N N . ARG B 1 69 ? -32.466 -0.892 9.241 1.00 18.38 48 ARG B N 1
ATOM 2873 C CA . ARG B 1 69 ? -32.484 -2.010 8.307 1.00 18.23 48 ARG B CA 1
ATOM 2874 C C . ARG B 1 69 ? -31.177 -2.087 7.522 1.00 17.68 48 ARG B C 1
ATOM 2875 O O . ARG B 1 69 ? -30.677 -3.179 7.232 1.00 17.40 48 ARG B O 1
ATOM 2883 N N . GLU B 1 70 ? -30.629 -0.920 7.181 1.00 17.12 49 GLU B N 1
ATOM 2884 C CA . GLU B 1 70 ? -29.384 -0.831 6.421 1.00 16.81 49 GLU B CA 1
ATOM 2885 C C . GLU B 1 70 ? -28.528 0.318 6.938 1.00 16.20 49 GLU B C 1
ATOM 2886 O O . GLU B 1 70 ? -29.056 1.333 7.395 1.00 15.80 49 GLU B O 1
ATOM 2892 N N . ARG B 1 71 ? -27.212 0.134 6.868 1.00 15.79 50 ARG B N 1
ATOM 2893 C CA . ARG B 1 71 ? -26.253 1.220 7.059 1.00 15.44 50 ARG B CA 1
ATOM 2894 C C . ARG B 1 71 ? -25.343 1.275 5.846 1.00 15.21 50 ARG B C 1
ATOM 2895 O O . ARG B 1 71 ? -25.183 0.280 5.129 1.00 15.09 50 ARG B O 1
ATOM 2903 N N . ARG B 1 72 ? -24.748 2.441 5.612 1.00 14.75 51 ARG B N 1
ATOM 2904 C CA . ARG B 1 72 ? -23.741 2.578 4.572 1.00 14.72 51 ARG B CA 1
ATOM 2905 C C . ARG B 1 72 ? -22.356 2.617 5.198 1.00 14.43 51 ARG B C 1
ATOM 2906 O O . ARG B 1 72 ? -22.172 3.171 6.286 1.00 14.73 51 ARG B O 1
ATOM 2914 N N . ILE B 1 73 ? -21.392 2.009 4.512 1.00 14.23 52 ILE B N 1
ATOM 2915 C CA . ILE B 1 73 ? -20.041 1.836 5.036 1.00 14.16 52 ILE B CA 1
ATOM 2916 C C . ILE B 1 73 ? -19.019 2.373 4.036 1.00 14.29 52 ILE B C 1
ATOM 2917 O O . ILE B 1 73 ? -19.053 2.029 2.853 1.00 14.09 52 ILE B O 1
ATOM 2922 N N . ALA B 1 74 ? -18.126 3.237 4.512 1.00 14.35 53 ALA B N 1
ATOM 2923 C CA . ALA B 1 74 ? -17.053 3.768 3.674 1.00 14.85 53 ALA B CA 1
ATOM 2924 C C . ALA B 1 74 ? -16.155 2.638 3.179 1.00 15.13 53 ALA B C 1
ATOM 2925 O O . ALA B 1 74 ? -15.959 1.645 3.880 1.00 15.24 53 ALA B O 1
ATOM 2927 N N . ALA B 1 75 ? -15.621 2.789 1.969 1.00 15.90 54 ALA B N 1
ATOM 2928 C CA . ALA B 1 75 ? -14.635 1.844 1.444 1.00 16.61 54 ALA B CA 1
ATOM 2929 C C . ALA B 1 75 ? -13.406 1.823 2.364 1.00 17.29 54 ALA B C 1
ATOM 2930 O O . ALA B 1 75 ? -13.158 2.795 3.078 1.00 16.87 54 ALA B O 1
ATOM 2932 N N . PRO B 1 76 ? -12.639 0.712 2.368 1.00 17.84 55 PRO B N 1
ATOM 2933 C CA . PRO B 1 76 ? -11.508 0.566 3.292 1.00 18.32 55 PRO B CA 1
ATOM 2934 C C . PRO B 1 76 ? -10.592 1.792 3.398 1.00 18.33 55 PRO B C 1
ATOM 2935 O O . PRO B 1 76 ? -10.230 2.198 4.508 1.00 19.11 55 PRO B O 1
ATOM 2939 N N . ARG B 1 77 ? -10.251 2.387 2.257 1.00 17.98 56 ARG B N 1
ATOM 2940 C CA . ARG B 1 77 ? -9.304 3.505 2.207 1.00 17.40 56 ARG B CA 1
ATOM 2941 C C . ARG B 1 77 ? -9.994 4.863 2.044 1.00 16.49 56 ARG B C 1
ATOM 2942 O O . ARG B 1 77 ? -9.332 5.896 1.903 1.00 16.74 56 ARG B O 1
ATOM 2950 N N . GLU B 1 78 ? -11.322 4.849 2.090 1.00 15.05 57 GLU B N 1
ATOM 2951 C CA . GLU B 1 78 ? -12.131 6.057 1.984 1.00 13.80 57 GLU B CA 1
ATOM 2952 C C . GLU B 1 78 ? -12.337 6.680 3.366 1.00 13.13 57 GLU B C 1
ATOM 2953 O O . GLU B 1 78 ? -12.854 6.030 4.273 1.00 13.14 57 GLU B O 1
ATOM 2959 N N . THR B 1 79 ? -11.952 7.944 3.513 1.00 11.94 58 THR B N 1
ATOM 2960 C CA . THR B 1 79 ? -12.024 8.617 4.812 1.00 11.28 58 THR B CA 1
ATOM 2961 C C . THR B 1 79 ? -13.262 9.496 4.946 1.00 10.64 58 THR B C 1
ATOM 2962 O O . THR B 1 79 ? -13.986 9.740 3.971 1.00 10.46 58 THR B O 1
ATOM 2966 N N . ALA B 1 80 ? -13.493 9.969 6.166 1.00 10.26 59 ALA B N 1
ATOM 2967 C CA . ALA B 1 80 ? -14.578 10.907 6.447 1.00 9.82 59 ALA B CA 1
ATOM 2968 C C . ALA B 1 80 ? -14.454 12.159 5.575 1.00 9.71 59 ALA B C 1
ATOM 2969 O O . ALA B 1 80 ? -15.450 12.637 5.036 1.00 9.50 59 ALA B O 1
ATOM 2971 N N . ALA B 1 81 ? -13.233 12.678 5.434 1.00 9.80 60 ALA B N 1
ATOM 2972 C CA . ALA B 1 81 ? -12.977 13.843 4.576 1.00 9.65 60 ALA B CA 1
ATOM 2973 C C . ALA B 1 81 ? -13.359 13.573 3.117 1.00 9.79 60 ALA B C 1
ATOM 2974 O O . ALA B 1 81 ? -13.910 14.449 2.449 1.00 9.99 60 ALA B O 1
ATOM 2976 N N . ASP B 1 82 ? -13.089 12.358 2.637 1.00 9.61 61 ASP B N 1
ATOM 2977 C CA . ASP B 1 82 ? -13.513 11.942 1.295 1.00 10.16 61 ASP B CA 1
ATOM 2978 C C . ASP B 1 82 ? -15.032 12.008 1.136 1.00 10.21 61 ASP B C 1
ATOM 2979 O O . ASP B 1 82 ? -15.534 12.424 0.091 1.00 10.42 61 ASP B O 1
ATOM 2984 N N . LEU B 1 83 ? -15.763 11.593 2.170 1.00 10.11 62 LEU B N 1
ATOM 2985 C CA . LEU B 1 83 ? -17.223 11.663 2.147 1.00 10.17 62 LEU B CA 1
ATOM 2986 C C . LEU B 1 83 ? -17.715 13.111 2.165 1.00 10.09 62 LEU B C 1
ATOM 2987 O O . LEU B 1 83 ? -18.671 13.463 1.467 1.00 10.44 62 LEU B O 1
ATOM 2992 N N . ALA B 1 84 ? -17.053 13.950 2.961 1.00 9.65 63 ALA B N 1
ATOM 2993 C CA . ALA B 1 84 ? -17.406 15.364 3.049 1.00 9.64 63 ALA B CA 1
ATOM 2994 C C . ALA B 1 84 ? -17.166 16.057 1.709 1.00 9.64 63 ALA B C 1
ATOM 2995 O O . ALA B 1 84 ? -17.948 16.912 1.304 1.00 9.84 63 ALA B O 1
ATOM 2997 N N . TYR B 1 85 ? -16.086 15.673 1.032 1.00 10.09 64 TYR B N 1
ATOM 2998 C CA . TYR B 1 85 ? -15.789 16.159 -0.312 1.00 10.29 64 TYR B CA 1
ATOM 2999 C C . TYR B 1 85 ? -16.975 15.915 -1.251 1.00 10.62 64 TYR B C 1
ATOM 3000 O O . TYR B 1 85 ? -17.411 16.828 -1.956 1.00 10.20 64 TYR B O 1
ATOM 3009 N N . GLU B 1 86 ? -17.490 14.686 -1.251 1.00 10.70 65 GLU B N 1
ATOM 3010 C CA . GLU B 1 86 ? -18.630 14.341 -2.102 1.00 11.42 65 GLU B CA 1
ATOM 3011 C C . GLU B 1 86 ? -19.903 15.092 -1.711 1.00 11.15 65 GLU B C 1
ATOM 3012 O O . GLU B 1 86 ? -20.651 15.538 -2.583 1.00 10.75 65 GLU B O 1
ATOM 3018 N N . ALA B 1 87 ? -20.136 15.251 -0.409 1.00 10.88 66 ALA B N 1
ATOM 3019 C CA . ALA B 1 87 ? -21.279 16.025 0.066 1.00 10.68 66 ALA B CA 1
ATOM 3020 C C . ALA B 1 87 ? -21.220 17.465 -0.446 1.00 10.64 66 ALA B C 1
ATOM 3021 O O . ALA B 1 87 ? -22.227 18.011 -0.902 1.00 10.29 66 ALA B O 1
ATOM 3023 N N . ALA B 1 88 ? -20.029 18.064 -0.384 1.00 10.47 67 ALA B N 1
ATOM 3024 C CA . ALA B 1 88 ? -19.832 19.441 -0.827 1.00 10.64 67 ALA B CA 1
ATOM 3025 C C . ALA B 1 88 ? -20.043 19.600 -2.334 1.00 10.86 67 ALA B C 1
ATOM 3026 O O . ALA B 1 88 ? -20.705 20.547 -2.774 1.00 10.83 67 ALA B O 1
ATOM 3028 N N . ARG B 1 89 ? -19.490 18.671 -3.114 1.00 11.25 68 ARG B N 1
ATOM 3029 C CA . ARG B 1 89 ? -19.705 18.654 -4.563 1.00 12.16 68 ARG B CA 1
ATOM 3030 C C . ARG B 1 89 ? -21.190 18.592 -4.892 1.00 11.98 68 ARG B C 1
ATOM 3031 O O . ARG B 1 89 ? -21.664 19.322 -5.769 1.00 12.39 68 ARG B O 1
ATOM 3039 N N . LYS B 1 90 ? -21.915 17.728 -4.179 1.00 11.97 69 LYS B N 1
ATOM 3040 C CA A LYS B 1 90 ? -23.362 17.596 -4.348 0.50 12.05 69 LYS B CA 1
ATOM 3041 C CA B LYS B 1 90 ? -23.358 17.606 -4.368 0.50 11.97 69 LYS B CA 1
ATOM 3042 C C . LYS B 1 90 ? -24.073 18.911 -4.026 1.00 12.11 69 LYS B C 1
ATOM 3043 O O . LYS B 1 90 ? -24.971 19.342 -4.757 1.00 12.32 69 LYS B O 1
ATOM 3054 N N . LEU B 1 91 ? -23.660 19.551 -2.932 1.00 11.97 70 LEU B N 1
ATOM 3055 C CA . LEU B 1 91 ? -24.229 20.837 -2.537 1.00 12.16 70 LEU B CA 1
ATOM 3056 C C . LEU B 1 91 ? -24.048 21.889 -3.635 1.00 12.61 70 LEU B C 1
ATOM 3057 O O . LEU B 1 91 ? -24.997 22.587 -3.995 1.00 12.84 70 LEU B O 1
ATOM 3062 N N . PHE B 1 92 ? -22.838 21.982 -4.178 1.00 12.78 71 PHE B N 1
ATOM 3063 C CA . PHE B 1 92 ? -22.554 22.962 -5.224 1.00 13.34 71 PHE B CA 1
ATOM 3064 C C . PHE B 1 92 ? -23.404 22.712 -6.476 1.00 13.73 71 PHE B C 1
ATOM 3065 O O . PHE B 1 92 ? -23.870 23.659 -7.109 1.00 14.25 71 PHE B O 1
ATOM 3073 N N . ALA B 1 93 ? -23.619 21.437 -6.801 1.00 14.05 72 ALA B N 1
ATOM 3074 C CA . ALA B 1 93 ? -24.425 21.039 -7.966 1.00 14.51 72 ALA B CA 1
ATOM 3075 C C . ALA B 1 93 ? -25.911 21.384 -7.820 1.00 14.84 72 ALA B C 1
ATOM 3076 O O . ALA B 1 93 ? -26.630 21.503 -8.821 1.00 15.09 72 ALA B O 1
ATOM 3078 N N . GLN B 1 94 ? -26.367 21.550 -6.578 1.00 15.07 73 GLN B N 1
ATOM 3079 C CA . GLN B 1 94 ? -27.755 21.941 -6.305 1.00 15.46 73 GLN B CA 1
ATOM 3080 C C . GLN B 1 94 ? -28.009 23.423 -6.604 1.00 15.98 73 GLN B C 1
ATOM 3081 O O . GLN B 1 94 ? -29.157 23.852 -6.733 1.00 15.99 73 GLN B O 1
ATOM 3087 N N . GLY B 1 95 ? -26.930 24.195 -6.710 1.00 16.44 74 GLY B N 1
ATOM 3088 C CA . GLY B 1 95 ? -26.978 25.528 -7.315 1.00 17.25 74 GLY B CA 1
ATOM 3089 C C . GLY B 1 95 ? -27.349 26.722 -6.455 1.00 17.51 74 GLY B C 1
ATOM 3090 O O . GLY B 1 95 ? -27.541 27.818 -6.985 1.00 18.39 74 GLY B O 1
ATOM 3091 N N . ALA B 1 96 ? -27.459 26.533 -5.143 1.00 17.58 75 ALA B N 1
ATOM 3092 C CA . ALA B 1 96 ? -27.723 27.658 -4.242 1.00 17.49 75 ALA B CA 1
ATOM 3093 C C . ALA B 1 96 ? -26.429 28.394 -3.911 1.00 17.43 75 ALA B C 1
ATOM 3094 O O . ALA B 1 96 ? -26.431 29.610 -3.717 1.00 17.70 75 ALA B O 1
ATOM 3096 N N . VAL B 1 97 ? -25.332 27.639 -3.847 1.00 17.19 76 VAL B N 1
ATOM 3097 C CA . VAL B 1 97 ? -23.989 28.181 -3.619 1.00 16.88 76 VAL B CA 1
ATOM 3098 C C . VAL B 1 97 ? -22.958 27.466 -4.491 1.00 16.30 76 VAL B C 1
ATOM 3099 O O . VAL B 1 97 ? -23.178 26.335 -4.932 1.00 16.19 76 VAL B O 1
ATOM 3103 N N . GLY B 1 98 ? -21.835 28.135 -4.739 1.00 15.66 77 GLY B N 1
ATOM 3104 C CA . GLY B 1 98 ? -20.714 27.537 -5.460 1.00 15.10 77 GLY B CA 1
ATOM 3105 C C . GLY B 1 98 ? -19.425 27.661 -4.669 1.00 14.68 77 GLY B C 1
ATOM 3106 O O . GLY B 1 98 ? -19.331 28.484 -3.756 1.00 14.57 77 GLY B O 1
ATOM 3107 N N . ALA B 1 99 ? -18.431 26.853 -5.036 1.00 14.49 78 ALA B N 1
ATOM 3108 C CA . ALA B 1 99 ? -17.119 26.859 -4.377 1.00 14.68 78 ALA B CA 1
ATOM 3109 C C . ALA B 1 99 ? -16.511 28.255 -4.292 1.00 14.90 78 ALA B C 1
ATOM 3110 O O . ALA B 1 99 ? -15.918 28.617 -3.272 1.00 14.48 78 ALA B O 1
ATOM 3112 N N . ASP B 1 100 ? -16.676 29.037 -5.360 1.00 15.33 79 ASP B N 1
ATOM 3113 C CA . ASP B 1 100 ? -16.108 30.387 -5.443 1.00 15.91 79 ASP B CA 1
ATOM 3114 C C . ASP B 1 100 ? -16.654 31.351 -4.389 1.00 15.38 79 ASP B C 1
ATOM 3115 O O . ASP B 1 100 ? -16.008 32.356 -4.069 1.00 15.47 79 ASP B O 1
ATOM 3120 N N . GLN B 1 101 ? -17.834 31.035 -3.859 1.00 14.57 80 GLN B N 1
ATOM 3121 C CA . GLN B 1 101 ? -18.516 31.876 -2.882 1.00 14.20 80 GLN B CA 1
ATOM 3122 C C . GLN B 1 101 ? -18.134 31.556 -1.440 1.00 13.30 80 GLN B C 1
ATOM 3123 O O . GLN B 1 101 ? -18.329 32.384 -0.553 1.00 13.59 80 GLN B O 1
ATOM 3129 N N . VAL B 1 102 ? -17.612 30.353 -1.213 1.00 12.37 81 VAL B N 1
ATOM 3130 C CA . VAL B 1 102 ? -17.288 29.891 0.137 1.00 11.59 81 VAL B CA 1
ATOM 3131 C C . VAL B 1 102 ? -16.112 30.685 0.705 1.00 11.22 81 VAL B C 1
ATOM 3132 O O . VAL B 1 102 ? -15.077 30.811 0.052 1.00 11.44 81 VAL B O 1
ATOM 3136 N N . ASP B 1 103 ? -16.287 31.228 1.908 1.00 10.84 82 ASP B N 1
ATOM 3137 C CA . ASP B 1 103 ? -15.206 31.968 2.566 1.00 10.71 82 ASP B CA 1
ATOM 3138 C C . ASP B 1 103 ? -14.861 31.465 3.973 1.00 10.46 82 ASP B C 1
ATOM 3139 O O . ASP B 1 103 ? -14.082 32.092 4.697 1.00 10.12 82 ASP B O 1
ATOM 3144 N N . PHE B 1 104 ? -15.431 30.319 4.340 1.00 10.12 83 PHE B N 1
ATOM 3145 C CA . PHE B 1 104 ? -15.068 29.627 5.577 1.00 10.07 83 PHE B CA 1
ATOM 3146 C C . PHE B 1 104 ? -15.523 28.177 5.501 1.00 10.21 83 PHE B C 1
ATOM 3147 O O . PHE B 1 104 ? -16.636 27.898 5.048 1.00 10.54 83 PHE B O 1
ATOM 3155 N N . VAL B 1 105 ? -14.650 27.261 5.917 1.00 9.88 84 VAL B N 1
ATOM 3156 C CA . VAL B 1 105 ? -14.976 25.837 5.955 1.00 9.67 84 VAL B CA 1
ATOM 3157 C C . VAL B 1 105 ? -14.839 25.321 7.383 1.00 9.67 84 VAL B C 1
ATOM 3158 O O . VAL B 1 105 ? -13.790 25.479 8.010 1.00 9.75 84 VAL B O 1
ATOM 3162 N N . ILE B 1 106 ? -15.907 24.723 7.900 1.00 9.57 85 ILE B N 1
ATOM 3163 C CA . ILE B 1 106 ? -15.848 24.033 9.186 1.00 9.65 85 ILE B CA 1
ATOM 3164 C C . ILE B 1 106 ? -16.146 22.559 8.948 1.00 9.72 85 ILE B C 1
ATOM 3165 O O . ILE B 1 106 ? -17.218 22.224 8.457 1.00 9.79 85 ILE B O 1
ATOM 3170 N N . LEU B 1 107 ? -15.199 21.688 9.291 1.00 9.67 86 LEU B N 1
ATOM 3171 C CA . LEU B 1 107 ? -15.419 20.244 9.188 1.00 9.40 86 LEU B CA 1
ATOM 3172 C C . LEU B 1 107 ? -15.573 19.638 10.574 1.00 9.46 86 LEU B C 1
ATOM 3173 O O . LEU B 1 107 ? -14.635 19.649 11.367 1.00 9.49 86 LEU B O 1
ATOM 3178 N N . CYS B 1 108 ? -16.764 19.127 10.862 1.00 9.36 87 CYS B N 1
ATOM 3179 C CA . CYS B 1 108 ? -16.999 18.383 12.093 1.00 9.74 87 CYS B CA 1
ATOM 3180 C C . CYS B 1 108 ? -16.834 16.887 11.817 1.00 9.73 87 CYS B C 1
ATOM 3181 O O . CYS B 1 108 ? -17.598 16.304 11.048 1.00 10.03 87 CYS B O 1
ATOM 3184 N N . THR B 1 109 ? -15.821 16.280 12.430 1.00 10.02 88 THR B N 1
ATOM 3185 C CA . THR B 1 109 ? -15.533 14.860 12.224 1.00 10.60 88 THR B CA 1
ATOM 3186 C C . THR B 1 109 ? -14.823 14.246 13.420 1.00 10.52 88 THR B C 1
ATOM 3187 O O . THR B 1 109 ? -14.099 14.941 14.135 1.00 10.72 88 THR B O 1
ATOM 3191 N N . GLN B 1 110 ? -15.028 12.944 13.627 1.00 10.23 89 GLN B N 1
ATOM 3192 C CA . GLN B 1 110 ? -14.240 12.197 14.608 1.00 10.49 89 GLN B CA 1
ATOM 3193 C C . GLN B 1 110 ? -13.374 11.112 13.957 1.00 10.41 89 GLN B C 1
ATOM 3194 O O . GLN B 1 110 ? -12.927 10.181 14.620 1.00 10.71 89 GLN B O 1
ATOM 3200 N N . ALA B 1 111 ? -13.126 11.252 12.654 1.00 10.38 90 ALA B N 1
ATOM 3201 C CA . ALA B 1 111 ? -12.179 10.389 11.950 1.00 10.28 90 ALA B CA 1
ATOM 3202 C C . ALA B 1 111 ? -11.377 11.147 10.883 1.00 10.43 90 ALA B C 1
ATOM 3203 O O . ALA B 1 111 ? -11.513 10.872 9.688 1.00 10.36 90 ALA B O 1
ATOM 3205 N N . PRO B 1 112 ? -10.522 12.094 11.317 1.00 10.50 91 PRO B N 1
ATOM 3206 C CA . PRO B 1 112 ? -9.757 12.938 10.389 1.00 10.58 91 PRO B CA 1
ATOM 3207 C C . PRO B 1 112 ? -8.664 12.181 9.640 1.00 10.60 91 PRO B C 1
ATOM 3208 O O . PRO B 1 112 ? -8.275 11.075 10.042 1.00 10.26 91 PRO B O 1
ATOM 3212 N N . ASP B 1 113 ? -8.171 12.781 8.559 1.00 10.31 92 ASP B N 1
ATOM 3213 C CA . ASP B 1 113 ? -7.118 12.166 7.753 1.00 10.31 92 ASP B CA 1
ATOM 3214 C C . ASP B 1 113 ? -5.821 11.967 8.540 1.00 10.56 92 ASP B C 1
ATOM 3215 O O . ASP B 1 113 ? -5.241 10.876 8.527 1.00 10.57 92 ASP B O 1
ATOM 3220 N N . TYR B 1 114 ? -5.377 13.029 9.210 1.00 10.78 93 TYR B N 1
ATOM 3221 C CA . TYR B 1 114 ? -4.107 13.038 9.934 1.00 10.82 93 TYR B CA 1
ATOM 3222 C C . TYR B 1 114 ? -4.266 13.672 11.295 1.00 11.09 93 TYR B C 1
ATOM 3223 O O . TYR B 1 114 ? -5.236 14.397 11.541 1.00 11.06 93 TYR B O 1
ATOM 3232 N N . VAL B 1 115 ? -3.298 13.421 12.177 1.00 11.22 94 VAL B N 1
ATOM 3233 C CA A VAL B 1 115 ? -3.263 14.184 13.420 0.50 11.28 94 VAL B CA 1
ATOM 3234 C CA B VAL B 1 115 ? -3.143 14.157 13.427 0.50 11.13 94 VAL B CA 1
ATOM 3235 C C . VAL B 1 115 ? -2.999 15.651 13.082 1.00 10.96 94 VAL B C 1
ATOM 3236 O O . VAL B 1 115 ? -3.559 16.535 13.734 1.00 11.23 94 VAL B O 1
ATOM 3243 N N . LEU B 1 116 ? -2.206 15.897 12.037 1.00 10.77 95 LEU B N 1
ATOM 3244 C CA . LEU B 1 116 ? -1.977 17.218 11.456 1.00 10.46 95 LEU B CA 1
ATOM 3245 C C . LEU B 1 116 ? -1.387 16.988 10.057 1.00 10.49 95 LEU B C 1
ATOM 3246 O O . LEU B 1 116 ? -0.611 16.051 9.870 1.00 10.23 95 LEU B O 1
ATOM 3251 N N . PRO B 1 117 ? -1.743 17.829 9.065 1.00 10.40 96 PRO B N 1
ATOM 3252 C CA . PRO B 1 117 ? -2.584 19.013 9.120 1.00 10.71 96 PRO B CA 1
ATOM 3253 C C . PRO B 1 117 ? -4.081 18.727 9.192 1.00 10.52 96 PRO B C 1
ATOM 3254 O O . PRO B 1 117 ? -4.532 17.602 8.963 1.00 10.48 96 PRO B O 1
ATOM 3258 N N . THR B 1 118 ? -4.808 19.789 9.521 1.00 10.39 97 THR B N 1
ATOM 3259 C CA . THR B 1 118 ? -6.261 19.881 9.544 1.00 10.23 97 THR B CA 1
ATOM 3260 C C . THR B 1 118 ? -6.880 19.395 8.229 1.00 9.80 97 THR B C 1
ATOM 3261 O O . THR B 1 118 ? -6.452 19.806 7.152 1.00 9.76 97 THR B O 1
ATOM 3265 N N . SER B 1 119 ? -7.892 18.531 8.324 1.00 9.87 98 SER B N 1
ATOM 3266 C CA . SER B 1 119 ? -8.537 17.979 7.130 1.00 9.74 98 SER B CA 1
ATOM 3267 C C . SER B 1 119 ? -9.304 19.023 6.322 1.00 9.78 98 SER B C 1
ATOM 3268 O O . SER B 1 119 ? -9.343 18.949 5.094 1.00 10.11 98 SER B O 1
ATOM 3271 N N . ALA B 1 120 ? -9.898 20.001 7.003 1.00 9.60 99 ALA B N 1
ATOM 3272 C CA . ALA B 1 120 ? -10.610 21.079 6.301 1.00 9.16 99 ALA B CA 1
ATOM 3273 C C . ALA B 1 120 ? -9.692 21.859 5.360 1.00 9.15 99 ALA B C 1
ATOM 3274 O O . ALA B 1 120 ? -10.136 22.353 4.325 1.00 8.64 99 ALA B O 1
ATOM 3276 N N . CYS B 1 121 ? -8.412 21.965 5.718 1.00 9.29 100 CYS B N 1
ATOM 3277 C CA . CYS B 1 121 ? -7.443 22.659 4.878 1.00 9.86 100 CYS B CA 1
ATOM 3278 C C . CYS B 1 121 ? -7.283 21.962 3.533 1.00 9.51 100 CYS B C 1
ATOM 3279 O O . CYS B 1 121 ? -7.254 22.615 2.493 1.00 9.97 100 CYS B O 1
ATOM 3282 N N . MET B 1 122 ? -7.189 20.635 3.550 1.00 9.61 101 MET B N 1
ATOM 3283 C CA . MET B 1 122 ? -7.101 19.884 2.300 1.00 9.81 101 MET B CA 1
ATOM 3284 C C . MET B 1 122 ? -8.396 19.961 1.500 1.00 9.45 101 MET B C 1
ATOM 3285 O O . MET B 1 122 ? -8.359 20.035 0.271 1.00 9.42 101 MET B O 1
ATOM 3290 N N . LEU B 1 123 ? -9.530 19.972 2.198 1.00 9.00 102 LEU B N 1
ATOM 3291 C CA . LEU B 1 123 ? -10.826 20.093 1.531 1.00 8.65 102 LEU B CA 1
ATOM 3292 C C . LEU B 1 123 ? -10.992 21.433 0.814 1.00 8.59 102 LEU B C 1
ATOM 3293 O O . LEU B 1 123 ? -11.554 21.469 -0.282 1.00 8.65 102 LEU B O 1
ATOM 3298 N N . GLN B 1 124 ? -10.491 22.518 1.414 1.00 8.37 103 GLN B N 1
ATOM 3299 C CA . GLN B 1 124 ? -10.463 23.819 0.734 1.00 8.42 103 GLN B CA 1
ATOM 3300 C C . GLN B 1 124 ? -9.836 23.676 -0.657 1.00 8.82 103 GLN B C 1
ATOM 3301 O O . GLN B 1 124 ? -10.410 24.117 -1.657 1.00 8.34 103 GLN B O 1
ATOM 3307 N N . HIS B 1 125 ? -8.666 23.044 -0.715 1.00 9.31 104 HIS B N 1
ATOM 3308 C CA . HIS B 1 125 ? -7.947 22.888 -1.969 1.00 9.99 104 HIS B CA 1
ATOM 3309 C C . HIS B 1 125 ? -8.656 21.933 -2.937 1.00 10.16 104 HIS B C 1
ATOM 3310 O O . HIS B 1 125 ? -8.839 22.256 -4.110 1.00 10.37 104 HIS B O 1
ATOM 3317 N N . ARG B 1 126 ? -9.055 20.768 -2.429 1.00 10.40 105 ARG B N 1
ATOM 3318 C CA . ARG B 1 126 ? -9.741 19.749 -3.224 1.00 10.73 105 ARG B CA 1
ATOM 3319 C C . ARG B 1 126 ? -11.006 20.275 -3.895 1.00 10.77 105 ARG B C 1
ATOM 3320 O O . ARG B 1 126 ? -11.308 19.904 -5.031 1.00 11.17 105 ARG B O 1
ATOM 3328 N N . LEU B 1 127 ? -11.730 21.141 -3.186 1.00 10.55 106 LEU B N 1
ATOM 3329 C CA . LEU B 1 127 ? -12.999 21.683 -3.667 1.00 10.58 106 LEU B CA 1
ATOM 3330 C C . LEU B 1 127 ? -12.847 22.942 -4.522 1.00 10.86 106 LEU B C 1
ATOM 3331 O O . LEU B 1 127 ? -13.832 23.435 -5.078 1.00 11.42 106 LEU B O 1
ATOM 3336 N N . GLY B 1 128 ? -11.622 23.453 -4.631 1.00 10.74 107 GLY B N 1
ATOM 3337 C CA . GLY B 1 128 ? -11.360 24.658 -5.420 1.00 11.03 107 GLY B CA 1
ATOM 3338 C C . GLY B 1 128 ? -11.921 25.912 -4.776 1.00 11.16 107 GLY B C 1
ATOM 3339 O O . GLY B 1 128 ? -12.303 26.862 -5.465 1.00 11.70 107 GLY B O 1
ATOM 3340 N N . ILE B 1 129 ? -11.983 25.895 -3.448 1.00 10.63 108 ILE B N 1
ATOM 3341 C CA . ILE B 1 129 ? -12.412 27.037 -2.648 1.00 10.56 108 ILE B CA 1
ATOM 3342 C C . ILE B 1 129 ? -11.237 28.019 -2.586 1.00 10.70 108 ILE B C 1
ATOM 3343 O O . ILE B 1 129 ? -10.085 27.588 -2.536 1.00 10.85 108 ILE B O 1
ATOM 3348 N N . PRO B 1 130 ? -11.513 29.339 -2.625 1.00 10.67 109 PRO B N 1
ATOM 3349 C CA . PRO B 1 130 ? -10.408 30.309 -2.625 1.00 10.55 109 PRO B CA 1
ATOM 3350 C C . PRO B 1 130 ? -9.528 30.250 -1.373 1.00 10.23 109 PRO B C 1
ATOM 3351 O O . PRO B 1 130 ? -9.996 29.871 -0.290 1.00 9.99 109 PRO B O 1
ATOM 3355 N N . THR B 1 131 ? -8.263 30.634 -1.530 1.00 10.15 110 THR B N 1
ATOM 3356 C CA . THR B 1 131 ? -7.316 30.592 -0.416 1.00 10.21 110 THR B CA 1
ATOM 3357 C C . THR B 1 131 ? -7.568 31.652 0.658 1.00 10.17 110 THR B C 1
ATOM 3358 O O . THR B 1 131 ? -6.942 31.620 1.717 1.00 10.07 110 THR B O 1
ATOM 3362 N N . HIS B 1 132 ? -8.485 32.580 0.392 1.00 10.32 111 HIS B N 1
ATOM 3363 C CA . HIS B 1 132 ? -8.882 33.565 1.396 1.00 10.65 111 HIS B CA 1
ATOM 3364 C C . HIS B 1 132 ? -9.965 33.039 2.342 1.00 10.13 111 HIS B C 1
ATOM 3365 O O . HIS B 1 132 ? -10.371 33.730 3.279 1.00 10.36 111 HIS B O 1
ATOM 3372 N N . ALA B 1 133 ? -10.431 31.816 2.093 1.00 9.74 112 ALA B N 1
ATOM 3373 C CA . ALA B 1 133 ? -11.387 31.173 2.987 1.00 9.47 112 ALA B CA 1
ATOM 3374 C C . ALA B 1 133 ? -10.708 30.716 4.270 1.00 9.36 112 ALA B C 1
ATOM 3375 O O . ALA B 1 133 ? -9.564 30.260 4.241 1.00 9.74 112 ALA B O 1
ATOM 3377 N N . GLY B 1 134 ? -11.411 30.846 5.392 1.00 8.70 113 GLY B N 1
ATOM 3378 C CA . GLY B 1 134 ? -10.981 30.223 6.646 1.00 8.63 113 GLY B CA 1
ATOM 3379 C C . GLY B 1 134 ? -11.287 28.734 6.584 1.00 8.57 113 GLY B C 1
ATOM 3380 O O . GLY B 1 134 ? -12.135 28.306 5.803 1.00 8.83 113 GLY B O 1
ATOM 3381 N N . ALA B 1 135 ? -10.583 27.938 7.387 1.00 8.51 114 ALA B N 1
ATOM 3382 C CA . ALA B 1 135 ? -10.848 26.502 7.454 1.00 8.29 114 ALA B CA 1
ATOM 3383 C C . ALA B 1 135 ? -10.321 25.912 8.748 1.00 8.30 114 ALA B C 1
ATOM 3384 O O . ALA B 1 135 ? -9.210 26.224 9.173 1.00 8.49 114 ALA B O 1
ATOM 3386 N N . LEU B 1 136 ? -11.130 25.057 9.363 1.00 8.09 115 LEU B N 1
ATOM 3387 C CA . LEU B 1 136 ? -10.740 24.349 10.578 1.00 8.10 115 LEU B CA 1
ATOM 3388 C C . LEU B 1 136 ? -11.583 23.089 10.786 1.00 8.54 115 LEU B C 1
ATOM 3389 O O . LEU B 1 136 ? -12.682 22.972 10.223 1.00 8.71 115 LEU B O 1
ATOM 3394 N N . ASP B 1 137 ? -11.048 22.152 11.572 1.00 8.95 116 ASP B N 1
ATOM 3395 C CA . ASP B 1 137 ? -11.762 20.943 11.986 1.00 9.46 116 ASP B CA 1
ATOM 3396 C C . ASP B 1 137 ? -12.294 21.104 13.402 1.00 9.44 116 ASP B C 1
ATOM 3397 O O . ASP B 1 137 ? -11.620 21.666 14.269 1.00 9.12 116 ASP B O 1
ATOM 3402 N N . VAL B 1 138 ? -13.490 20.573 13.636 1.00 9.45 117 VAL B N 1
ATOM 3403 C CA . VAL B 1 138 ? -14.058 20.480 14.975 1.00 9.68 117 VAL B CA 1
ATOM 3404 C C . VAL B 1 138 ? -14.240 19.003 15.335 1.00 9.88 117 VAL B C 1
ATOM 3405 O O . VAL B 1 138 ? -14.759 18.223 14.533 1.00 9.49 117 VAL B O 1
ATOM 3409 N N . ASN B 1 139 ? -13.791 18.620 16.528 1.00 9.71 118 ASN B N 1
ATOM 3410 C CA . ASN B 1 139 ? -14.047 17.277 17.045 1.00 10.18 118 ASN B CA 1
ATOM 3411 C C . ASN B 1 139 ? -15.253 17.300 17.964 1.00 10.15 118 ASN B C 1
ATOM 3412 O O . ASN B 1 139 ? -15.172 17.745 19.113 1.00 10.29 118 ASN B O 1
ATOM 3417 N N . LEU B 1 140 ? -16.381 16.858 17.414 1.00 10.06 119 LEU B N 1
ATOM 3418 C CA . LEU B 1 140 ? -17.581 16.540 18.171 1.00 9.91 119 LEU B CA 1
ATOM 3419 C C . LEU B 1 140 ? -18.268 15.398 17.446 1.00 10.03 119 LEU B C 1
ATOM 3420 O O . LEU B 1 140 ? -17.976 15.130 16.281 1.00 10.23 119 LEU B O 1
ATOM 3425 N N . GLY B 1 141 ? -19.177 14.734 18.142 1.00 10.14 120 GLY B N 1
ATOM 3426 C CA . GLY B 1 141 ? -19.928 13.652 17.546 1.00 10.48 120 GLY B CA 1
ATOM 3427 C C . GLY B 1 141 ? -21.364 14.039 17.296 1.00 10.83 120 GLY B C 1
ATOM 3428 O O . GLY B 1 141 ? -21.656 14.951 16.519 1.00 10.66 120 GLY B O 1
ATOM 3429 N N . CYS B 1 142 ? -22.244 13.356 18.018 1.00 11.12 121 CYS B N 1
ATOM 3430 C CA A CYS B 1 142 ? -23.695 13.438 17.881 0.50 11.37 121 CYS B CA 1
ATOM 3431 C CA B CYS B 1 142 ? -23.678 13.469 17.785 0.50 11.59 121 CYS B CA 1
ATOM 3432 C C . CYS B 1 142 ? -24.274 14.844 18.117 1.00 11.32 121 CYS B C 1
ATOM 3433 O O . CYS B 1 142 ? -25.380 15.156 17.678 1.00 11.54 121 CYS B O 1
ATOM 3438 N N . SER B 1 143 ? -23.529 15.686 18.838 1.00 10.80 122 SER B N 1
ATOM 3439 C CA . SER B 1 143 ? -23.953 17.068 19.108 1.00 10.22 122 SER B CA 1
ATOM 3440 C C . SER B 1 143 ? -23.375 18.067 18.096 1.00 9.99 122 SER B C 1
ATOM 3441 O O . SER B 1 143 ? -23.679 19.268 18.143 1.00 10.07 122 SER B O 1
ATOM 3444 N N . GLY B 1 144 ? -22.542 17.564 17.187 1.00 9.38 123 GLY B N 1
ATOM 3445 C CA . GLY B 1 144 ? -21.723 18.403 16.313 1.00 9.39 123 GLY B CA 1
ATOM 3446 C C . GLY B 1 144 ? -22.423 19.383 15.394 1.00 9.28 123 GLY B C 1
ATOM 3447 O O . GLY B 1 144 ? -21.921 20.484 15.166 1.00 9.76 123 GLY B O 1
ATOM 3448 N N . TYR B 1 145 ? -23.570 18.993 14.847 1.00 9.21 124 TYR B N 1
ATOM 3449 C CA . TYR B 1 145 ? -24.249 19.859 13.887 1.00 9.07 124 TYR B CA 1
ATOM 3450 C C . TYR B 1 145 ? -24.755 21.144 14.528 1.00 9.27 124 TYR B C 1
ATOM 3451 O O . TYR B 1 145 ? -24.584 22.226 13.966 1.00 8.93 124 TYR B O 1
ATOM 3460 N N . VAL B 1 146 ? -25.377 21.024 15.697 1.00 9.48 125 VAL B N 1
ATOM 3461 C CA . VAL B 1 146 ? -25.908 22.199 16.382 1.00 9.70 125 VAL B CA 1
ATOM 3462 C C . VAL B 1 146 ? -24.771 23.126 16.834 1.00 9.64 125 VAL B C 1
ATOM 3463 O O . VAL B 1 146 ? -24.839 24.337 16.618 1.00 9.60 125 VAL B O 1
ATOM 3467 N N . TYR B 1 147 ? -23.719 22.561 17.430 1.00 9.67 126 TYR B N 1
ATOM 3468 C CA . TYR B 1 147 ? -22.534 23.361 17.768 1.00 9.36 126 TYR B CA 1
ATOM 3469 C C . TYR B 1 147 ? -21.929 24.028 16.525 1.00 9.38 126 TYR B C 1
ATOM 3470 O O . TYR B 1 147 ? -21.553 25.200 16.559 1.00 9.30 126 TYR B O 1
ATOM 3479 N N . GLY B 1 148 ? -21.866 23.282 15.423 1.00 9.30 127 GLY B N 1
ATOM 3480 C CA . GLY B 1 148 ? -21.392 23.812 14.150 1.00 9.56 127 GLY B CA 1
ATOM 3481 C C . GLY B 1 148 ? -22.208 25.004 13.692 1.00 9.79 127 GLY B C 1
ATOM 3482 O O . GLY B 1 148 ? -21.653 26.004 13.240 1.00 10.02 127 GLY B O 1
ATOM 3483 N N . LEU B 1 149 ? -23.529 24.903 13.825 1.00 10.07 128 LEU B N 1
ATOM 3484 C CA . LEU B 1 149 ? -24.411 26.012 13.464 1.00 10.26 128 LEU B CA 1
ATOM 3485 C C . LEU B 1 149 ? -24.151 27.256 14.315 1.00 10.52 128 LEU B C 1
ATOM 3486 O O . LEU B 1 149 ? -24.181 28.374 13.793 1.00 10.40 128 LEU B O 1
ATOM 3491 N N . SER B 1 150 ? -23.874 27.059 15.605 1.00 10.72 129 SER B N 1
ATOM 3492 C CA . SER B 1 150 ? -23.551 28.179 16.501 1.00 10.89 129 SER B CA 1
ATOM 3493 C C . SER B 1 150 ? -22.279 28.894 16.059 1.00 10.87 129 SER B C 1
ATOM 3494 O O . SER B 1 150 ? -22.217 30.122 16.082 1.00 10.94 129 SER B O 1
ATOM 3497 N N . LEU B 1 151 ? -21.276 28.124 15.637 1.00 10.51 130 LEU B N 1
ATOM 3498 C CA . LEU B 1 151 ? -20.027 28.709 15.150 1.00 10.64 130 LEU B CA 1
ATOM 3499 C C . LEU B 1 151 ? -20.225 29.457 13.839 1.00 10.78 130 LEU B C 1
ATOM 3500 O O . LEU B 1 151 ? -19.721 30.565 13.672 1.00 11.13 130 LEU B O 1
ATOM 3505 N N . ALA B 1 152 ? -20.958 28.836 12.914 1.00 10.89 131 ALA B N 1
ATOM 3506 C CA . ALA B 1 152 ? -21.250 29.426 11.614 1.00 10.88 131 ALA B CA 1
ATOM 3507 C C . ALA B 1 152 ? -22.035 30.727 11.754 1.00 11.03 131 ALA B C 1
ATOM 3508 O O . ALA B 1 152 ? -21.690 31.726 11.120 1.00 11.14 131 ALA B O 1
ATOM 3510 N N . LYS B 1 153 ? -23.067 30.713 12.597 1.00 11.34 132 LYS B N 1
ATOM 3511 C CA . LYS B 1 153 ? -23.846 31.917 12.891 1.00 11.70 132 LYS B CA 1
ATOM 3512 C C . LYS B 1 153 ? -22.950 33.024 13.444 1.00 11.79 132 LYS B C 1
ATOM 3513 O O . LYS B 1 153 ? -23.029 34.177 13.004 1.00 12.10 132 LYS B O 1
ATOM 3519 N N . GLY B 1 154 ? -22.086 32.660 14.389 1.00 11.59 133 GLY B N 1
ATOM 3520 C CA . GLY B 1 154 ? -21.143 33.601 14.985 1.00 11.71 133 GLY B CA 1
ATOM 3521 C C . GLY B 1 154 ? -20.266 34.280 13.947 1.00 11.69 133 GLY B C 1
ATOM 3522 O O . GLY B 1 154 ? -20.110 35.503 13.957 1.00 12.03 133 GLY B O 1
ATOM 3523 N N . LEU B 1 155 ? -19.707 33.490 13.036 1.00 11.83 134 LEU B N 1
ATOM 3524 C CA . LEU B 1 155 ? -18.844 34.023 11.992 1.00 12.01 134 LEU B CA 1
ATOM 3525 C C . LEU B 1 155 ? -19.589 34.955 11.040 1.00 12.50 134 LEU B C 1
ATOM 3526 O O . LEU B 1 155 ? -19.079 36.013 10.678 1.00 12.66 134 LEU B O 1
ATOM 3531 N N . VAL B 1 156 ? -20.796 34.550 10.647 1.00 12.78 135 VAL B N 1
ATOM 3532 C CA . VAL B 1 156 ? -21.605 35.332 9.714 1.00 13.32 135 VAL B CA 1
ATOM 3533 C C . VAL B 1 156 ? -22.076 36.649 10.332 1.00 13.81 135 VAL B C 1
ATOM 3534 O O . VAL B 1 156 ? -21.942 37.713 9.721 1.00 13.92 135 VAL B O 1
ATOM 3538 N N . GLU B 1 157 ? -22.594 36.581 11.552 1.00 14.23 136 GLU B N 1
ATOM 3539 C CA . GLU B 1 157 ? -23.207 37.761 12.165 1.00 14.89 136 GLU B CA 1
ATOM 3540 C C . GLU B 1 157 ? -22.203 38.747 12.779 1.00 15.17 136 GLU B C 1
ATOM 3541 O O . GLU B 1 157 ? -22.580 39.854 13.187 1.00 15.61 136 GLU B O 1
ATOM 3547 N N . THR B 1 158 ? -20.927 38.357 12.815 1.00 15.16 137 THR B N 1
ATOM 3548 C CA . THR B 1 158 ? -19.844 39.280 13.171 1.00 15.30 137 THR B CA 1
ATOM 3549 C C . THR B 1 158 ? -19.081 39.768 11.937 1.00 15.43 137 THR B C 1
ATOM 3550 O O . THR B 1 158 ? -18.088 40.492 12.060 1.00 15.88 137 THR B O 1
ATOM 3554 N N . GLY B 1 159 ? -19.543 39.365 10.754 1.00 15.42 138 GLY B N 1
ATOM 3555 C CA . GLY B 1 159 ? -18.953 39.813 9.491 1.00 15.43 138 GLY B CA 1
ATOM 3556 C C . GLY B 1 159 ? -17.622 39.175 9.126 1.00 15.56 138 GLY B C 1
ATOM 3557 O O . GLY B 1 159 ? -16.930 39.649 8.224 1.00 15.85 138 GLY B O 1
ATOM 3558 N N . ALA B 1 160 ? -17.268 38.096 9.823 1.00 15.50 139 ALA B N 1
ATOM 3559 C CA . ALA B 1 160 ? -16.041 37.348 9.536 1.00 15.22 139 ALA B CA 1
ATOM 3560 C C . ALA B 1 160 ? -16.150 36.486 8.276 1.00 15.06 139 ALA B C 1
ATOM 3561 O O . ALA B 1 160 ? -15.137 36.125 7.677 1.00 15.26 139 ALA B O 1
ATOM 3563 N N . ALA B 1 161 ? -17.381 36.152 7.890 1.00 14.74 140 ALA B N 1
ATOM 3564 C CA . ALA B 1 161 ? -17.647 35.309 6.730 1.00 14.44 140 ALA B CA 1
ATOM 3565 C C . ALA B 1 161 ? -19.043 35.595 6.186 1.00 14.46 140 ALA B C 1
ATOM 3566 O O . ALA B 1 161 ? -19.952 35.933 6.950 1.00 15.12 140 ALA B O 1
ATOM 3568 N N . ARG B 1 162 ? -19.204 35.466 4.873 1.00 14.54 141 ARG B N 1
ATOM 3569 C CA . ARG B 1 162 ? -20.513 35.633 4.242 1.00 14.81 141 ARG B CA 1
ATOM 3570 C C . ARG B 1 162 ? -21.108 34.309 3.765 1.00 14.40 141 ARG B C 1
ATOM 3571 O O . ARG B 1 162 ? -22.309 34.225 3.485 1.00 14.49 141 ARG B O 1
ATOM 3579 N N . CYS B 1 163 ? -20.272 33.276 3.681 1.00 13.47 142 CYS B N 1
ATOM 3580 C CA . CYS B 1 163 ? -20.724 31.969 3.222 1.00 13.05 142 CYS B CA 1
ATOM 3581 C C . CYS B 1 163 ? -19.916 30.854 3.878 1.00 12.19 142 CYS B C 1
ATOM 3582 O O . CYS B 1 163 ? -18.848 30.475 3.391 1.00 12.27 142 CYS B O 1
ATOM 3585 N N . VAL B 1 164 ? -20.442 30.339 4.984 1.00 11.34 143 VAL B N 1
ATOM 3586 C C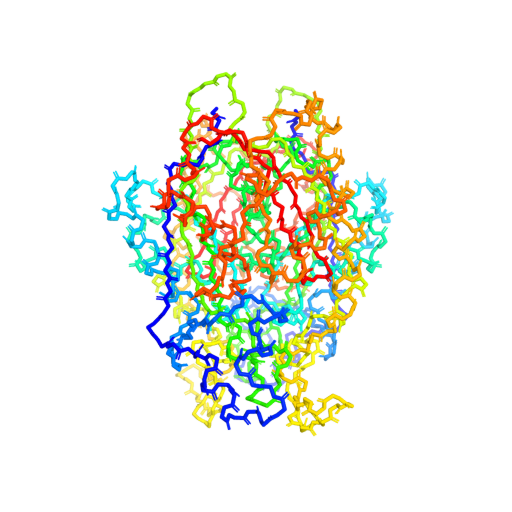A . VAL B 1 164 ? -19.784 29.274 5.734 1.00 10.80 143 VAL B CA 1
ATOM 3587 C C . VAL B 1 164 ? -20.237 27.911 5.227 1.00 10.53 143 VAL B C 1
ATOM 3588 O O . VAL B 1 164 ? -21.434 27.609 5.206 1.00 10.65 143 VAL B O 1
ATOM 3592 N N . LEU B 1 165 ? -19.267 27.096 4.821 1.00 9.79 144 LEU B N 1
ATOM 3593 C CA . LEU B 1 165 ? -19.524 25.720 4.431 1.00 9.79 144 LEU B CA 1
ATOM 3594 C C . LEU B 1 165 ? -19.323 24.837 5.656 1.00 9.65 144 LEU B C 1
ATOM 3595 O O . LEU B 1 165 ? -18.191 24.582 6.062 1.00 9.74 144 LEU B O 1
ATOM 3600 N N . LEU B 1 166 ? -20.432 24.408 6.253 1.00 9.37 145 LEU B N 1
ATOM 3601 C CA . LEU B 1 166 ? -20.407 23.518 7.405 1.00 9.29 145 LEU B CA 1
ATOM 3602 C C . LEU B 1 166 ? -20.524 22.082 6.920 1.00 9.34 145 LEU B C 1
ATOM 3603 O O . LEU B 1 166 ? -21.543 21.686 6.350 1.00 9.42 145 LEU B O 1
ATOM 3608 N N . LEU B 1 167 ? -19.456 21.320 7.133 1.00 9.28 146 LEU B N 1
ATOM 3609 C CA . LEU B 1 167 ? -19.386 19.931 6.716 1.00 9.26 146 LEU B CA 1
ATOM 3610 C C . LEU B 1 167 ? -19.414 19.033 7.940 1.00 9.48 146 LEU B C 1
ATOM 3611 O O . LEU B 1 167 ? -18.776 19.331 8.946 1.00 9.65 146 LEU B O 1
ATOM 3616 N N . THR B 1 168 ? -20.179 17.951 7.852 1.00 9.55 147 THR B N 1
ATOM 3617 C CA . THR B 1 168 ? -20.151 16.892 8.854 1.00 9.90 147 THR B CA 1
ATOM 3618 C C . THR B 1 168 ? -19.755 15.606 8.141 1.00 9.88 147 THR B C 1
ATOM 3619 O O . THR B 1 168 ? -20.162 15.381 7.002 1.00 10.20 147 THR B O 1
ATOM 3623 N N . ALA B 1 169 ? -18.952 14.772 8.797 1.00 10.06 148 ALA B N 1
ATOM 3624 C CA . ALA B 1 169 ? -18.555 13.485 8.220 1.00 10.10 148 ALA B CA 1
ATOM 3625 C C . ALA B 1 169 ? -18.032 12.554 9.293 1.00 10.33 148 ALA B C 1
ATOM 3626 O O . ALA B 1 169 ? -17.241 12.963 10.135 1.00 10.28 148 ALA B O 1
ATOM 3628 N N . ASP B 1 170 ? -18.473 11.301 9.256 1.00 10.64 149 ASP B N 1
ATOM 3629 C CA . ASP B 1 170 ? -17.943 10.287 10.163 1.00 11.09 149 ASP B CA 1
ATOM 3630 C C . ASP B 1 170 ? -17.805 8.932 9.492 1.00 11.24 149 ASP B C 1
ATOM 3631 O O . ASP B 1 170 ? -18.561 8.597 8.571 1.00 11.22 149 ASP B O 1
ATOM 3636 N N . THR B 1 171 ? -16.812 8.178 9.950 1.00 10.96 150 THR B N 1
ATOM 3637 C CA . THR B 1 171 ? -16.641 6.782 9.565 1.00 11.04 150 THR B CA 1
ATOM 3638 C C . THR B 1 171 ? -16.425 5.946 10.826 1.00 11.05 150 THR B C 1
ATOM 3639 O O . THR B 1 171 ? -15.342 5.396 11.045 1.00 11.16 150 THR B O 1
ATOM 3643 N N . TYR B 1 172 ? -17.458 5.870 11.662 1.00 11.59 151 TYR B N 1
ATOM 3644 C CA . TYR B 1 172 ? -17.387 5.056 12.878 1.00 12.18 151 TYR B CA 1
ATOM 3645 C C . TYR B 1 172 ? -17.065 3.592 12.566 1.00 12.55 151 TYR B C 1
ATOM 3646 O O . TYR B 1 172 ? -16.479 2.896 13.395 1.00 12.75 151 TYR B O 1
ATOM 3655 N N . SER B 1 173 ? -17.425 3.141 11.362 1.00 13.29 152 SER B N 1
ATOM 3656 C CA . SER B 1 173 ? -17.139 1.769 10.920 1.00 13.70 152 SER B CA 1
ATOM 3657 C C . SER B 1 173 ? -15.675 1.358 11.096 1.00 14.14 152 SER B C 1
ATOM 3658 O O . SER B 1 173 ? -15.379 0.182 11.340 1.00 14.58 152 SER B O 1
ATOM 3661 N N . LYS B 1 174 ? -14.769 2.326 10.974 1.00 14.13 153 LYS B N 1
ATOM 3662 C CA . LYS B 1 174 ? -13.332 2.073 11.042 1.00 14.48 153 LYS B CA 1
ATOM 3663 C C . LYS B 1 174 ? -12.805 1.723 12.438 1.00 14.25 153 LYS B C 1
ATOM 3664 O O . LYS B 1 174 ? -11.674 1.250 12.568 1.00 14.98 153 LYS B O 1
ATOM 3670 N N . TYR B 1 175 ? -13.594 1.973 13.479 1.00 14.36 154 TYR B N 1
ATOM 3671 C CA . TYR B 1 175 ? -13.192 1.540 14.821 1.00 14.28 154 TYR B CA 1
ATOM 3672 C C . TYR B 1 175 ? -14.240 0.725 15.580 1.00 14.32 154 TYR B C 1
ATOM 3673 O O . TYR B 1 175 ? -14.195 0.627 16.802 1.00 13.96 154 TYR B O 1
ATOM 3682 N N . LEU B 1 176 ? -15.161 0.112 14.843 1.00 14.31 155 LEU B N 1
ATOM 3683 C CA . LEU B 1 176 ? -16.057 -0.876 15.438 1.00 14.68 155 LEU B CA 1
ATOM 3684 C C . LEU B 1 176 ? -15.403 -2.248 15.337 1.00 15.05 155 LEU B C 1
ATOM 3685 O O . LEU B 1 176 ? -14.878 -2.613 14.281 1.00 15.19 155 LEU B O 1
ATOM 3690 N N . HIS B 1 177 ? -15.413 -3.003 16.430 1.00 15.36 156 HIS B N 1
ATOM 3691 C CA . HIS B 1 177 ? -14.904 -4.364 16.367 1.00 15.91 156 HIS B CA 1
ATOM 3692 C C . HIS B 1 177 ? -15.883 -5.206 15.552 1.00 16.11 156 HIS B C 1
ATOM 3693 O O . HIS B 1 177 ? -17.097 -5.053 15.705 1.00 15.65 156 HIS B O 1
ATOM 3700 N N . PRO B 1 178 ? -15.361 -6.080 14.662 1.00 16.63 157 PRO B N 1
ATOM 3701 C CA . PRO B 1 178 ? -16.225 -6.933 13.838 1.00 17.12 157 PRO B CA 1
ATOM 3702 C C . PRO B 1 178 ? -17.278 -7.711 14.632 1.00 17.35 157 PRO B C 1
ATOM 3703 O O . PRO B 1 178 ? -18.357 -7.981 14.112 1.00 17.48 157 PRO B O 1
ATOM 3707 N N . LEU B 1 179 ? -16.965 -8.056 15.878 1.00 17.55 158 LEU B N 1
ATOM 3708 C CA . LEU B 1 179 ? -1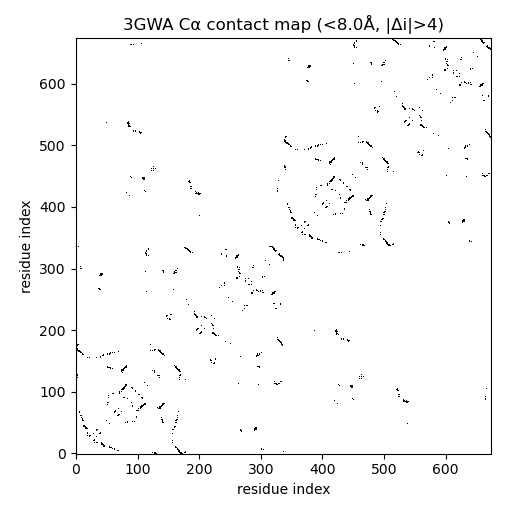7.873 -8.845 16.705 1.00 17.80 158 LEU B CA 1
ATOM 3709 C C . LEU B 1 179 ? -18.556 -8.062 17.832 1.00 17.71 158 LEU B C 1
ATOM 3710 O O . LEU B 1 179 ? -19.064 -8.654 18.786 1.00 17.57 158 LEU B O 1
ATOM 3715 N N . ASP B 1 180 ? -18.574 -6.736 17.717 1.00 17.54 159 ASP B N 1
ATOM 3716 C CA . ASP B 1 180 ? -19.310 -5.903 18.663 1.00 17.76 159 ASP B CA 1
ATOM 3717 C C . ASP B 1 180 ? -20.675 -5.588 18.063 1.00 18.01 159 ASP B C 1
ATOM 3718 O O . ASP B 1 180 ? -20.840 -4.609 17.329 1.00 17.88 159 ASP B O 1
ATOM 3723 N N . LYS B 1 181 ? -21.647 -6.441 18.376 1.00 18.43 160 LYS B N 1
ATOM 3724 C CA . LYS B 1 181 ? -22.973 -6.390 17.762 1.00 19.17 160 LYS B CA 1
ATOM 3725 C C . LYS B 1 181 ? -23.743 -5.134 18.146 1.00 19.29 160 LYS B C 1
ATOM 3726 O O . LYS B 1 181 ? -24.498 -4.593 17.338 1.00 19.48 160 LYS B O 1
ATOM 3732 N N . SER B 1 182 ? -23.528 -4.675 19.378 1.00 19.38 161 SER B N 1
ATOM 3733 C CA . SER B 1 182 ? -24.230 -3.522 19.945 1.00 19.42 161 SER B CA 1
ATOM 3734 C C . SER B 1 182 ? -23.997 -2.239 19.155 1.00 19.18 161 SER B C 1
ATOM 3735 O O . SER B 1 182 ? -24.870 -1.372 19.103 1.00 19.61 161 SER B O 1
ATOM 3738 N N . VAL B 1 183 ? -22.814 -2.117 18.561 1.00 18.53 162 VAL B N 1
ATOM 3739 C CA . VAL B 1 183 ? -22.472 -0.921 17.793 1.00 17.96 162 VAL B CA 1
ATOM 3740 C C . VAL B 1 183 ? -22.599 -1.100 16.276 1.00 17.69 162 VAL B C 1
ATOM 3741 O O . VAL B 1 183 ? -23.028 -0.177 15.584 1.00 17.45 162 VAL B O 1
ATOM 3745 N N . ARG B 1 184 ? -22.235 -2.278 15.764 1.00 17.31 163 ARG B N 1
ATOM 3746 C CA . ARG B 1 184 ? -22.307 -2.531 14.316 1.00 17.17 163 ARG B CA 1
ATOM 3747 C C . ARG B 1 184 ? -23.740 -2.532 13.781 1.00 17.06 163 ARG B C 1
ATOM 3748 O O . ARG B 1 184 ? -23.966 -2.215 12.614 1.00 17.32 163 ARG B O 1
ATOM 3756 N N . THR B 1 185 ? -24.705 -2.876 14.633 1.00 16.99 164 THR B N 1
ATOM 3757 C CA . THR B 1 185 ? -26.116 -2.782 14.257 1.00 16.75 164 THR B CA 1
ATOM 3758 C C . THR B 1 185 ? -26.621 -1.334 14.235 1.00 16.47 164 THR B C 1
ATOM 3759 O O . THR B 1 185 ? -27.661 -1.049 13.643 1.00 16.11 164 THR B O 1
ATOM 3763 N N . LEU B 1 186 ? -25.880 -0.424 14.875 1.00 16.04 165 LEU B N 1
ATOM 3764 C CA . LEU B 1 186 ? -26.323 0.962 15.034 1.00 15.86 165 LEU B CA 1
ATOM 3765 C C . LEU B 1 186 ? -25.712 1.957 14.047 1.00 15.24 165 LEU B C 1
ATOM 3766 O O . LEU B 1 186 ? -26.432 2.735 13.426 1.00 15.25 165 LEU B O 1
ATOM 3771 N N . PHE B 1 187 ? -24.389 1.938 13.921 1.00 14.82 166 PHE B N 1
ATOM 3772 C CA . PHE B 1 187 ? -23.682 3.026 13.247 1.00 14.55 166 PHE B CA 1
ATOM 3773 C C . PHE B 1 187 ? -23.546 2.867 11.738 1.00 14.45 166 PHE B C 1
ATOM 3774 O O . PHE B 1 187 ? -23.249 1.780 11.230 1.00 15.27 166 PHE B O 1
ATOM 3782 N N . GLY B 1 188 ? -23.783 3.972 11.039 1.00 13.91 167 GLY B N 1
ATOM 3783 C CA . GLY B 1 188 ? -23.532 4.072 9.609 1.00 13.30 167 GLY B CA 1
ATOM 3784 C C . GLY B 1 188 ? -22.534 5.182 9.353 1.00 12.98 167 GLY B C 1
ATOM 3785 O O . GLY B 1 188 ? -22.312 6.041 10.216 1.00 12.96 167 GLY B O 1
ATOM 3786 N N . ASP B 1 189 ? -21.922 5.152 8.174 1.00 12.44 168 ASP B N 1
ATOM 3787 C CA . ASP B 1 189 ? -21.005 6.203 7.745 1.00 12.11 168 ASP B CA 1
ATOM 3788 C C . ASP B 1 189 ? -21.768 7.179 6.860 1.00 11.85 168 ASP B C 1
ATOM 3789 O O . ASP B 1 189 ? -22.749 6.810 6.211 1.00 12.30 168 ASP B O 1
ATOM 3794 N N . GLY B 1 190 ? -21.327 8.430 6.828 1.00 11.59 169 GLY B N 1
ATOM 3795 C CA . GLY B 1 190 ? -22.015 9.421 6.021 1.00 11.33 169 GLY B CA 1
ATOM 3796 C C . GLY B 1 190 ? -21.468 10.810 6.213 1.00 11.30 169 GLY B C 1
ATOM 3797 O O . GLY B 1 190 ? -20.637 11.043 7.089 1.00 11.52 169 GLY B O 1
ATOM 3798 N N . ALA B 1 191 ? -21.943 11.729 5.382 1.00 11.31 170 ALA B N 1
ATOM 3799 C CA . ALA B 1 191 ? -21.481 13.107 5.422 1.00 10.80 170 ALA B CA 1
ATOM 3800 C C . ALA B 1 191 ? -22.578 14.058 4.986 1.00 10.89 170 ALA B C 1
ATOM 3801 O O . ALA B 1 191 ? -23.588 13.645 4.404 1.00 10.93 170 ALA B O 1
ATOM 3803 N N . SER B 1 192 ? -22.388 15.334 5.296 1.00 10.41 171 SER B N 1
ATOM 3804 C CA . SER B 1 192 ? -23.275 16.372 4.798 1.00 10.46 171 SER B CA 1
ATOM 3805 C C . SER B 1 192 ? -22.536 17.681 4.582 1.00 10.50 171 SER B C 1
ATOM 3806 O O . SER B 1 192 ? -21.441 17.893 5.115 1.00 10.28 171 SER B O 1
ATOM 3809 N N . ALA B 1 193 ? -23.166 18.555 3.806 1.00 10.30 172 ALA B N 1
ATOM 3810 C CA . ALA B 1 193 ? -22.663 19.893 3.539 1.00 10.44 172 ALA B CA 1
ATOM 3811 C C . ALA B 1 193 ? -23.821 20.874 3.669 1.00 10.62 172 ALA B C 1
ATOM 3812 O O . ALA B 1 193 ? -24.870 20.697 3.041 1.00 10.75 172 ALA B O 1
ATOM 3814 N N . THR B 1 194 ? -23.630 21.889 4.504 1.00 10.57 173 THR B N 1
ATOM 3815 C CA . THR B 1 194 ? -24.623 22.944 4.704 1.00 10.71 173 THR B CA 1
ATOM 3816 C C . THR B 1 194 ? -23.975 24.284 4.396 1.00 11.30 173 THR B C 1
ATOM 3817 O O . THR B 1 194 ? -22.840 24.535 4.804 1.00 11.11 173 THR B O 1
ATOM 3821 N N . ALA B 1 195 ? -24.688 25.139 3.666 1.00 11.58 174 ALA B N 1
ATOM 3822 C CA . ALA B 1 195 ? -24.230 26.504 3.441 1.00 12.36 174 ALA B CA 1
ATOM 3823 C C . ALA B 1 195 ? -24.980 27.451 4.364 1.00 13.00 174 ALA B C 1
ATOM 3824 O O . ALA B 1 195 ? -26.209 27.529 4.314 1.00 13.02 174 ALA B O 1
ATOM 3826 N N . VAL B 1 196 ? -24.235 28.141 5.225 1.00 13.44 175 VAL B N 1
ATOM 3827 C CA . VAL B 1 196 ? -24.793 29.147 6.123 1.00 14.40 175 VAL B CA 1
ATOM 3828 C C . VAL B 1 196 ? -24.358 30.508 5.594 1.00 15.52 175 VAL B C 1
ATOM 3829 O O . VAL B 1 196 ? -23.165 30.820 5.564 1.00 15.32 175 VAL B O 1
ATOM 3833 N N . ILE B 1 197 ? -25.329 31.307 5.159 1.00 16.79 176 ILE B N 1
ATOM 3834 C CA . ILE B 1 197 ? -25.025 32.547 4.443 1.00 18.49 176 ILE B CA 1
ATOM 3835 C C . ILE B 1 197 ? -25.562 33.784 5.149 1.00 19.75 176 ILE B C 1
ATOM 3836 O O . ILE B 1 197 ? -26.444 33.689 6.004 1.00 19.62 176 ILE B O 1
ATOM 3841 N N . ALA B 1 198 ? -25.008 34.940 4.788 1.00 21.36 177 ALA B N 1
ATOM 3842 C CA . ALA B 1 198 ? -25.498 36.223 5.269 1.00 23.23 177 ALA B CA 1
ATOM 3843 C C . ALA B 1 198 ? -26.777 36.615 4.535 1.00 24.60 177 ALA B C 1
ATOM 3844 O O . ALA B 1 198 ? -26.849 36.552 3.304 1.00 24.81 177 ALA B O 1
ATOM 3846 N N . GLU B 1 199 ? -27.783 37.003 5.311 1.00 26.35 178 GLU B N 1
ATOM 3847 C CA . GLU B 1 199 ? -29.065 37.454 4.782 1.00 28.17 178 GLU B CA 1
ATOM 3848 C C . GLU B 1 199 ? -29.422 38.816 5.362 1.00 28.95 178 GLU B C 1
ATOM 3849 O O . GLU B 1 199 ? -28.995 39.163 6.467 1.00 29.32 178 GLU B O 1
ATOM 3855 N N . HIS B 1 200 ? -30.199 39.587 4.606 1.00 29.91 179 HIS B N 1
ATOM 3856 C CA . HIS B 1 200 ? -30.783 40.827 5.104 1.00 30.77 179 HIS B CA 1
ATOM 3857 C C . HIS B 1 200 ? -32.201 40.542 5.581 1.00 31.19 179 HIS B C 1
ATOM 3858 O O . HIS B 1 200 ? -32.956 39.835 4.911 1.00 31.56 179 HIS B O 1
ATOM 3860 N N . GLY B 1 201 ? -32.555 41.081 6.745 1.00 31.74 180 GLY B N 1
ATOM 3861 C CA . GLY B 1 201 ? -33.885 40.875 7.315 1.00 32.02 180 GLY B CA 1
ATOM 3862 C C . GLY B 1 201 ? -33.981 41.162 8.801 1.00 32.17 180 GLY B C 1
ATOM 3863 O O . GLY B 1 201 ? -32.966 41.265 9.497 1.00 32.46 180 GLY B O 1
ATOM 3864 N N . GLU B 1 202 ? -35.215 41.297 9.282 1.00 32.20 181 GLU B N 1
ATOM 3865 C CA . GLU B 1 202 ? -35.484 41.532 10.698 1.00 31.97 181 GLU B CA 1
ATOM 3866 C C . GLU B 1 202 ? -36.052 40.264 11.335 1.00 31.71 181 GLU B C 1
ATOM 3867 O O . GLU B 1 202 ? -37.137 40.275 11.929 1.00 32.09 181 GLU B O 1
ATOM 3869 N N . LEU B 1 203 ? -35.307 39.169 11.194 1.00 31.03 182 LEU B N 1
ATOM 3870 C CA . LEU B 1 203 ? -35.710 37.871 11.730 1.00 30.14 182 LEU B CA 1
ATOM 3871 C C . LEU B 1 203 ? -34.494 36.981 11.975 1.00 29.27 182 LEU B C 1
ATOM 3872 O O . LEU B 1 203 ? -33.615 36.858 11.115 1.00 29.45 182 LEU B O 1
ATOM 3877 N N . GLU B 1 204 ? -34.455 36.374 13.158 1.00 28.00 183 GLU B N 1
ATOM 3878 C CA . GLU B 1 204 ? -33.417 35.413 13.508 1.00 26.54 183 GLU B CA 1
ATOM 3879 C C . GLU B 1 204 ? -33.737 34.072 12.851 1.00 25.21 183 GLU B C 1
ATOM 3880 O O . GLU B 1 204 ? -34.697 33.398 13.230 1.00 25.15 183 GLU B O 1
ATOM 3886 N N . ARG B 1 205 ? -32.936 33.697 11.855 1.00 23.26 184 ARG B N 1
ATOM 3887 C CA . ARG B 1 205 ? -33.165 32.460 11.106 1.00 21.61 184 ARG B CA 1
ATOM 3888 C C . ARG B 1 205 ? -32.517 31.251 11.777 1.00 20.35 184 ARG B C 1
ATOM 3889 O O . ARG B 1 205 ? -32.986 30.124 11.621 1.00 19.78 184 ARG B O 1
ATOM 3897 N N . ILE B 1 206 ? -31.434 31.498 12.510 1.00 18.90 185 ILE B N 1
ATOM 3898 C CA . ILE B 1 206 ? -30.753 30.468 13.293 1.00 17.87 185 ILE B CA 1
ATOM 3899 C C . ILE B 1 206 ? -30.564 30.991 14.715 1.00 17.26 185 ILE B C 1
ATOM 3900 O O . ILE B 1 206 ? -29.998 32.064 14.914 1.00 17.04 185 ILE B O 1
ATOM 3905 N N . GLY B 1 207 ? -31.050 30.235 15.695 1.00 16.69 186 GLY B N 1
ATOM 3906 C CA . GLY B 1 207 ? -30.960 30.638 17.096 1.00 16.31 186 GLY B CA 1
ATOM 3907 C C . GLY B 1 207 ? -32.307 30.936 17.739 1.00 16.07 186 GLY B C 1
ATOM 3908 O O . GLY B 1 207 ? -33.310 31.093 17.035 1.00 16.38 186 GLY B O 1
ATOM 3909 N N . PRO B 1 208 ? -32.342 31.032 19.082 1.00 15.55 187 PRO B N 1
ATOM 3910 C CA . PRO B 1 208 ? -31.193 30.936 19.989 1.00 14.95 187 PRO B CA 1
ATOM 3911 C C . PRO B 1 208 ? -30.722 29.504 20.248 1.00 14.29 187 PRO B C 1
ATOM 3912 O O . PRO B 1 208 ? -31.283 28.551 19.702 1.00 14.15 187 PRO B O 1
ATOM 3916 N N . PHE B 1 209 ? -29.694 29.378 21.083 1.00 13.50 188 PHE B N 1
ATOM 3917 C CA . PHE B 1 209 ? -29.066 28.099 21.394 1.00 12.99 188 PHE B CA 1
ATOM 3918 C C . PHE B 1 209 ? -29.090 27.796 22.887 1.00 12.68 188 PHE B C 1
ATOM 3919 O O . PHE B 1 209 ? -29.076 28.709 23.717 1.00 13.17 188 PHE B O 1
ATOM 3927 N N . VAL B 1 210 ? -29.127 26.506 23.215 1.00 12.24 189 VAL B N 1
ATOM 3928 C CA . VAL B 1 210 ? -28.739 26.018 24.538 1.00 11.71 189 VAL B CA 1
ATOM 3929 C C . VAL B 1 210 ? -27.618 25.003 24.347 1.00 11.46 189 VAL B C 1
ATOM 3930 O O . VAL B 1 210 ? -27.578 24.291 23.338 1.00 11.32 189 VAL B O 1
ATOM 3934 N N . PHE B 1 211 ? -26.699 24.959 25.306 1.00 10.95 190 PHE B N 1
ATOM 3935 C CA . PHE B 1 211 ? -25.557 24.055 25.223 1.00 10.74 190 PHE B CA 1
ATOM 3936 C C . PHE B 1 211 ? -25.456 23.191 26.466 1.00 10.63 190 PHE B C 1
ATOM 3937 O O . PHE B 1 211 ? -25.975 23.540 27.531 1.00 11.04 190 PHE B O 1
ATOM 3945 N N . GLY B 1 212 ? -24.765 22.067 26.330 1.00 10.47 191 GLY B N 1
ATOM 3946 C CA . GLY B 1 212 ? -24.485 21.209 27.466 1.00 9.95 191 GLY B CA 1
ATOM 3947 C C . GLY B 1 212 ? -23.220 20.410 27.257 1.00 9.62 191 GLY B C 1
ATOM 3948 O O . GLY B 1 212 ? -22.913 20.007 26.137 1.00 9.39 191 GLY B O 1
ATOM 3949 N N . THR B 1 213 ? -22.486 20.207 28.346 1.00 9.09 192 THR B N 1
ATOM 3950 C CA . THR B 1 213 ? -21.270 19.403 28.350 1.00 9.05 192 THR B CA 1
ATOM 3951 C C . THR B 1 213 ? -21.172 18.702 29.700 1.00 9.20 192 THR B C 1
ATOM 3952 O O . THR B 1 213 ? -21.340 19.335 30.745 1.00 9.40 192 THR B O 1
ATOM 3956 N N . ASP B 1 214 ? -20.910 17.398 29.686 1.00 9.44 193 ASP B N 1
ATOM 3957 C CA . ASP B 1 214 ? -20.643 16.676 30.930 1.00 9.53 193 ASP B CA 1
ATOM 3958 C C . ASP B 1 214 ? -19.577 15.614 30.716 1.00 9.55 193 ASP B C 1
ATOM 3959 O O . ASP B 1 214 ? -19.879 14.480 30.330 1.00 9.38 193 ASP B O 1
ATOM 3964 N N . GLY B 1 215 ? -18.331 15.996 30.987 1.00 9.63 194 GLY B N 1
ATOM 3965 C CA . GLY B 1 215 ? -17.174 15.144 30.730 1.00 10.06 194 GLY B CA 1
ATOM 3966 C C . GLY B 1 215 ? -17.112 13.878 31.561 1.00 10.06 194 GLY B C 1
ATOM 3967 O O . GLY B 1 215 ? -16.297 13.003 31.283 1.00 10.34 194 GLY B O 1
ATOM 3968 N N . ARG B 1 216 ? -17.966 13.776 32.577 1.00 10.43 195 ARG B N 1
ATOM 3969 C CA . ARG B 1 216 ? -18.069 12.534 33.357 1.00 10.53 195 ARG B CA 1
ATOM 3970 C C . ARG B 1 216 ? -18.580 11.382 32.489 1.00 10.92 195 ARG B C 1
ATOM 3971 O O . ARG B 1 216 ? -18.379 10.208 32.814 1.00 11.30 195 ARG B O 1
ATOM 3979 N N . GLY B 1 217 ? -19.231 11.731 31.384 1.00 11.00 196 GLY B N 1
ATOM 3980 C CA . GLY B 1 217 ? -19.739 10.746 30.434 1.00 10.98 196 GLY B CA 1
ATOM 3981 C C . GLY B 1 217 ? -18.702 10.195 29.473 1.00 11.18 196 GLY B C 1
ATOM 3982 O O . GLY B 1 217 ? -18.995 9.271 28.719 1.00 10.92 196 GLY B O 1
ATOM 3983 N N . ALA B 1 218 ? -17.489 10.746 29.508 1.00 11.49 197 ALA B N 1
ATOM 3984 C CA . ALA B 1 218 ? -16.415 10.329 28.602 1.00 11.80 197 ALA B CA 1
ATOM 3985 C C . ALA B 1 218 ? -16.229 8.804 28.496 1.00 12.29 197 ALA B C 1
ATOM 3986 O O . ALA B 1 218 ? -16.200 8.277 27.381 1.00 12.37 197 ALA B O 1
ATOM 3988 N N . PRO B 1 219 ? -16.136 8.090 29.642 1.00 12.67 198 PRO B N 1
ATOM 3989 C CA . PRO B 1 219 ? -15.905 6.636 29.575 1.00 12.95 198 PRO B CA 1
ATOM 3990 C C . PRO B 1 219 ? -17.061 5.819 28.995 1.00 13.21 198 PRO B C 1
ATOM 3991 O O . PRO B 1 219 ? -16.880 4.631 28.717 1.00 13.43 198 PRO B O 1
ATOM 3995 N N . ASN B 1 220 ? -18.227 6.438 28.811 1.00 12.96 199 ASN B N 1
ATOM 3996 C CA . ASN B 1 220 ? -19.417 5.727 28.333 1.00 13.18 199 ASN B CA 1
ATOM 3997 C C . ASN B 1 220 ? -19.584 5.685 26.818 1.00 12.93 199 ASN B C 1
ATOM 3998 O O . ASN B 1 220 ? -20.469 5.005 26.300 1.00 12.91 199 ASN B O 1
ATOM 4003 N N . LEU B 1 221 ? -18.737 6.435 26.117 1.00 12.60 200 LEU B N 1
ATOM 4004 C CA . LEU B 1 221 ? -18.698 6.421 24.660 1.00 12.80 200 LEU B CA 1
ATOM 4005 C C . LEU B 1 221 ? -17.317 6.910 24.273 1.00 12.32 200 LEU B C 1
ATOM 4006 O O . LEU B 1 221 ? -17.027 8.107 24.343 1.00 12.23 200 LEU B O 1
ATOM 4011 N N . ILE B 1 222 ? -16.454 5.973 23.887 1.00 11.85 201 ILE B N 1
AT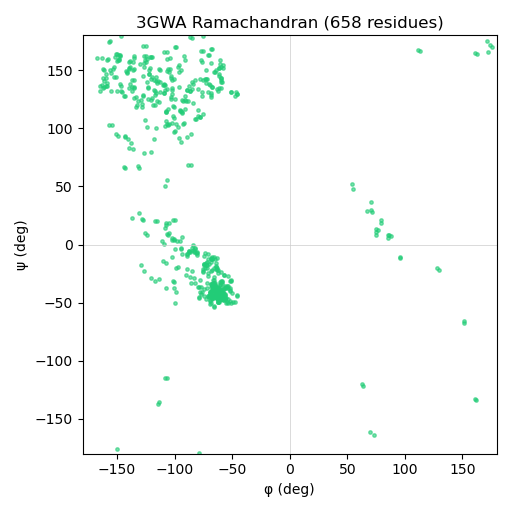OM 4012 C CA . ILE B 1 222 ? -15.019 6.235 23.854 1.00 11.91 201 ILE B CA 1
ATOM 4013 C C . ILE B 1 222 ? -14.241 5.246 22.986 1.00 12.00 201 ILE B C 1
ATOM 4014 O O . ILE B 1 222 ? -14.546 4.050 22.963 1.00 12.19 201 ILE B O 1
ATOM 4019 N N . VAL B 1 223 ? -13.253 5.764 22.265 1.00 11.99 202 VAL B N 1
ATOM 4020 C CA . VAL B 1 223 ? -12.180 4.946 21.711 1.00 12.10 202 VAL B CA 1
ATOM 4021 C C . VAL B 1 223 ? -10.964 5.259 22.579 1.00 12.63 202 VAL B C 1
ATOM 4022 O O . VAL B 1 223 ? -10.346 6.315 22.448 1.00 12.51 202 VAL B O 1
ATOM 4026 N N . LYS B 1 224 ? -10.648 4.346 23.491 1.00 13.45 203 LYS B N 1
ATOM 4027 C CA . LYS B 1 224 ? -9.694 4.629 24.560 1.00 14.20 203 LYS B CA 1
ATOM 4028 C C . LYS B 1 224 ? -8.246 4.704 24.089 1.00 14.23 203 LYS B C 1
ATOM 4029 O O . LYS B 1 224 ? -7.513 5.625 24.456 1.00 14.09 203 LYS B O 1
ATOM 4035 N N . ALA B 1 225 ? -7.835 3.732 23.284 1.00 14.51 204 ALA B N 1
ATOM 4036 C CA . ALA B 1 225 ? -6.448 3.639 22.867 1.00 15.13 204 ALA B CA 1
ATOM 4037 C C . ALA B 1 225 ? -6.256 4.079 21.425 1.00 15.54 204 ALA B C 1
ATOM 4038 O O . ALA B 1 225 ? -7.152 3.918 20.592 1.00 16.36 204 ALA B O 1
ATOM 4040 N N . GLY B 1 226 ? -5.090 4.647 21.136 1.00 16.03 205 GLY B N 1
ATOM 4041 C CA . GLY B 1 226 ? -4.751 5.026 19.771 1.00 16.55 205 GLY B CA 1
ATOM 4042 C C . GLY B 1 226 ? -4.256 6.446 19.597 1.00 16.84 205 GLY B C 1
ATOM 4043 O O . GLY B 1 226 ? -3.598 6.755 18.601 1.00 17.29 205 GLY B O 1
ATOM 4044 N N . LEU B 1 227 ? -4.580 7.322 20.543 1.00 16.81 206 LEU B N 1
ATOM 4045 C CA . LEU B 1 227 ? -4.019 8.670 20.517 1.00 16.80 206 LEU B CA 1
ATOM 4046 C C . LEU B 1 227 ? -3.085 8.908 21.701 1.00 16.61 206 LEU B C 1
ATOM 4047 O O . LEU B 1 227 ? -2.266 8.049 22.015 1.00 16.81 206 LEU B O 1
ATOM 4052 N N . PHE B 1 228 ? -3.198 10.054 22.364 1.00 15.97 207 PHE B N 1
ATOM 4053 C CA . PHE B 1 228 ? -2.129 10.480 23.261 1.00 15.80 207 PHE B CA 1
ATOM 4054 C C . PHE B 1 228 ? -2.329 10.205 24.752 1.00 15.69 207 PHE B C 1
ATOM 4055 O O . PHE B 1 228 ? -1.353 10.146 25.502 1.00 15.90 207 PHE B O 1
ATOM 4063 N N . ARG B 1 229 ? -3.574 9.990 25.173 1.00 15.58 208 ARG B N 1
ATOM 4064 C CA . ARG B 1 229 ? -3.834 9.555 26.548 1.00 15.88 208 ARG B CA 1
ATOM 4065 C C . ARG B 1 229 ? -3.372 8.111 26.748 1.00 16.44 208 ARG B C 1
ATOM 4066 O O . ARG B 1 229 ? -2.730 7.793 27.755 1.00 16.58 208 ARG B O 1
ATOM 4074 N N . GLU B 1 230 ? -3.696 7.252 25.783 1.00 17.23 209 GLU B N 1
ATOM 4075 C CA . GLU B 1 230 ? -3.307 5.843 25.838 1.00 18.01 209 GLU B CA 1
ATOM 4076 C C . GLU B 1 230 ? -2.823 5.324 24.474 1.00 18.06 209 GLU B C 1
ATOM 4077 O O . GLU B 1 230 ? -3.617 4.791 23.694 1.00 17.50 209 GLU B O 1
ATOM 4083 N N . PRO B 1 231 ? -1.519 5.483 24.179 1.00 18.63 210 PRO B N 1
ATOM 4084 C CA . PRO B 1 231 ? -0.985 4.916 22.939 1.00 19.07 210 PRO B CA 1
ATOM 4085 C C . PRO B 1 231 ? -1.205 3.405 22.875 1.00 19.75 210 PRO B C 1
ATOM 4086 O O . PRO B 1 231 ? -1.285 2.747 23.919 1.00 19.58 210 PRO B O 1
ATOM 4090 N N . LYS B 1 232 ? -1.323 2.870 21.660 1.00 20.52 211 LYS B N 1
ATOM 4091 C CA . LYS B 1 232 ? -1.587 1.443 21.463 1.00 21.27 211 LYS B CA 1
ATOM 4092 C C . LYS B 1 232 ? -0.483 0.584 22.076 1.00 21.77 211 LYS B C 1
ATOM 4093 O O . LYS B 1 232 ? 0.692 0.963 22.067 1.00 21.94 211 LYS B O 1
ATOM 4099 N N . SER B 1 233 ? -0.881 -0.556 22.632 1.00 22.24 212 SER B N 1
ATOM 4100 C CA . SER B 1 233 ? 0.044 -1.480 23.288 1.00 22.86 212 SER B CA 1
ATOM 4101 C C . SER B 1 233 ? -0.470 -2.911 23.157 1.00 23.23 212 SER B C 1
ATOM 4102 O O . SER B 1 233 ? -1.489 -3.151 22.509 1.00 23.31 212 SER B O 1
ATOM 4105 N N . ALA B 1 234 ? 0.235 -3.857 23.777 1.00 23.83 213 ALA B N 1
ATOM 4106 C CA . ALA B 1 234 ? -0.214 -5.248 23.815 1.00 24.08 213 ALA B CA 1
ATOM 4107 C C . ALA B 1 234 ? -1.570 -5.373 24.510 1.00 24.23 213 ALA B C 1
ATOM 4108 O O . ALA B 1 234 ? -2.465 -6.054 24.009 1.00 24.41 213 ALA B O 1
ATOM 4110 N N . ASP B 1 235 ? -1.718 -4.694 25.649 1.00 24.32 214 ASP B N 1
ATOM 4111 C CA . ASP B 1 235 ? -2.966 -4.702 26.419 1.00 24.29 214 ASP B CA 1
ATOM 4112 C C . ASP B 1 235 ? -4.155 -4.132 25.645 1.00 23.77 214 ASP B C 1
ATOM 4113 O O . ASP B 1 235 ? -5.273 -4.640 25.754 1.00 23.76 214 ASP B O 1
ATOM 4118 N N . SER B 1 236 ? -3.914 -3.077 24.869 1.00 23.30 215 SER B N 1
ATOM 4119 C CA . SER B 1 236 ? -4.999 -2.401 24.153 1.00 22.67 215 SER B CA 1
ATOM 4120 C C . SER B 1 236 ? -5.540 -3.219 22.978 1.00 22.50 215 SER B C 1
ATOM 4121 O O . SER B 1 236 ? -6.663 -2.993 22.528 1.00 22.20 215 SER B O 1
ATOM 4124 N N . ALA B 1 237 ? -4.740 -4.170 22.498 1.00 22.25 216 ALA B N 1
ATOM 4125 C CA . ALA B 1 237 ? -5.137 -5.047 21.399 1.00 22.16 216 ALA B CA 1
ATOM 4126 C C . ALA B 1 237 ? -5.851 -6.317 21.874 1.00 22.10 216 ALA B C 1
ATOM 4127 O O . ALA B 1 237 ? -6.384 -7.069 21.055 1.00 22.36 216 ALA B O 1
ATOM 4129 N N . ARG B 1 238 ? -5.869 -6.543 23.187 1.00 21.90 217 ARG B N 1
ATOM 4130 C CA . ARG B 1 238 ? -6.491 -7.743 23.763 1.00 22.17 217 ARG B CA 1
ATOM 4131 C C . ARG B 1 238 ? -8.005 -7.725 23.594 1.00 21.68 217 ARG B C 1
ATOM 4132 O O . ARG B 1 238 ? -8.662 -6.727 23.905 1.00 21.76 217 ARG B O 1
ATOM 4140 N N . GLU B 1 239 ? -8.547 -8.834 23.096 1.00 21.14 218 GLU B N 1
ATOM 4141 C CA . GLU B 1 239 ? -9.989 -8.979 22.902 1.00 20.68 218 GLU B CA 1
ATOM 4142 C C . GLU B 1 239 ? -10.680 -9.446 24.177 1.00 20.21 218 GLU B C 1
ATOM 4143 O O . GLU B 1 239 ? -10.157 -10.299 24.901 1.00 20.14 218 GLU B O 1
ATOM 4149 N N . HIS B 1 240 ? -11.851 -8.873 24.444 1.00 19.53 219 HIS B N 1
ATOM 4150 C CA . HIS B 1 240 ? -12.667 -9.239 25.603 1.00 19.15 219 HIS B CA 1
ATOM 4151 C C . HIS B 1 240 ? -14.133 -9.347 25.205 1.00 18.48 219 HIS B C 1
ATOM 4152 O O . HIS B 1 240 ? -14.651 -8.498 24.477 1.00 18.24 219 HIS B O 1
ATOM 4159 N N . GLU B 1 241 ? -14.799 -10.399 25.679 1.00 17.79 220 GLU B N 1
ATOM 4160 C CA . GLU B 1 241 ? -16.219 -10.602 25.409 1.00 17.17 220 GLU B CA 1
ATOM 4161 C C . GLU B 1 241 ? -17.045 -10.221 26.632 1.00 17.06 220 GLU B C 1
ATOM 4162 O O . GLU B 1 241 ? -16.804 -10.734 27.728 1.00 16.68 220 GLU B O 1
ATOM 4168 N N . ASP B 1 242 ? -18.017 -9.331 26.444 1.00 16.81 221 ASP B N 1
ATOM 4169 C CA . ASP B 1 242 ? -18.849 -8.878 27.560 1.00 16.90 221 ASP B CA 1
ATOM 4170 C C . ASP B 1 242 ? -20.045 -9.798 27.794 1.00 16.80 221 ASP B C 1
ATOM 4171 O O . ASP B 1 242 ? -20.230 -10.780 27.069 1.00 16.36 221 ASP B O 1
ATOM 4176 N N . ALA B 1 243 ? -20.849 -9.477 28.807 1.00 16.87 222 ALA B N 1
ATOM 4177 C CA . ALA B 1 243 ? -21.962 -10.328 29.227 1.00 17.05 222 ALA B CA 1
ATOM 4178 C C . ALA B 1 243 ? -23.099 -10.425 28.201 1.00 17.10 222 ALA B C 1
ATOM 4179 O O . ALA B 1 243 ? -23.978 -11.276 28.328 1.00 17.12 222 ALA B O 1
ATOM 4181 N N . SER B 1 244 ? -23.069 -9.555 27.190 1.00 17.07 223 SER B N 1
ATOM 4182 C CA . SER B 1 244 ? -24.061 -9.565 26.114 1.00 17.15 223 SER B CA 1
ATOM 4183 C C . SER B 1 244 ? -23.548 -10.251 24.842 1.00 17.08 223 SER B C 1
ATOM 4184 O O . SER B 1 244 ? -24.234 -10.258 23.816 1.00 17.46 223 SER B O 1
ATOM 4187 N N . GLY B 1 245 ? -22.343 -10.816 24.913 1.00 16.79 224 GLY B N 1
ATOM 4188 C CA . GLY B 1 245 ? -21.746 -11.530 23.786 1.00 16.74 224 GLY B CA 1
ATOM 4189 C C . GLY B 1 245 ? -20.998 -10.644 22.804 1.00 16.83 224 GLY B C 1
ATOM 4190 O O . GLY B 1 245 ? -20.579 -11.104 21.740 1.00 16.84 224 GLY B O 1
ATOM 4191 N N . ASN B 1 246 ? -20.831 -9.372 23.158 1.00 16.75 225 ASN B N 1
ATOM 4192 C CA . ASN B 1 246 ? -20.086 -8.427 22.326 1.00 16.83 225 ASN B CA 1
ATOM 4193 C C . ASN B 1 246 ? -18.590 -8.506 22.591 1.00 16.83 225 ASN B C 1
ATOM 4194 O O . ASN B 1 246 ? -18.160 -8.531 23.746 1.00 17.00 225 ASN B O 1
ATOM 4199 N N . VAL B 1 247 ? -17.804 -8.539 21.518 1.00 16.57 226 VAL B N 1
ATOM 4200 C CA . VAL B 1 247 ? -16.347 -8.571 21.612 1.00 16.57 226 VAL B CA 1
ATOM 4201 C C . VAL B 1 247 ? -15.791 -7.231 21.153 1.00 16.58 226 VAL B C 1
ATOM 4202 O O . VAL B 1 247 ? -16.258 -6.677 20.162 1.00 16.88 226 VAL B O 1
ATOM 4206 N N . ARG B 1 248 ? -14.805 -6.718 21.885 1.00 16.67 227 ARG B N 1
ATOM 4207 C CA . ARG B 1 248 ? -14.063 -5.524 21.474 1.00 16.77 227 ARG B CA 1
ATOM 4208 C C . ARG B 1 248 ? -12.680 -5.486 22.122 1.00 16.74 227 ARG B C 1
ATOM 4209 O O . ARG B 1 248 ? -12.335 -6.357 22.924 1.00 16.71 227 ARG B O 1
ATOM 4217 N N . THR B 1 249 ? -11.887 -4.489 21.737 1.00 16.44 228 THR B N 1
ATOM 4218 C CA . THR B 1 249 ? -10.620 -4.172 22.390 1.00 16.43 228 THR B CA 1
ATOM 4219 C C . THR B 1 249 ? -10.658 -2.690 22.753 1.00 16.15 228 THR B C 1
ATOM 4220 O O . THR B 1 249 ? -11.555 -1.972 22.315 1.00 16.15 228 THR B O 1
ATOM 4224 N N . ASP B 1 250 ? -9.676 -2.234 23.527 1.00 16.16 229 ASP B N 1
ATOM 4225 C CA . ASP B 1 250 ? -9.576 -0.819 23.890 1.00 16.08 229 ASP B CA 1
ATOM 4226 C C . ASP B 1 250 ? -9.235 0.085 22.698 1.00 15.70 229 ASP B C 1
ATOM 4227 O O . ASP B 1 250 ? -9.328 1.308 22.795 1.00 15.52 229 ASP B O 1
ATOM 4232 N N . GLU B 1 251 ? -8.849 -0.521 21.578 1.00 15.22 230 GLU B N 1
ATOM 4233 C CA . GLU B 1 251 ? -8.578 0.223 20.348 1.00 15.07 230 GLU B CA 1
ATOM 4234 C C . GLU B 1 251 ? -9.839 0.422 19.511 1.00 14.73 230 GLU B C 1
ATOM 4235 O O . GLU B 1 251 ? -9.815 1.123 18.491 1.00 14.76 230 GLU B O 1
ATOM 4241 N N . HIS B 1 252 ? -10.930 -0.209 19.937 1.00 14.49 231 HIS B N 1
ATOM 4242 C CA . HIS B 1 252 ? -12.214 -0.096 19.261 1.00 14.33 231 HIS B CA 1
ATOM 4243 C C . HIS B 1 252 ? -13.192 0.726 20.093 1.00 14.26 231 HIS B C 1
ATOM 4244 O O . HIS B 1 252 ? -12.953 0.974 21.277 1.00 14.26 231 HIS B O 1
ATOM 4251 N N . LEU B 1 253 ? -14.286 1.147 19.464 1.00 13.98 232 LEU B N 1
ATOM 4252 C CA . LEU B 1 253 ? -15.325 1.905 20.149 1.00 14.14 232 LEU B CA 1
ATOM 4253 C C . LEU B 1 253 ? -15.972 1.095 21.266 1.00 14.19 232 LEU B C 1
ATOM 4254 O O . LEU B 1 253 ? -16.327 -0.073 21.080 1.00 14.07 232 LEU B O 1
ATOM 4259 N N . TYR B 1 254 ? -16.096 1.725 22.429 1.00 14.33 233 TYR B N 1
ATOM 4260 C CA . TYR B 1 254 ? -16.935 1.213 23.500 1.00 14.64 233 TYR B CA 1
ATOM 4261 C C . TYR B 1 254 ? -18.115 2.155 23.710 1.00 15.02 233 TYR B C 1
ATOM 4262 O O . TYR B 1 254 ? -17.937 3.372 23.808 1.00 14.55 233 TYR B O 1
ATOM 4271 N N . MET B 1 255 ? -19.311 1.580 23.766 1.00 15.10 234 MET B N 1
ATOM 4272 C CA . MET B 1 255 ? -20.526 2.320 24.070 1.00 15.89 234 MET B CA 1
ATOM 4273 C C . MET B 1 255 ? -21.272 1.623 25.197 1.00 15.89 234 MET B C 1
ATOM 4274 O O . MET B 1 255 ? -21.677 0.465 25.063 1.00 15.92 234 MET B O 1
ATOM 4279 N N . ASN B 1 256 ? -21.439 2.329 26.312 1.00 15.77 235 ASN B N 1
ATOM 4280 C CA . ASN B 1 256 ? -22.311 1.868 27.379 1.00 16.00 235 ASN B CA 1
ATOM 4281 C C . ASN B 1 256 ? -23.731 2.325 27.059 1.00 15.97 235 ASN B C 1
ATOM 4282 O O . ASN B 1 256 ? -24.117 3.457 27.361 1.00 16.07 235 ASN B O 1
ATOM 4287 N N . GLY B 1 257 ? -24.495 1.436 26.428 1.00 16.21 236 GLY B N 1
ATOM 4288 C CA . GLY B 1 257 ? -25.842 1.746 25.953 1.00 16.18 236 GLY B CA 1
ATOM 4289 C C . GLY B 1 257 ? -26.805 2.237 27.017 1.00 16.26 236 GLY B C 1
ATOM 4290 O O . GLY B 1 257 ? -27.532 3.208 26.799 1.00 16.10 236 GLY B O 1
ATOM 4291 N N . ALA B 1 258 ? -26.812 1.565 28.166 1.00 16.45 237 ALA B N 1
ATOM 4292 C CA . ALA B 1 258 ? -27.698 1.936 29.268 1.00 16.62 237 ALA B CA 1
ATOM 4293 C C . ALA B 1 258 ? -27.404 3.347 29.784 1.00 16.67 237 ALA B C 1
ATOM 4294 O O . ALA B 1 258 ? -28.329 4.123 30.021 1.00 16.61 237 ALA B O 1
ATOM 4296 N N . GLU B 1 259 ? -26.121 3.675 29.934 1.00 16.73 238 GLU B N 1
ATOM 4297 C CA . GLU B 1 259 ? -25.712 5.004 30.405 1.00 17.04 238 GLU B CA 1
ATOM 4298 C C . GLU B 1 259 ? -26.067 6.115 29.420 1.00 16.79 238 GLU B C 1
ATOM 4299 O O . GLU B 1 259 ? -26.553 7.173 29.823 1.00 16.62 238 GLU B O 1
ATOM 4305 N N . VAL B 1 260 ? -25.826 5.868 28.134 1.00 16.70 239 VAL B N 1
ATOM 4306 C CA . VAL B 1 260 ? -26.122 6.847 27.084 1.00 16.75 239 VAL B CA 1
ATOM 4307 C C . VAL B 1 260 ? -27.631 7.117 26.999 1.00 16.77 239 VAL B C 1
ATOM 4308 O O . VAL B 1 260 ? -28.058 8.261 26.831 1.00 16.65 239 VAL B O 1
ATOM 4312 N N . MET B 1 261 ? -28.432 6.060 27.132 1.00 16.86 240 MET B N 1
ATOM 4313 C CA . MET B 1 261 ? -29.884 6.198 27.143 1.00 17.37 240 MET B CA 1
ATOM 4314 C C . MET B 1 261 ? -30.363 7.026 28.339 1.00 16.74 240 MET B C 1
ATOM 4315 O O . MET B 1 261 ? -31.204 7.916 28.183 1.00 16.43 240 MET B O 1
ATOM 4320 N N . ALA B 1 262 ? -29.820 6.727 29.520 1.00 16.20 241 ALA B N 1
ATOM 4321 C CA . ALA B 1 262 ? -30.156 7.449 30.749 1.00 16.12 241 ALA B CA 1
ATOM 4322 C C . ALA B 1 262 ? -29.800 8.927 30.624 1.00 15.88 241 ALA B C 1
ATOM 4323 O O . ALA B 1 262 ? -30.608 9.800 30.955 1.00 15.81 241 ALA B O 1
ATOM 4325 N N . PHE B 1 263 ? -28.590 9.190 30.132 1.00 15.55 242 PHE B N 1
ATOM 4326 C CA . PHE B 1 263 ? -28.141 10.547 29.834 1.00 15.20 242 PHE B CA 1
ATOM 4327 C C . PHE B 1 263 ? -29.123 11.268 28.906 1.00 15.09 242 PHE B C 1
ATOM 4328 O O . PHE B 1 263 ? -29.554 12.385 29.193 1.00 15.05 242 PHE B O 1
ATOM 4336 N N . SER B 1 264 ? -29.477 10.614 27.800 1.00 15.15 243 SER B N 1
ATOM 4337 C CA . SER B 1 264 ? -30.354 11.214 26.796 1.00 15.23 243 SER B CA 1
ATOM 4338 C C . SER B 1 264 ? -31.728 11.548 27.370 1.00 15.42 243 SER B C 1
ATOM 4339 O O . SER B 1 264 ? -32.254 12.636 27.140 1.00 15.13 243 SER B O 1
ATOM 4342 N N . LEU B 1 265 ? -32.302 10.612 28.123 1.00 15.93 244 LEU B N 1
ATOM 4343 C CA . LEU B 1 265 ? -33.601 10.835 28.761 1.00 16.75 244 LEU B CA 1
ATOM 4344 C C . LEU B 1 265 ? -33.562 11.930 29.825 1.00 16.93 244 LEU B C 1
ATOM 4345 O O . LEU B 1 265 ? -34.556 12.620 30.039 1.00 17.25 244 LEU B O 1
ATOM 4350 N N . ALA B 1 266 ? -32.416 12.083 30.482 1.00 17.36 245 ALA B N 1
ATOM 4351 C CA . ALA B 1 266 ? -32.263 13.089 31.535 1.00 17.56 245 ALA B CA 1
ATOM 4352 C C . ALA B 1 266 ? -32.075 14.499 30.981 1.00 17.74 245 ALA B C 1
ATOM 4353 O O . ALA B 1 266 ? -32.648 15.456 31.508 1.00 18.32 245 ALA B O 1
ATOM 4355 N N . GLU B 1 267 ? -31.290 14.626 29.913 1.00 17.28 246 GLU B N 1
ATOM 4356 C CA . GLU B 1 267 ? -30.828 15.943 29.462 1.00 17.05 246 GLU B CA 1
ATOM 4357 C C . GLU B 1 267 ? -31.561 16.538 28.260 1.00 16.62 246 GLU B C 1
ATOM 4358 O O . GLU B 1 267 ? -31.666 17.758 28.148 1.00 16.49 246 GLU B O 1
ATOM 4364 N N . VAL B 1 268 ? -32.049 15.691 27.355 1.00 16.22 247 VAL B N 1
ATOM 4365 C CA . VAL B 1 268 ? -32.657 16.195 26.118 1.00 15.94 247 VAL B CA 1
ATOM 4366 C C . VAL B 1 268 ? -33.995 16.925 26.346 1.00 15.87 247 VAL B C 1
ATOM 4367 O O . VAL B 1 268 ? -34.158 18.052 25.877 1.00 15.70 247 VAL B O 1
ATOM 4371 N N . PRO B 1 269 ? -34.948 16.300 27.073 1.00 15.77 248 PRO B N 1
ATOM 4372 C CA . PRO B 1 269 ? -36.207 17.014 27.322 1.00 15.80 248 PRO B CA 1
ATOM 4373 C C . PRO B 1 269 ? -35.987 18.326 28.084 1.00 15.97 248 PRO B C 1
ATOM 4374 O O . PRO B 1 269 ? -36.621 19.337 27.771 1.00 15.95 248 PRO B O 1
ATOM 4378 N N . ARG B 1 270 ? -35.071 18.300 29.050 1.00 15.93 249 ARG B N 1
ATOM 4379 C CA . ARG B 1 270 ? -34.700 19.479 29.827 1.00 16.39 249 ARG B CA 1
ATOM 4380 C C . ARG B 1 270 ? -34.113 20.576 28.935 1.00 16.23 249 ARG B C 1
ATOM 4381 O O . ARG B 1 270 ? -34.460 21.748 29.077 1.00 16.28 249 ARG B O 1
ATOM 4389 N N . ALA B 1 271 ? -33.240 20.185 28.007 1.00 15.95 250 ALA B N 1
ATOM 4390 C CA . ALA B 1 271 ? -32.636 21.127 27.070 1.00 15.83 250 ALA B CA 1
ATOM 4391 C C . ALA B 1 271 ? -33.701 21.797 26.200 1.00 15.80 250 ALA B C 1
ATOM 4392 O O . ALA B 1 271 ? -33.665 23.009 26.000 1.00 15.62 250 ALA B O 1
ATOM 4394 N N . ALA B 1 272 ? -34.651 21.005 25.703 1.00 15.98 251 ALA B N 1
ATOM 4395 C CA . ALA B 1 272 ? -35.753 21.528 24.896 1.00 16.21 251 ALA B CA 1
ATOM 4396 C C . ALA B 1 272 ? -36.578 22.559 25.669 1.00 16.80 251 ALA B C 1
ATOM 4397 O O . ALA B 1 272 ? -36.898 23.626 25.142 1.00 16.49 251 ALA B O 1
ATOM 4399 N N . ASP B 1 273 ? -36.903 22.234 26.918 1.00 17.58 252 ASP B N 1
ATOM 4400 C CA . ASP B 1 273 ? -37.646 23.149 27.791 1.00 18.60 252 ASP B CA 1
ATOM 4401 C C . ASP B 1 273 ? -36.879 24.447 28.072 1.00 18.65 252 ASP B C 1
ATOM 4402 O O . ASP B 1 273 ? -37.464 25.531 28.015 1.00 18.79 252 ASP B O 1
ATOM 4407 N N . ARG B 1 274 ? -35.577 24.332 28.349 1.00 18.69 253 ARG B N 1
ATOM 4408 C CA . ARG B 1 274 ? -34.702 25.503 28.539 1.00 18.83 253 ARG B CA 1
ATOM 4409 C C . ARG B 1 274 ? -34.712 26.400 27.312 1.00 18.40 253 ARG B C 1
ATOM 4410 O O . ARG B 1 274 ? -34.776 27.627 27.425 1.00 18.39 253 ARG B O 1
ATOM 4418 N N . LEU B 1 275 ? -34.632 25.769 26.143 1.00 17.90 254 LEU B N 1
ATOM 4419 C CA . LEU B 1 275 ? -34.558 26.481 24.876 1.00 17.76 254 LEU B CA 1
ATOM 4420 C C . LEU B 1 275 ? -35.837 27.273 24.620 1.00 17.91 254 LEU B C 1
ATOM 4421 O O . LEU B 1 275 ? -35.780 28.432 24.211 1.00 17.67 254 LEU B O 1
ATOM 4426 N N . LEU B 1 276 ? -36.981 26.644 24.878 1.00 18.16 255 LEU B N 1
ATOM 4427 C CA . LEU B 1 276 ? -38.274 27.299 24.700 1.00 18.75 255 LEU B CA 1
ATOM 4428 C C . LEU B 1 276 ? -38.466 28.447 25.687 1.00 19.09 255 LEU B C 1
ATOM 4429 O O . LEU B 1 276 ? -39.036 29.482 25.337 1.00 19.08 255 LEU B O 1
ATOM 4434 N N . ALA B 1 277 ? -37.979 28.259 26.913 1.00 19.70 256 ALA B N 1
ATOM 4435 C CA . ALA B 1 277 ? -38.026 29.300 27.943 1.00 20.26 256 ALA B CA 1
ATOM 4436 C C . ALA B 1 277 ? -37.169 30.504 27.557 1.00 20.90 256 ALA B C 1
ATOM 4437 O O . ALA B 1 277 ? -37.599 31.652 27.707 1.00 20.92 256 ALA B O 1
ATOM 4439 N N . LEU B 1 278 ? -35.964 30.232 27.056 1.00 21.49 257 LEU B N 1
ATOM 4440 C CA . LEU B 1 278 ? -35.052 31.272 26.581 1.00 22.08 257 LEU B CA 1
ATOM 4441 C C . LEU B 1 278 ? -35.661 32.040 25.408 1.00 22.48 257 LEU B C 1
ATOM 4442 O O . LEU B 1 278 ? -35.552 33.265 25.334 1.00 22.55 257 LEU B O 1
ATOM 4447 N N . ALA B 1 279 ? -36.308 31.309 24.504 1.00 22.84 258 ALA B N 1
ATOM 4448 C CA . ALA B 1 279 ? -36.923 31.896 23.319 1.00 23.37 258 ALA B CA 1
ATOM 4449 C C . ALA B 1 279 ? -38.220 32.637 23.637 1.00 23.85 258 ALA B C 1
ATOM 4450 O O . ALA B 1 279 ? -38.630 33.521 22.884 1.00 23.93 258 ALA B O 1
ATOM 4452 N N . GLY B 1 280 ? -38.863 32.264 24.742 1.00 24.42 259 GLY B N 1
ATOM 4453 C CA . GLY B 1 280 ? -40.165 32.821 25.108 1.00 25.13 259 GLY B CA 1
ATOM 4454 C C . GLY B 1 280 ? -41.276 32.347 24.186 1.00 25.73 259 GLY B C 1
ATOM 4455 O O . GLY B 1 280 ? -42.196 33.106 23.869 1.00 25.67 259 GLY B O 1
ATOM 4456 N N . GLU B 1 281 ? -41.185 31.089 23.758 1.00 26.22 260 GLU B N 1
ATOM 4457 C CA . GLU B 1 281 ? -42.148 30.498 22.831 1.00 26.75 260 GLU B CA 1
ATOM 4458 C C . GLU B 1 281 ? -42.774 29.227 23.398 1.00 26.89 260 GLU B C 1
ATOM 4459 O O . GLU B 1 281 ? -42.080 28.427 24.030 1.00 26.95 260 GLU B O 1
ATOM 4465 N N . PRO B 1 282 ? -44.092 29.038 23.176 1.00 27.02 261 PRO B N 1
ATOM 4466 C CA . PRO B 1 282 ? -44.750 27.793 23.583 1.00 27.15 261 PRO B CA 1
ATOM 4467 C C . PRO B 1 282 ? -44.343 26.635 22.674 1.00 27.23 261 PRO B C 1
ATOM 4468 O O . PRO B 1 282 ? -44.051 26.855 21.495 1.00 27.32 261 PRO B O 1
ATOM 4472 N N . ARG B 1 283 ? -44.327 25.417 23.216 1.00 27.47 262 ARG B N 1
ATOM 4473 C CA . ARG B 1 283 ? -43.867 24.246 22.459 1.00 27.76 262 ARG B CA 1
ATOM 4474 C C . ARG B 1 283 ? -44.754 23.920 21.254 1.00 27.71 262 ARG B C 1
ATOM 4475 O O . ARG B 1 283 ? -44.326 23.223 20.332 1.00 27.85 262 ARG B O 1
ATOM 4483 N N . GLU B 1 284 ? -45.976 24.446 21.266 1.00 27.73 263 GLU B N 1
ATOM 4484 C CA . GLU B 1 284 ? -46.928 24.264 20.171 1.00 27.67 263 GLU B CA 1
ATOM 4485 C C . GLU B 1 284 ? -46.535 25.036 18.906 1.00 27.27 263 GLU B C 1
ATOM 4486 O O . GLU B 1 284 ? -46.929 24.660 17.798 1.00 27.30 263 GLU B O 1
ATOM 4492 N N . ASN B 1 285 ? -45.757 26.106 19.078 1.00 26.63 264 ASN B N 1
ATOM 4493 C CA . ASN B 1 285 ? -45.288 26.931 17.959 1.00 26.06 264 ASN B CA 1
ATOM 4494 C C . ASN B 1 285 ? -44.173 26.281 17.132 1.00 25.15 264 ASN B C 1
ATOM 4495 O O . ASN B 1 285 ? -43.809 26.783 16.062 1.00 25.12 264 ASN B O 1
ATOM 4500 N N . ILE B 1 286 ? -43.632 25.174 17.636 1.00 23.95 265 ILE B N 1
ATOM 4501 C CA . ILE B 1 286 ? -42.613 24.411 16.921 1.00 22.85 265 ILE B CA 1
ATOM 4502 C C . ILE B 1 286 ? -43.286 23.459 15.937 1.00 22.13 265 ILE B C 1
ATOM 4503 O O . ILE B 1 286 ? -44.096 22.616 16.330 1.00 21.91 265 ILE B O 1
ATOM 4508 N N . ASP B 1 287 ? -42.946 23.604 14.659 1.00 21.30 266 ASP B N 1
ATOM 4509 C CA . ASP B 1 287 ? -43.506 22.759 13.607 1.00 20.71 266 ASP B CA 1
ATOM 4510 C C . ASP B 1 287 ? -42.874 21.368 13.577 1.00 20.20 266 ASP B C 1
ATOM 4511 O O . ASP B 1 287 ? -43.561 20.379 13.304 1.00 20.04 266 ASP B O 1
ATOM 4516 N N . CYS B 1 288 ? -41.567 21.298 13.849 1.00 19.57 267 CYS B N 1
ATOM 4517 C CA A CYS B 1 288 ? -40.866 20.027 13.866 0.50 19.18 267 CYS B CA 1
ATOM 4518 C CA B CYS B 1 288 ? -40.818 20.032 13.816 0.50 19.13 267 CYS B CA 1
ATOM 4519 C C . CYS B 1 288 ? -39.754 19.980 14.905 1.00 18.65 267 CYS B C 1
ATOM 4520 O O . CYS B 1 288 ? -38.984 20.930 15.061 1.00 18.37 267 CYS B O 1
ATOM 4525 N N . PHE B 1 289 ? -39.696 18.862 15.621 1.00 17.83 268 PHE B N 1
ATOM 4526 C CA . PHE B 1 289 ? -38.613 18.591 16.558 1.00 16.97 268 PHE B CA 1
ATOM 4527 C C . PHE B 1 289 ? -37.711 17.563 15.890 1.00 16.40 268 PHE B C 1
ATOM 4528 O O . PHE B 1 289 ? -38.058 16.383 15.808 1.00 16.16 268 PHE B O 1
ATOM 4536 N N . VAL B 1 290 ? -36.570 18.024 15.383 1.00 15.77 269 VAL B N 1
ATOM 4537 C CA . VAL B 1 290 ? -35.623 17.154 14.695 1.00 15.07 269 VAL B CA 1
ATOM 4538 C C . VAL B 1 290 ? -34.497 16.807 15.656 1.00 15.04 269 VAL B C 1
ATOM 4539 O O . VAL B 1 290 ? -33.671 17.659 16.008 1.00 14.76 269 VAL B O 1
ATOM 4543 N N . LEU B 1 291 ? -34.490 15.553 16.089 1.00 14.81 270 LEU B N 1
ATOM 4544 C CA . LEU B 1 291 ? -33.507 15.063 17.041 1.00 14.95 270 LEU B CA 1
ATOM 4545 C C . LEU B 1 291 ? -32.446 14.215 16.366 1.00 14.91 270 LEU B C 1
ATOM 4546 O O . LEU B 1 291 ? -32.700 13.567 15.346 1.00 14.81 270 LEU B O 1
ATOM 4551 N N . HIS B 1 292 ? -31.250 14.226 16.945 1.00 14.78 271 HIS B N 1
ATOM 4552 C CA . HIS B 1 292 ? -30.210 13.282 16.570 1.00 14.61 271 HIS B CA 1
ATOM 4553 C C . HIS B 1 292 ? -30.806 11.873 16.475 1.00 14.91 271 HIS B C 1
ATOM 4554 O O . HIS B 1 292 ? -31.484 11.405 17.394 1.00 14.86 271 HIS B O 1
ATOM 4561 N N . GLN B 1 293 ? -30.546 11.209 15.352 1.00 15.69 272 GLN B N 1
ATOM 4562 C CA . GLN B 1 293 ? -31.240 9.968 15.006 1.00 16.43 272 GLN B CA 1
ATOM 4563 C C . GLN B 1 293 ? -30.520 8.745 15.573 1.00 17.03 272 GLN B C 1
ATOM 4564 O O . GLN B 1 293 ? -29.961 7.935 14.827 1.00 17.02 272 GLN B O 1
ATOM 4570 N N . ALA B 1 294 ? -30.543 8.625 16.902 1.00 17.81 273 ALA B N 1
ATOM 4571 C CA . ALA B 1 294 ? -29.779 7.602 17.623 1.00 18.65 273 ALA B CA 1
ATOM 4572 C C . ALA B 1 294 ? -30.212 6.186 17.246 1.00 19.39 273 ALA B C 1
ATOM 4573 O O . ALA B 1 294 ? -29.377 5.331 16.930 1.00 19.63 273 ALA B O 1
ATOM 4575 N N . ASN B 1 295 ? -31.524 5.967 17.292 1.00 20.01 274 ASN B N 1
ATOM 4576 C CA . ASN B 1 295 ? -32.197 4.731 16.879 1.00 20.87 274 ASN B CA 1
ATOM 4577 C C . ASN B 1 295 ? -33.681 4.895 17.199 1.00 21.20 274 ASN B C 1
ATOM 4578 O O . ASN B 1 295 ? -34.063 5.850 17.878 1.00 21.01 274 ASN B O 1
ATOM 4583 N N . ARG B 1 296 ? -34.517 3.978 16.717 1.00 21.60 275 ARG B N 1
ATOM 4584 C CA . ARG B 1 296 ? -35.963 4.113 16.903 1.00 22.33 275 ARG B CA 1
ATOM 4585 C C . ARG B 1 296 ? -36.394 4.013 18.368 1.00 22.37 275 ARG B C 1
ATOM 4586 O O . ARG B 1 296 ? -37.275 4.754 18.803 1.00 22.47 275 ARG B O 1
ATOM 4594 N N . PHE B 1 297 ? -35.768 3.110 19.122 1.00 22.69 276 PHE B N 1
ATOM 4595 C CA . PHE B 1 297 ? -36.123 2.905 20.527 1.00 23.09 276 PHE B CA 1
ATOM 4596 C C . PHE B 1 297 ? -35.858 4.155 21.371 1.00 22.84 276 PHE B C 1
ATOM 4597 O O . PHE B 1 297 ? -36.710 4.573 22.158 1.00 22.71 276 PHE B O 1
ATOM 4605 N N . MET B 1 298 ? -34.678 4.744 21.192 1.00 22.64 277 MET B N 1
ATOM 4606 C CA . MET B 1 298 ? -34.305 5.978 21.877 1.00 22.43 277 MET B CA 1
ATOM 4607 C C . MET B 1 298 ? -35.232 7.135 21.490 1.00 22.18 277 MET B C 1
ATOM 4608 O O . MET B 1 298 ? -35.708 7.873 22.357 1.00 21.95 277 MET B O 1
ATOM 4613 N N . LEU B 1 299 ? -35.494 7.277 20.191 1.00 21.86 278 LEU B N 1
ATOM 4614 C CA . LEU B 1 299 ? -36.338 8.357 19.678 1.00 21.76 278 LEU B CA 1
ATOM 4615 C C . LEU B 1 299 ? -37.783 8.255 20.157 1.00 22.04 278 LEU B C 1
ATOM 4616 O O . LEU B 1 299 ? -38.402 9.271 20.468 1.00 21.82 278 LEU B O 1
ATOM 4621 N N . ASP B 1 300 ? -38.304 7.029 20.219 1.00 22.35 279 ASP B N 1
ATOM 4622 C CA . ASP B 1 300 ? -39.651 6.778 20.742 1.00 22.72 279 ASP B CA 1
ATOM 4623 C C . ASP B 1 300 ? -39.766 7.160 22.219 1.00 22.58 279 ASP B C 1
ATOM 4624 O O . ASP B 1 300 ? -40.728 7.818 22.616 1.00 22.65 279 ASP B O 1
ATOM 4629 N N . ALA B 1 301 ? -38.780 6.747 23.018 1.00 22.50 280 ALA B N 1
ATOM 4630 C CA . ALA B 1 301 ? -38.745 7.051 24.453 1.00 22.48 280 ALA B CA 1
ATOM 4631 C C . ALA B 1 301 ? -38.693 8.556 24.707 1.00 22.48 280 ALA B C 1
ATOM 4632 O O . ALA B 1 301 ? -39.369 9.067 25.605 1.00 22.51 280 ALA B O 1
ATOM 4634 N N . LEU B 1 302 ? -37.894 9.261 23.906 1.00 22.34 281 LEU B N 1
ATOM 4635 C CA . LEU B 1 302 ? -37.796 10.715 24.000 1.00 22.40 281 LEU B CA 1
ATOM 4636 C C . LEU B 1 302 ? -39.084 11.407 23.563 1.00 22.69 281 LEU B C 1
ATOM 4637 O O . LEU B 1 302 ? -39.529 12.350 24.213 1.00 22.64 281 LEU B O 1
ATOM 4642 N N . ARG B 1 303 ? -39.688 10.927 22.475 1.00 23.22 282 ARG B N 1
ATOM 4643 C CA . ARG B 1 303 ? -40.937 11.505 21.975 1.00 23.89 282 ARG B CA 1
ATOM 4644 C C . ARG B 1 303 ? -42.049 11.452 23.026 1.00 24.24 282 ARG B C 1
ATOM 4645 O O . ARG B 1 303 ? -42.765 12.434 23.227 1.00 24.43 282 ARG B O 1
ATOM 4653 N N . LYS B 1 304 ? -42.176 10.309 23.695 1.00 24.69 283 LYS B N 1
ATOM 4654 C CA . LYS B 1 304 ? -43.211 10.123 24.711 1.00 25.29 283 LYS B CA 1
ATOM 4655 C C . LYS B 1 304 ? -42.967 10.958 25.969 1.00 25.36 283 LYS B C 1
ATOM 4656 O O . LYS B 1 304 ? -43.905 11.546 26.508 1.00 25.51 283 LYS B O 1
ATOM 4662 N N . LYS B 1 305 ? -41.715 11.026 26.420 1.00 25.46 284 LYS B N 1
ATOM 4663 C CA . LYS B 1 305 ? -41.363 11.866 27.571 1.00 25.55 284 LYS B CA 1
ATOM 4664 C C . LYS B 1 305 ? -41.594 13.355 27.285 1.00 25.61 284 LYS B C 1
ATOM 4665 O O . LYS B 1 305 ? -42.094 14.087 28.145 1.00 25.72 284 LYS B O 1
ATOM 4671 N N . MET B 1 306 ? -41.245 13.788 26.074 1.00 25.62 285 MET B N 1
ATOM 4672 C CA . MET B 1 306 ? -41.391 15.188 25.663 1.00 25.67 285 MET B CA 1
ATOM 4673 C C . MET B 1 306 ? -42.816 15.532 25.215 1.00 25.85 285 MET B C 1
ATOM 4674 O O . MET B 1 306 ? -43.127 16.700 24.966 1.00 25.91 285 MET B O 1
ATOM 4679 N N . LYS B 1 307 ? -43.665 14.508 25.117 1.00 26.01 286 LYS B N 1
ATOM 4680 C CA . LYS B 1 307 ? -45.078 14.645 24.727 1.00 26.29 286 LYS B CA 1
ATOM 4681 C C . LYS B 1 307 ? -45.263 15.389 23.397 1.00 26.15 286 LYS B C 1
ATOM 4682 O O . LYS B 1 307 ? -46.019 16.360 23.302 1.00 26.09 286 LYS B O 1
ATOM 4688 N N . ILE B 1 308 ? -44.557 14.916 22.374 1.00 25.99 287 ILE B N 1
ATOM 4689 C CA . ILE B 1 308 ? -44.610 15.519 21.043 1.00 25.88 287 ILE B CA 1
ATOM 4690 C C . ILE B 1 308 ? -45.402 14.619 20.092 1.00 25.50 287 ILE B C 1
ATOM 4691 O O . ILE B 1 308 ? -45.194 13.405 20.077 1.00 25.36 287 ILE B O 1
ATOM 4696 N N . PRO B 1 309 ? -46.326 15.213 19.308 1.00 25.44 288 PRO B N 1
ATOM 4697 C CA . PRO B 1 309 ? -47.063 14.462 18.294 1.00 25.37 288 PRO B CA 1
ATOM 4698 C C . PRO B 1 309 ? -46.137 13.826 17.259 1.00 25.22 288 PRO B C 1
ATOM 4699 O O . PRO B 1 309 ? -45.122 14.422 16.885 1.00 24.95 288 PRO B O 1
ATOM 4703 N N . GLU B 1 310 ? -46.494 12.624 16.811 1.00 25.10 289 GLU B N 1
ATOM 4704 C CA . GLU B 1 310 ? -45.716 11.882 15.817 1.00 25.06 289 GLU B CA 1
ATOM 4705 C C . GLU B 1 310 ? -45.391 12.680 14.560 1.00 24.60 289 GLU B C 1
ATOM 4706 O O . GLU B 1 310 ? -44.284 12.566 14.026 1.00 24.30 289 GLU B O 1
ATOM 4712 N N . HIS B 1 311 ? -46.348 13.482 14.090 1.00 24.08 290 HIS B N 1
ATOM 4713 C CA . HIS B 1 311 ? -46.172 14.237 12.847 1.00 23.71 290 HIS B CA 1
ATOM 4714 C C . HIS B 1 311 ? -45.115 15.336 12.962 1.00 23.40 290 HIS B C 1
ATOM 4715 O O . HIS B 1 311 ? -44.644 15.854 11.948 1.00 23.43 290 HIS B O 1
ATOM 4722 N N . LYS B 1 312 ? -44.741 15.672 14.197 1.00 22.68 291 LYS B N 1
ATOM 4723 C CA . LYS B 1 312 ? -43.711 16.678 14.463 1.00 22.35 291 LYS B CA 1
ATOM 4724 C C . LYS B 1 312 ? -42.383 16.058 14.906 1.00 22.00 291 LYS B C 1
ATOM 4725 O O . LYS B 1 312 ? -41.482 16.775 15.349 1.00 22.13 291 LYS B O 1
ATOM 4731 N N . PHE B 1 313 ? -42.264 14.738 14.790 1.00 21.33 292 PHE B N 1
ATOM 4732 C CA . PHE B 1 313 ? -41.118 14.011 15.336 1.00 20.77 292 PHE B CA 1
ATOM 4733 C C . PHE B 1 313 ? -40.583 12.969 14.343 1.00 20.25 292 PHE B C 1
ATOM 4734 O O . PHE B 1 313 ? -40.916 11.786 14.442 1.00 20.56 292 PHE B O 1
ATOM 4742 N N . PRO B 1 314 ? -39.742 13.405 13.384 1.00 19.71 293 PRO B N 1
ATOM 4743 C CA . PRO B 1 314 ? -39.239 12.506 12.341 1.00 19.31 293 PRO B CA 1
ATOM 4744 C C . PRO B 1 314 ? -38.290 11.418 12.853 1.00 19.09 293 PRO B C 1
ATOM 4745 O O . PRO B 1 314 ? -37.409 11.685 13.677 1.00 18.81 293 PRO B O 1
ATOM 4749 N N . VAL B 1 315 ? -38.506 10.195 12.376 1.00 18.63 294 VAL B N 1
ATOM 4750 C CA . VAL B 1 315 ? -37.607 9.067 12.612 1.00 18.44 294 VAL B CA 1
ATOM 4751 C C . VAL B 1 315 ? -37.226 8.543 11.231 1.00 18.38 294 VAL B C 1
ATOM 4752 O O . VAL B 1 315 ? -38.008 7.835 10.584 1.00 18.46 294 VAL B O 1
ATOM 4756 N N . LEU B 1 316 ? -36.030 8.910 10.776 1.00 18.17 295 LEU B N 1
ATOM 4757 C CA . LEU B 1 316 ? -35.676 8.770 9.363 1.00 18.08 295 LEU B CA 1
ATOM 4758 C C . LEU B 1 316 ? -34.333 8.086 9.094 1.00 18.12 295 LEU B C 1
ATOM 4759 O O . LEU B 1 316 ? -33.712 8.325 8.057 1.00 18.32 295 LEU B O 1
ATOM 4764 N N . MET B 1 317 ? -33.897 7.223 10.007 1.00 18.11 296 MET B N 1
ATOM 4765 C CA . MET B 1 317 ? -32.585 6.587 9.875 1.00 18.25 296 MET B CA 1
ATOM 4766 C C . MET B 1 317 ? -32.633 5.091 9.522 1.00 18.22 296 MET B C 1
ATOM 4767 O O . MET B 1 317 ? -31.623 4.401 9.633 1.00 17.90 296 MET B O 1
ATOM 4772 N N . GLU B 1 318 ? -33.795 4.600 9.085 1.00 18.73 297 GLU B N 1
ATOM 4773 C CA . GLU B 1 318 ? -33.967 3.170 8.767 1.00 19.23 297 GLU B CA 1
ATOM 4774 C C . GLU B 1 318 ? -32.937 2.636 7.762 1.00 18.88 297 GLU B C 1
ATOM 4775 O O . GLU B 1 318 ? -32.492 1.488 7.872 1.00 18.63 297 GLU B O 1
ATOM 4781 N N . HIS B 1 319 ? -32.551 3.472 6.799 1.00 18.87 298 HIS B N 1
ATOM 4782 C CA . HIS B 1 319 ? -31.671 3.033 5.712 1.00 18.81 298 HIS B CA 1
ATOM 4783 C C . HIS B 1 319 ? -30.244 3.592 5.749 1.00 18.22 298 HIS B C 1
ATOM 4784 O O . HIS B 1 319 ? -29.429 3.276 4.880 1.00 17.99 298 HIS B O 1
ATOM 4791 N N . CYS B 1 320 ? -29.941 4.402 6.761 1.00 17.45 299 CYS B N 1
ATOM 4792 C CA . CYS B 1 320 ? -28.588 4.944 6.922 1.00 17.03 299 CYS B CA 1
ATOM 4793 C C . CYS B 1 320 ? -28.032 4.727 8.327 1.00 16.30 299 CYS B C 1
ATOM 4794 O O . CYS B 1 320 ? -26.818 4.821 8.543 1.00 16.50 299 CYS B O 1
ATOM 4797 N N . GLY B 1 321 ? -28.919 4.430 9.274 1.00 15.73 300 GLY B N 1
ATOM 4798 C CA . GLY B 1 321 ? -28.529 4.220 10.666 1.00 14.75 300 GLY B CA 1
ATOM 4799 C C . GLY B 1 321 ? -28.085 5.505 11.336 1.00 14.05 300 GLY B C 1
ATOM 4800 O O . GLY B 1 321 ? -28.387 6.603 10.862 1.00 13.79 300 GLY B O 1
ATOM 4801 N N . ASN B 1 322 ? -27.359 5.352 12.438 1.00 13.20 301 ASN B N 1
ATOM 4802 C CA . ASN B 1 322 ? -26.815 6.476 13.185 1.00 12.84 301 ASN B CA 1
ATOM 4803 C C . ASN B 1 322 ? -25.518 6.937 12.531 1.00 12.19 301 ASN B C 1
ATOM 4804 O O . ASN B 1 322 ? -24.498 6.250 12.617 1.00 12.25 301 ASN B O 1
ATOM 4809 N N . THR B 1 323 ? -25.576 8.099 11.881 1.00 12.08 302 THR B N 1
ATOM 4810 C CA . THR B 1 323 ? -24.428 8.664 11.167 1.00 11.61 302 THR B CA 1
ATOM 4811 C C . THR B 1 323 ? -23.705 9.752 11.965 1.00 11.33 302 THR B C 1
ATOM 4812 O O . THR B 1 323 ? -23.000 10.577 11.384 1.00 11.50 302 THR B O 1
ATOM 4816 N N . VAL B 1 324 ? -23.891 9.741 13.286 1.00 10.91 303 VAL B N 1
ATOM 4817 C CA . VAL B 1 324 ? -23.157 10.619 14.216 1.00 10.60 303 VAL B CA 1
ATOM 4818 C C . VAL B 1 324 ? -23.465 12.107 13.941 1.00 10.31 303 VAL B C 1
ATOM 4819 O O . VAL B 1 324 ? -24.625 12.494 14.018 1.00 10.24 303 VAL B O 1
ATOM 4823 N N . SER B 1 325 ? -22.470 12.935 13.611 1.00 10.10 304 SER B N 1
ATOM 4824 C CA . SER B 1 325 ? -22.728 14.375 13.425 1.00 10.26 304 SER B CA 1
ATOM 4825 C C . SER B 1 325 ? -23.631 14.689 12.227 1.00 10.45 304 SER B C 1
ATOM 4826 O O . SER B 1 325 ? -24.244 15.759 12.163 1.00 10.49 304 SER B O 1
ATOM 4829 N N . SER B 1 326 ? -23.722 13.742 11.295 1.00 10.27 305 SER B N 1
ATOM 4830 C CA . SER B 1 326 ? -24.524 13.915 10.083 1.00 10.27 305 SER B CA 1
ATOM 4831 C C . SER B 1 326 ? -26.017 13.605 10.248 1.00 10.38 305 SER B C 1
ATOM 4832 O O . SER B 1 326 ? -26.795 13.832 9.318 1.00 10.12 305 SER B O 1
ATOM 4835 N N . THR B 1 327 ? -26.427 13.099 11.412 1.00 10.50 306 THR B N 1
ATOM 4836 C CA . THR B 1 327 ? -27.822 12.662 11.579 1.00 11.04 306 THR B CA 1
ATOM 4837 C C . THR B 1 327 ? -28.833 13.775 11.310 1.00 11.04 306 THR B C 1
ATOM 4838 O O . THR B 1 327 ? -29.812 13.560 10.591 1.00 11.36 306 THR B O 1
ATOM 4842 N N . LEU B 1 328 ? -28.591 14.960 11.867 1.00 10.75 307 LEU B N 1
ATOM 4843 C CA . LEU B 1 328 ? -29.523 16.083 11.711 1.00 10.80 307 LEU B CA 1
ATOM 4844 C C . LEU B 1 328 ? -29.638 16.603 10.269 1.00 10.92 307 LEU B C 1
ATOM 4845 O O . LEU B 1 328 ? -30.746 16.670 9.733 1.00 10.73 307 LEU B O 1
ATOM 4850 N N . PRO B 1 329 ? -28.506 16.944 9.623 1.00 10.79 308 PRO B N 1
ATOM 4851 C CA . PRO B 1 329 ? -28.623 17.429 8.250 1.00 10.94 308 PRO B CA 1
ATOM 4852 C C . PRO B 1 329 ? -29.137 16.367 7.269 1.00 10.91 308 PRO B C 1
ATOM 4853 O O . PRO B 1 329 ? -29.863 16.710 6.335 1.00 11.00 308 PRO B O 1
ATOM 4857 N N . LEU B 1 330 ? -28.794 15.097 7.493 1.00 11.11 309 LEU B N 1
ATOM 4858 C CA . LEU B 1 330 ? -29.339 14.013 6.664 1.00 11.46 309 LEU B CA 1
ATOM 4859 C C . LEU B 1 330 ? -30.848 13.878 6.869 1.00 12.04 309 LEU B C 1
ATOM 4860 O O . LEU B 1 330 ? -31.589 13.646 5.907 1.00 11.97 309 LEU B O 1
ATOM 4865 N N . ALA B 1 331 ? -31.297 14.045 8.113 1.00 12.11 310 ALA B N 1
ATOM 4866 C CA . ALA B 1 331 ? -32.728 14.036 8.431 1.00 12.74 310 ALA B CA 1
ATOM 4867 C C . ALA B 1 331 ? -33.440 15.186 7.730 1.00 12.88 310 ALA B C 1
ATOM 4868 O O . ALA B 1 331 ? -34.484 14.986 7.106 1.00 13.60 310 ALA B O 1
ATOM 4870 N N . LEU B 1 332 ? -32.858 16.383 7.810 1.00 12.84 311 LEU B N 1
ATOM 4871 C CA . LEU B 1 332 ? -33.427 17.558 7.148 1.00 13.14 311 LEU B CA 1
ATOM 4872 C C . LEU B 1 332 ? -33.530 17.363 5.630 1.00 13.30 311 LEU B C 1
ATOM 4873 O O . LEU B 1 332 ? -34.550 17.706 5.029 1.00 13.35 311 LEU B O 1
ATOM 4878 N N . GLU B 1 333 ? -32.488 16.794 5.024 1.00 13.57 312 GLU B N 1
ATOM 4879 C CA . GLU B 1 333 ? -32.493 16.483 3.593 1.00 13.80 312 GLU B CA 1
ATOM 4880 C C . GLU B 1 333 ? -33.612 15.495 3.250 1.00 13.96 312 GLU B C 1
ATOM 4881 O O . GLU B 1 333 ? -34.333 15.681 2.266 1.00 14.14 312 GLU B O 1
ATOM 4887 N N . THR B 1 334 ? -33.751 14.455 4.071 1.00 14.17 313 THR B N 1
ATOM 4888 C CA . THR B 1 334 ? -34.811 13.455 3.893 1.00 14.44 313 THR B CA 1
ATOM 4889 C C . THR B 1 334 ? -36.195 14.108 3.976 1.00 14.72 313 THR B C 1
ATOM 4890 O O . THR B 1 334 ? -37.087 13.797 3.181 1.00 14.78 313 THR B O 1
ATOM 4894 N N . MET B 1 335 ? -36.357 15.023 4.928 1.00 15.02 314 MET B N 1
ATOM 4895 C CA . MET B 1 335 ? -37.613 15.755 5.103 1.00 15.53 314 MET B CA 1
ATOM 4896 C C . MET B 1 335 ? -37.964 16.609 3.887 1.00 15.84 314 MET B C 1
ATOM 4897 O O . MET B 1 335 ? -39.131 16.716 3.515 1.00 15.79 314 MET B O 1
ATOM 4902 N N . ARG B 1 336 ? -36.955 17.213 3.265 1.00 16.14 315 ARG B N 1
ATOM 4903 C CA . ARG B 1 336 ? -37.184 18.004 2.055 1.00 16.63 315 ARG B CA 1
ATOM 4904 C C . ARG B 1 336 ? -37.618 17.107 0.898 1.00 16.75 315 ARG B C 1
ATOM 4905 O O . ARG B 1 336 ? -38.511 17.471 0.127 1.00 16.72 315 ARG B O 1
ATOM 4913 N N . ALA B 1 337 ? -37.002 15.930 0.807 1.00 16.66 316 ALA B N 1
ATOM 4914 C CA . ALA B 1 337 ? -37.318 14.955 -0.235 1.00 16.96 316 ALA B CA 1
ATOM 4915 C C . ALA B 1 337 ? -38.714 14.353 -0.074 1.00 17.23 316 ALA B C 1
ATOM 4916 O O . ALA B 1 337 ? -39.376 14.054 -1.072 1.00 17.52 316 ALA B O 1
ATOM 4918 N N . ASN B 1 338 ? -39.160 14.171 1.168 1.00 17.58 317 ASN B N 1
ATOM 4919 C CA . ASN B 1 338 ? -40.501 13.620 1.406 1.00 17.87 317 ASN B CA 1
ATOM 4920 C C . ASN B 1 338 ? -41.579 14.687 1.631 1.00 18.00 317 ASN B C 1
ATOM 4921 O O . ASN B 1 338 ? -42.742 14.368 1.883 1.00 18.19 317 ASN B O 1
ATOM 4926 N N . GLY B 1 339 ? -41.180 15.952 1.526 1.00 18.07 318 GLY B N 1
ATOM 4927 C CA . GLY B 1 339 ? -42.117 17.074 1.532 1.00 18.45 318 GLY B CA 1
ATOM 4928 C C . GLY B 1 339 ? -42.639 17.501 2.889 1.00 18.67 318 GLY B C 1
ATOM 4929 O O . GLY B 1 339 ? -43.655 18.193 2.967 1.00 19.35 318 GLY B O 1
ATOM 4930 N N . THR B 1 340 ? -41.949 17.101 3.956 1.00 18.68 319 THR B N 1
ATOM 4931 C CA . THR B 1 340 ? -42.358 17.461 5.317 1.00 18.82 319 THR B CA 1
ATOM 4932 C C . THR B 1 340 ? -41.555 18.636 5.873 1.00 18.94 319 THR B C 1
ATOM 4933 O O . THR B 1 340 ? -41.828 19.111 6.978 1.00 19.25 319 THR B O 1
ATOM 4937 N N . LEU B 1 341 ? -40.568 19.098 5.109 1.00 18.81 320 LEU B N 1
ATOM 4938 C CA . LEU B 1 341 ? -39.841 20.321 5.448 1.00 18.71 320 LEU B CA 1
ATOM 4939 C C . LEU B 1 341 ? -39.989 21.358 4.345 1.00 18.99 320 LEU B C 1
ATOM 4940 O O . LEU B 1 341 ? -39.702 21.085 3.177 1.00 19.06 320 LEU B O 1
ATOM 4945 N N . ALA B 1 342 ? -40.435 22.549 4.736 1.00 19.26 321 ALA B N 1
ATOM 4946 C CA . ALA B 1 342 ? -40.620 23.658 3.815 1.00 19.63 321 ALA B CA 1
ATOM 4947 C C . ALA B 1 342 ? -40.088 24.945 4.433 1.00 19.90 321 ALA B C 1
ATOM 4948 O O . ALA B 1 342 ? -39.974 25.048 5.653 1.00 19.82 321 ALA B O 1
ATOM 4950 N N . ARG B 1 343 ? -39.759 25.920 3.590 1.00 20.33 322 ARG B N 1
ATOM 4951 C CA . ARG B 1 343 ? -39.336 27.236 4.068 1.00 20.85 322 ARG B CA 1
ATOM 4952 C C . ARG B 1 343 ? -40.422 27.870 4.929 1.00 21.17 322 ARG B C 1
ATOM 4953 O O . ARG B 1 343 ? -41.611 27.756 4.621 1.00 21.56 322 ARG B O 1
ATOM 4961 N N . GLY B 1 344 ? -40.005 28.517 6.013 1.00 21.32 323 GLY B N 1
ATOM 4962 C CA . GLY B 1 344 ? -40.937 29.167 6.928 1.00 21.33 323 GLY B CA 1
ATOM 4963 C C . GLY B 1 344 ? -41.323 28.333 8.135 1.00 21.09 323 GLY B C 1
ATOM 4964 O O . GLY B 1 344 ? -41.934 28.848 9.073 1.00 21.55 323 GLY B O 1
ATOM 4965 N N . MET B 1 345 ? -40.977 27.046 8.113 1.00 20.59 324 MET B N 1
ATOM 4966 C CA . MET B 1 345 ? -41.246 26.155 9.240 1.00 20.12 324 MET B CA 1
ATOM 4967 C C . MET B 1 345 ? -40.312 26.458 10.409 1.00 19.73 324 MET B C 1
ATOM 4968 O O . MET B 1 345 ? -39.122 26.724 10.210 1.00 19.74 324 MET B O 1
ATOM 4973 N N . ARG B 1 346 ? -40.871 26.427 11.616 1.00 19.22 325 ARG B N 1
ATOM 4974 C CA . ARG B 1 346 ? -40.126 26.650 12.853 1.00 18.76 325 ARG B CA 1
ATOM 4975 C C . ARG B 1 346 ? -39.636 25.302 13.364 1.00 17.97 325 ARG B C 1
ATOM 4976 O O . ARG B 1 346 ? -40.436 24.433 13.706 1.00 17.67 325 ARG B O 1
ATOM 4984 N N . LEU B 1 347 ? -38.317 25.132 13.419 1.00 17.05 326 LEU B N 1
ATOM 4985 C CA . LEU B 1 347 ? -37.739 23.859 13.823 1.00 16.49 326 LEU B CA 1
ATOM 4986 C C . LEU B 1 347 ? -37.029 23.978 15.159 1.00 15.97 326 LEU B C 1
ATOM 4987 O O . LEU B 1 347 ? -36.532 25.048 15.512 1.00 16.00 326 LEU B O 1
ATOM 4992 N N . MET B 1 348 ? -37.012 22.878 15.904 1.00 15.29 327 MET B N 1
ATOM 4993 C CA . MET B 1 348 ? -36.041 22.710 16.978 1.00 14.65 327 MET B CA 1
ATOM 4994 C C . MET B 1 348 ? -35.103 21.581 16.592 1.00 14.23 327 MET B C 1
ATOM 4995 O O . MET B 1 348 ? -35.545 20.461 16.318 1.00 14.29 327 MET B O 1
ATOM 5000 N N . LEU B 1 349 ? -33.807 21.885 16.553 1.00 13.72 328 LEU B N 1
ATOM 5001 C CA . LEU B 1 349 ? -32.790 20.861 16.329 1.00 13.19 328 LEU B CA 1
ATOM 5002 C C . LEU B 1 349 ? -32.143 20.520 17.664 1.00 12.98 328 LEU B C 1
ATOM 5003 O O . LEU B 1 349 ? -31.790 21.416 18.429 1.00 13.28 328 LEU B O 1
ATOM 5008 N N . LEU B 1 350 ? -32.005 19.226 17.940 1.00 12.92 329 LEU B N 1
ATOM 5009 C CA . LEU B 1 350 ? -31.388 18.755 19.181 1.00 12.83 329 LEU B CA 1
ATOM 5010 C C . LEU B 1 350 ? -30.369 17.664 18.899 1.00 12.65 329 LEU B C 1
ATOM 5011 O O . LEU B 1 350 ? -30.710 16.614 18.347 1.00 13.03 329 LEU B O 1
ATOM 5016 N N . GLY B 1 351 ? -29.123 17.923 19.289 1.00 12.10 330 GLY B N 1
ATOM 5017 C CA . GLY B 1 351 ? -28.031 16.964 19.134 1.00 12.10 330 GLY B CA 1
ATOM 5018 C C . GLY B 1 351 ? -27.492 16.583 20.497 1.00 11.80 330 GLY B C 1
ATOM 5019 O O . GLY B 1 351 ? -27.401 17.429 21.390 1.00 12.15 330 GLY B O 1
ATOM 5020 N N . PHE B 1 352 ? -27.140 15.311 20.668 1.00 11.66 331 PHE B N 1
ATOM 5021 C CA . PHE B 1 352 ? -26.771 14.788 21.989 1.00 11.69 331 PHE B CA 1
ATOM 5022 C C . PHE B 1 352 ? -26.033 13.470 21.874 1.00 11.75 331 PHE B C 1
ATOM 5023 O O . PHE B 1 352 ? -26.427 12.596 21.097 1.00 12.51 331 PHE B O 1
ATOM 5031 N N . GLY B 1 353 ? -24.970 13.318 22.655 1.00 11.31 332 GLY B N 1
ATOM 5032 C CA . GLY B 1 353 ? -24.213 12.069 22.666 1.00 10.85 332 GLY B CA 1
ATOM 5033 C C . GLY B 1 353 ? -22.813 12.191 23.223 1.00 10.75 332 GLY B C 1
ATOM 5034 O O . GLY B 1 353 ? -22.610 12.795 24.275 1.00 11.05 332 GLY B O 1
ATOM 5035 N N . VAL B 1 354 ? -21.858 11.614 22.498 1.00 10.40 333 VAL B N 1
ATOM 5036 C CA . VAL B 1 354 ? -20.477 11.457 22.949 1.00 10.15 333 VAL B CA 1
ATOM 5037 C C . VAL B 1 354 ? -19.895 12.736 23.565 1.00 9.94 333 VAL B C 1
ATOM 5038 O O . VAL B 1 354 ? -20.009 13.821 22.989 1.00 9.84 333 VAL B O 1
ATOM 5042 N N . GLY B 1 355 ? -19.289 12.593 24.740 1.00 9.78 334 GLY B N 1
ATOM 5043 C CA . GLY B 1 355 ? -18.668 13.728 25.430 1.00 9.35 334 GLY B CA 1
ATOM 5044 C C . GLY B 1 355 ? -18.646 13.613 26.951 1.00 9.16 334 GLY B C 1
ATOM 5045 O O . GLY B 1 355 ? -17.570 13.553 27.538 1.00 9.46 334 GLY B O 1
ATOM 5046 N N . TYR B 1 356 ? -19.807 13.626 27.610 1.00 9.11 335 TYR B N 1
ATOM 5047 C CA . TYR B 1 356 ? -21.106 13.908 26.992 1.00 9.03 335 TYR B CA 1
ATOM 5048 C C . TYR B 1 356 ? -21.188 15.334 26.463 1.00 9.07 335 TYR B C 1
ATOM 5049 O O . TYR B 1 356 ? -20.597 16.259 27.027 1.00 8.95 335 TYR B O 1
ATOM 5058 N N . SER B 1 357 ? -21.945 15.502 25.387 1.00 8.85 336 SER B N 1
ATOM 5059 C CA . SER B 1 357 ? -22.123 16.805 24.763 1.00 8.96 336 SER B CA 1
ATOM 5060 C C . SER B 1 357 ? -23.523 16.891 24.187 1.00 9.50 336 SER B C 1
ATOM 5061 O O . SER B 1 357 ? -24.012 15.935 23.576 1.00 9.86 336 SER B O 1
ATOM 5064 N N . TRP B 1 358 ? -24.178 18.028 24.395 1.00 9.82 337 TRP B N 1
ATOM 5065 C CA . TRP B 1 358 ? -25.472 18.264 23.769 1.00 10.17 337 TRP B CA 1
ATOM 5066 C C . TRP B 1 358 ? -25.714 19.732 23.455 1.00 10.52 337 TRP B C 1
ATOM 5067 O O . TRP B 1 358 ? -25.063 20.620 24.012 1.00 10.52 337 TRP B O 1
ATOM 5078 N N . ALA B 1 359 ? -26.635 19.976 22.529 1.00 10.58 338 ALA B N 1
ATOM 5079 C CA . ALA B 1 359 ? -26.983 21.335 22.148 1.00 10.96 338 ALA B CA 1
ATOM 5080 C C . ALA B 1 359 ? -28.314 21.343 21.431 1.00 11.55 338 ALA B C 1
ATOM 5081 O O . ALA B 1 359 ? -28.683 20.370 20.775 1.00 12.03 338 ALA B O 1
ATOM 5083 N N . GLY B 1 360 ? -29.023 22.456 21.558 1.00 11.69 339 GLY B N 1
ATOM 5084 C CA . GLY B 1 360 ? -30.288 22.642 20.877 1.00 12.11 339 GLY B CA 1
ATOM 5085 C C . GLY B 1 360 ? -30.345 24.034 20.295 1.00 12.45 339 GLY B C 1
ATOM 5086 O O . GLY B 1 360 ? -29.732 24.965 20.823 1.00 12.07 339 GLY B O 1
ATOM 5087 N N . CYS B 1 361 ? -31.066 24.180 19.189 1.00 12.82 340 CYS B N 1
ATOM 5088 C CA . CYS B 1 361 ? -31.341 25.505 18.649 1.00 13.40 340 CYS B CA 1
ATOM 5089 C C . CYS B 1 361 ? -32.680 25.557 17.943 1.00 13.85 340 CYS B C 1
ATOM 5090 O O . CYS B 1 361 ? -33.228 24.531 17.539 1.00 13.86 340 CYS B O 1
ATOM 5093 N N . LEU B 1 362 ? -33.203 26.766 17.816 1.00 14.47 341 LEU B N 1
ATOM 5094 C CA . LEU B 1 362 ? -34.372 26.993 16.989 1.00 15.41 341 LEU B CA 1
ATOM 5095 C C . LEU B 1 362 ? -33.927 27.479 15.617 1.00 16.05 341 LEU B C 1
ATOM 5096 O O . LEU B 1 362 ? -32.889 28.133 15.481 1.00 16.19 341 LEU B O 1
ATOM 5101 N N . VAL B 1 363 ? -34.701 27.121 14.597 1.00 16.74 342 VAL B N 1
ATOM 5102 C CA . VAL B 1 363 ? -34.426 27.536 13.230 1.00 17.67 342 VAL B CA 1
ATOM 5103 C C . VAL B 1 363 ? -35.724 27.992 12.573 1.00 18.40 342 VAL B C 1
ATOM 5104 O O . VAL B 1 363 ? -36.767 27.354 12.736 1.00 18.78 342 VAL B O 1
ATOM 5108 N N . ASN B 1 364 ? -35.654 29.116 11.867 1.00 19.35 343 ASN B N 1
ATOM 5109 C CA . ASN B 1 364 ? -36.698 29.516 10.933 1.00 20.47 343 ASN B CA 1
ATOM 5110 C C . ASN B 1 364 ? -36.191 29.156 9.547 1.00 20.57 343 ASN B C 1
ATOM 5111 O O . ASN B 1 364 ? -35.406 29.901 8.956 1.00 20.75 343 ASN B O 1
ATOM 5116 N N . PHE B 1 365 ? -36.615 27.998 9.041 1.00 20.98 344 PHE B N 1
ATOM 5117 C CA . PHE B 1 365 ? -35.985 27.420 7.855 1.00 21.32 344 PHE B CA 1
ATOM 5118 C C . PHE B 1 365 ? -36.095 28.302 6.611 1.00 21.76 344 PHE B C 1
ATOM 5119 O O . PHE B 1 365 ? -37.177 28.718 6.202 1.00 22.00 344 PHE B O 1
#

InterPro domains:
  IPR013747 Beta-ketoacyl-[acyl-carrier-protein] synthase III, C-terminal [PF08541] (258-343)
  IPR013751 Beta-ketoacyl-[acyl-carrier-protein] synthase III, N-terminal [PF08545] (115-194)
  IPR016039 Thiolase-like [G3DSA:3.40.47.10] (8-183)
  IPR016039 Thiolase-like [G3DSA:3.40.47.10] (184-344)
  IPR016039 Thiolase-like [SSF53901] (5-342)

Nearest PDB structures (foldseek):
  3gwe-assembly1_B  TM=1.001E+00  e=1.435E-75  Burkholderia pseudomallei 1710b
  8vdb-assembly1_D  TM=9.408E-01  e=2.918E-35  Bacillus subtilis
  4dfe-assembly2_C  TM=9.181E-01  e=5.124E-36  Paraburkholderia xenovorans LB400
  2x3e-assembly1_B  TM=9.295E-01  e=4.778E-34  Pseudomonas aeruginosa
  6et9-assembly1_L  TM=8.399E-01  e=6.611E-22  Methanothermococcus thermolithotrophicus

Organism: Burkholderia pseudomallei (strain 1710b) (NCBI:txid320372)

Radius of gyration: 24.15 Å; Cα contacts (8 Å, |Δi|>4): 1837; chains: 2; bounding box: 75×70×48 Å

Secondary structure (DSSP, 8-state):
-EEEEEEEEEE--SEEEEHHHHHHH-TT--HHHHHHHH---EEEE--TT--HHHHHHHHHHHHHHTTS--GGG--EEEEEESS-S-SBS-HHHHHHHHTT--TTSEEEEEE-STTHHHHHHHHHHHHHHTTS-SEEEEEEEE-GGGGS-TT-HHHHTTB--EEEEEEEEEE-SSS-SEEEEEEEE-GGGGGGEEE-SSSSSS---TGGG--EE-TTS-EE-TTSEEE-HHHHHHHHHHHHHHHHHHHHHHHT--GGG-SEEEE----HHHHHHHHHHHT--GGGS----TTT-B-GGGHHHHHHHHHHHTT---TT-EEEEEEEETTTEEEEEEEE-/-EEEEEEEEEE--SEEEEHHHHHHH-TTS-HHHHHHHH---EEEE--TT--HHHHHHHHHHHHHHTTS--GGG--EEEEEESS-S-SBS-HHHHHHHHTT--TTSEEEEEE-STTHHHHHHHHHHHHHHTTS-SEEEEEEEE-GGGGS-TT-HHHHTTB--EEEEEEEEEE-SSS-SEEEEEEEE-GGGGGGEEE-SSSSSS---TGGG--EE-TTS-EE-TTSEEE-HHHHHHHHHHHHHHHHHHHHHHHT--GGG-SEEEE----HHHHHHHHHHHT--GGGS----TTT-B-GGGHHHHHHHHHHHHT---TT-EEEEEEEETTTEEEEEEEE-

Solvent-accessible surface area: 23255 Å² total; per-residue (Å²): 92,87,0,0,5,18,11,4,0,2,46,51,3,162,113,64,14,36,7,105,87,0,25,88,82,5,126,77,47,66,31,80,88,0,40,71,42,7,2,0,103,47,0,69,28,6,48,125,206,43,0,0,2,22,0,0,47,72,0,0,89,87,0,29,90,84,64,58,8,19,20,112,99,1,30,0,0,0,0,0,3,0,0,24,3,26,15,0,0,0,0,0,0,24,0,5,86,80,2,56,5,34,57,99,0,0,0,0,5,3,24,0,0,8,0,0,2,0,0,2,0,2,2,0,7,0,0,1,34,34,56,24,3,153,7,0,1,0,0,0,0,0,0,1,28,60,8,18,7,72,80,0,12,38,0,50,2,21,4,0,0,0,0,0,0,0,0,0,39,15,60,105,57,112,102,58,47,0,1,35,20,5,11,0,0,15,5,159,1,6,81,26,6,10,5,90,4,22,15,30,70,50,88,131,55,85,92,0,58,120,106,108,126,53,120,79,30,10,21,30,9,61,38,42,0,76,33,42,37,82,82,17,56,56,15,2,49,56,42,1,14,143,4,0,74,87,0,13,82,108,37,64,32,70,92,149,67,0,52,5,4,0,0,4,3,13,18,90,116,5,0,43,27,0,41,139,112,7,184,9,64,131,150,45,6,21,50,45,3,64,99,19,1,6,1,0,2,0,4,2,0,13,3,0,37,50,3,93,91,77,66,76,13,59,112,65,49,32,0,0,0,4,1,4,4,1,0,17,0,17,1,0,0,0,2,26,6,92,89,0,1,3,18,11,4,0,2,47,53,3,159,103,62,16,36,8,107,77,0,27,87,87,1,114,74,45,60,30,125,78,0,60,84,47,7,6,0,106,46,0,69,24,5,47,120,205,42,0,0,2,23,0,0,45,72,0,0,91,85,0,29,92,84,62,56,9,20,19,111,102,1,29,0,0,0,0,1,2,0,0,24,3,26,13,0,0,1,1,0,0,25,0,5,84,84,2,54,5,34,62,98,0,0,0,0,4,3,25,0,0,8,0,0,1,0,0,2,0,1,2,0,7,0,0,0,31,34,55,24,3,156,8,0,1,0,0,0,0,0,0,1,28,60,8,16,8,76,80,0,17,38,0,51,2,19,4,0,0,0,0,0,0,0,0,0,39,15,66,106,56,116,104,58,50,0,1,33,19,6,11,0,0,13,4,158,1,5,79,25,4,7,4,86,2,21,16,30,68,55,87,130,61,83,104,1,57,142,111,118,126,52,119,80,20,11,20,29,9,63,38,43,0,77,34,41,40,81,83,15,56,56,14,2,48,58,38,2,14,142,4,0,77,83,0,12,82,113,30,66,46,74,70,124,84,0,54,6,4,0,1,4,3,14,18,105,122,6,0,49,29,0,49,133,113,8,175,5,69,132,148,36,7,20,28,50,2,59,101,18,1,6,1,0,1,0,4,2,0,13,4,0,40,52,1,92,93,78,63,78,11,57,114,64,51,35,0,0,0,3,1,4,3,0,0,18,0,14,1,0,0,0,1,23,7

Sequence (674 aa):
PRAAIADIAGHLPEQVLTNDVLAQLYPDWPAEKILAKTGIRERRIAAPRETAADLAYEAARKKLFAQGAVVGADQVDFVILCTQAPDYVLPTSACMLQHRLGIPTHAGALDVNLGCCSGYVYGLSLAKGLVETGAARCVLLLTADTYSKYLHPLDKSVRTLLFGDGASATAVIAEHGELERIGPFVFGTDGRGAPNLIVKAGLFREPKSADSAREHEDASGNVRTDEHLYMNGAEVMAFSLAEVPRAADRLLALAGEPRENIDCCFVLHQANRRFMLDALRKKMKIPEHKFPVLMEHCGNTVSSTLPLALETMRRANGTLARGMRLMLLGFGVGYSWAGCLVNFPRAAIADIAGHLPEQQVLTNDVLAQLYPDWPAEKILAKTGIRERRIAAPRETAADLAYEAARKKLFAQGAVGADQVDFVILCTQAPDYVVLPTSACMLQHRLGIPTHAGALDVNLGCCSGYVYGLSLAKGLVETGAARCVLLLTADTYSKYLHPLDKSVRTLFGDGASATAVIAEHGELERIGPFVFGTDGRGAPNLIVKAGLFREPKSADSAREHEDASGNVRTDEHLYMNGAEVMAFSLAEVPRAADRLLALAGEPRENIDCCFVLHQANRFMLDALRKKMKIPEHKFPVLMEHCGNTVSSTLPLALETMRANGTLARGMRLMLLGFGVGYSWAGCLVNF